Protein AF-A0A3D3UPQ5-F1 (afdb_monomer_lite)

Secondary structure (DSSP, 8-state):
---SSSHHHHHHHHHHHHHHHHHHHHHH-----EEEEEETTEEEEEEPPSSS---PEEEEEEE--TTSSS-EEEEEB-TT--B-B-BS-SS-TT-BSEEEE-SEETTEESSPPPTTTS--SSEEEEEEEEEEE-TTS-EEEEEEEEEE-TTS--SEEEEEEEEEPPP-TTS-EEEEEEEEEEE-SS-EEEE-PPPTTSTT--TT----EEEEEB-TT-EEEEEEETTS-BGGGGBT-B-SEEEEEEEETTTEEEEEEEEE-TTSTTSSPBEEEEEETTTTEEEEEE-TTSSS-EEEPTT-EEEEEEEEEEEESPPPHHHHHHHHHHHHTGGGTGGGSPPPTT-------HHHHHHHHH---EEE---TT-BHHHHHHHHHHSSSSPP-EEE-HHHHHHHH---TT-B-----EEEE-HHHHHHHHHHHH--SS--EEEEEETTEEEEEEGGGSPP--------GGG--

Foldseek 3Di:
DDDDPPPVVVVVVVVVVVVVVVVVVVVVPPVFDWDWDDDPFKIFIFTDDPDPPPDTATCKMWGHPQVAQFTAIPQHAQNVNFGWADACDVVQHQGGAKGAFFQDKPRFGSGGADPVPNGGQKGKGWPDKDWAQDPQRKIKIWTKIFIGGPPDDGQKIKTWIWIKAQQDPQRKIKIKIKIKMWGAQFKIKGAWAADPPDDNHDPQIQAGTTKGWTDLQFPPKWKAFLVGDIACRQAQHFGQKMKIWGATPNRWTKIKMKGWAPQAQPPRARKHADCDNVRSTGMIDRRNQRNHMDMDGHGDMGMTIMMIMIGTHDDDSVVVVVVNVVRNVCVVPPVPPDDDPVDPPDQQDLVNLVVQQQDWWDKQQADQQDWLLVSVVSLQVRDPPGQQEDEPQVQCCVFQVHHRRQGQHDHMDTGGGSNVSVQSSQQSSRDPGFGWDWDQDSSHTYIHTPVPDDDDDDPDDDDVVVVD

Sequence (468 aa):
MTTKRLTVFVWAALLLMQSVQVWAKDAAASKSRYDWRQTDSSLALRQESPGLLTRGRVVWQFNFDRKQPKPYFHPVCLTDGTELTWHRPPDHPWHYGLWFSWKYINGLNYWEEDRKTGLSQGRTEIKSIEVTPNRDFSAQIKIQLSYHPPGQPAVLTESCIIRVGKPDEDGRYRIDWISRFTAGSADVLLDRTPIPGEKDGQSWGGYAGLSVRVAKNVTDWYLADSEGRKDLQAHGKKARWMSFGGLAGGSKDFSIAVFDHPDNLRHPSPGFVIMNPKVPFGYFSPALLFDKPYTLPAGRSFSLKYRVLIQSGRAEEKMLEAEWKAFSRTAAIQARIDPARGSTARRRTDGAVSKELDKPAYVFEFTPNMSFVEAIEQIKYCVEPPLPIVVLWKDLYENADIDRMTLIDMDEISGVSPGRALRLLLTSVSGGYDKLGYIVEDGIIMIATVESLPEKWETRVYDISDLL

pLDDT: mean 86.25, std 18.04, range [33.47, 98.88]

Radius of gyration: 28.81 Å; chains: 1; bounding box: 100×68×93 Å

Structure (mmCIF, N/CA/C/O backbone):
data_AF-A0A3D3UPQ5-F1
#
_entry.id   AF-A0A3D3UPQ5-F1
#
loop_
_atom_site.group_PDB
_atom_site.id
_atom_site.type_symbol
_atom_site.label_atom_id
_atom_site.label_alt_id
_atom_site.label_comp_id
_atom_site.label_asym_id
_atom_site.label_entity_id
_atom_site.label_seq_id
_atom_site.pdbx_PDB_ins_code
_atom_site.Cartn_x
_atom_site.Cartn_y
_atom_site.Cartn_z
_atom_site.occupancy
_atom_site.B_iso_or_equiv
_atom_site.auth_seq_id
_atom_site.auth_comp_id
_atom_site.auth_asym_id
_atom_site.auth_atom_id
_atom_site.pdbx_PDB_model_num
ATOM 1 N N . MET A 1 1 ? 72.067 -17.952 -34.908 1.00 44.53 1 MET A N 1
ATOM 2 C CA . MET A 1 1 ? 71.800 -16.766 -34.057 1.00 44.53 1 MET A CA 1
ATOM 3 C C . MET A 1 1 ? 71.212 -15.722 -34.997 1.00 44.53 1 MET A C 1
ATOM 5 O O . MET A 1 1 ? 71.918 -15.374 -35.921 1.00 44.53 1 MET A O 1
ATOM 9 N N . THR A 1 2 ? 69.915 -15.411 -35.032 1.00 46.31 2 THR A N 1
ATOM 10 C CA . THR A 1 2 ? 69.197 -14.516 -34.102 1.00 46.31 2 THR A CA 1
ATOM 11 C C . THR A 1 2 ? 67.693 -14.521 -34.451 1.00 46.31 2 THR A C 1
ATOM 13 O O . THR A 1 2 ? 67.226 -13.705 -35.231 1.00 46.31 2 THR A O 1
ATOM 16 N N . THR A 1 3 ? 66.895 -15.419 -33.872 1.00 47.25 3 THR A N 1
ATOM 17 C CA . THR A 1 3 ? 65.424 -15.427 -34.061 1.00 47.25 3 THR A CA 1
ATOM 18 C C . THR A 1 3 ? 64.716 -15.969 -32.816 1.00 47.25 3 THR A C 1
ATOM 20 O O . THR A 1 3 ? 64.026 -16.975 -32.866 1.00 47.25 3 THR A O 1
ATOM 23 N N . LYS A 1 4 ? 64.912 -15.336 -31.650 1.00 45.34 4 LYS A N 1
ATOM 24 C CA . LYS A 1 4 ? 64.167 -15.681 -30.413 1.00 45.34 4 LYS A CA 1
ATOM 25 C C . LYS A 1 4 ? 63.920 -14.494 -29.464 1.00 45.34 4 LYS A C 1
ATOM 27 O O . LYS A 1 4 ? 63.888 -14.677 -28.254 1.00 45.34 4 LYS A O 1
ATOM 32 N N . ARG A 1 5 ? 63.758 -13.263 -29.970 1.00 47.56 5 ARG A N 1
ATOM 33 C CA . ARG A 1 5 ? 63.503 -12.096 -29.090 1.00 47.56 5 ARG A CA 1
ATOM 34 C C . ARG A 1 5 ? 62.295 -11.213 -29.410 1.00 47.56 5 ARG A C 1
ATOM 36 O O . ARG A 1 5 ? 62.018 -10.332 -28.609 1.00 47.56 5 ARG A O 1
ATOM 43 N N . LEU A 1 6 ? 61.523 -11.468 -30.471 1.00 43.59 6 LEU A N 1
ATOM 44 C CA . LEU A 1 6 ? 60.358 -10.621 -30.789 1.00 43.59 6 LEU A CA 1
ATOM 45 C C . LEU A 1 6 ? 58.991 -11.176 -30.351 1.00 43.59 6 LEU A C 1
ATOM 47 O O . LEU A 1 6 ? 58.031 -10.419 -30.283 1.00 43.59 6 LEU A O 1
ATOM 51 N N . THR A 1 7 ? 58.878 -12.457 -29.995 1.00 45.62 7 THR A N 1
ATOM 52 C CA . THR A 1 7 ? 57.570 -13.072 -29.692 1.00 45.62 7 THR A CA 1
ATOM 53 C C . THR A 1 7 ? 57.124 -12.925 -28.234 1.00 45.62 7 THR A C 1
ATOM 55 O O . THR A 1 7 ? 55.946 -13.086 -27.942 1.00 45.62 7 THR A O 1
ATOM 58 N N . VAL A 1 8 ? 58.027 -12.574 -27.311 1.00 44.41 8 VAL A N 1
ATOM 59 C CA . VAL A 1 8 ? 57.697 -12.447 -25.875 1.00 44.41 8 VAL A CA 1
ATOM 60 C C . VAL A 1 8 ? 57.056 -11.088 -25.549 1.00 44.41 8 VAL A C 1
ATOM 62 O O . VAL A 1 8 ? 56.218 -11.003 -24.657 1.00 44.41 8 VAL A O 1
ATOM 65 N N . PHE A 1 9 ? 57.357 -10.037 -26.319 1.00 42.62 9 PHE A N 1
ATOM 66 C CA . PHE A 1 9 ? 56.806 -8.697 -26.071 1.00 42.62 9 PHE A CA 1
ATOM 67 C C . PHE A 1 9 ? 55.357 -8.514 -26.552 1.00 42.62 9 PHE A C 1
ATOM 69 O O . PHE A 1 9 ? 54.624 -7.723 -25.965 1.00 42.62 9 PHE A O 1
ATOM 76 N N . VAL A 1 10 ? 54.904 -9.274 -27.556 1.00 46.91 10 VAL A N 1
ATOM 77 C CA . VAL A 1 10 ? 53.519 -9.176 -28.058 1.00 46.91 10 VAL A CA 1
ATOM 78 C C . VAL A 1 10 ? 52.530 -9.913 -27.143 1.00 46.91 10 VAL A C 1
ATOM 80 O O . VAL A 1 10 ? 51.416 -9.440 -26.934 1.00 46.91 10 VAL A O 1
ATOM 83 N N . TRP A 1 11 ? 52.949 -11.011 -26.505 1.00 42.09 11 TRP A N 1
ATOM 84 C CA . TRP A 1 11 ? 52.105 -11.743 -25.551 1.00 42.09 11 TRP A CA 1
ATOM 85 C C . TRP A 1 11 ? 51.989 -11.049 -24.188 1.00 42.09 11 TRP A C 1
ATOM 87 O O . TRP A 1 11 ? 50.915 -11.068 -23.594 1.00 42.09 11 TRP A O 1
ATOM 97 N N . ALA A 1 12 ? 53.039 -10.362 -23.722 1.00 46.56 12 ALA A N 1
ATOM 98 C CA . ALA A 1 12 ? 52.973 -9.565 -22.494 1.00 46.56 12 ALA A CA 1
ATOM 99 C C . ALA A 1 12 ? 52.038 -8.346 -22.634 1.00 46.56 12 ALA A C 1
ATOM 101 O O . ALA A 1 12 ? 51.303 -8.029 -21.702 1.00 46.56 12 ALA A O 1
ATOM 102 N N . ALA A 1 13 ? 52.001 -7.706 -23.809 1.00 47.19 13 ALA A N 1
ATOM 103 C CA . ALA A 1 13 ? 51.091 -6.592 -24.085 1.00 47.19 13 ALA A CA 1
ATOM 104 C C . ALA A 1 13 ? 49.619 -7.037 -24.209 1.00 47.19 13 ALA A C 1
ATOM 106 O O . ALA A 1 13 ? 48.730 -6.329 -23.737 1.00 47.19 13 ALA A O 1
ATOM 107 N N . LEU A 1 14 ? 49.349 -8.227 -24.767 1.00 45.75 14 LEU A N 1
ATOM 108 C CA . LEU A 1 14 ? 47.990 -8.783 -24.831 1.00 45.75 14 LEU A CA 1
ATOM 109 C C . LEU A 1 14 ? 47.473 -9.248 -23.457 1.00 45.75 14 LEU A C 1
ATOM 111 O O . LEU A 1 14 ? 46.302 -9.039 -23.147 1.00 45.75 14 LEU A O 1
ATOM 115 N N . LEU A 1 15 ? 48.340 -9.822 -22.614 1.00 45.59 15 LEU A N 1
ATOM 116 C CA . LEU A 1 15 ? 47.998 -10.208 -21.239 1.00 45.59 15 LEU A CA 1
ATOM 117 C C . LEU A 1 15 ? 47.797 -8.995 -20.322 1.00 45.59 15 LEU A C 1
ATOM 119 O O . LEU A 1 15 ? 46.909 -9.036 -19.474 1.00 45.59 15 LEU A O 1
ATOM 123 N N . LEU A 1 16 ? 48.540 -7.897 -20.524 1.00 44.12 16 LEU A N 1
ATOM 124 C CA . LEU A 1 16 ? 48.271 -6.629 -19.837 1.00 44.12 16 LEU A CA 1
ATOM 125 C C . LEU A 1 16 ? 46.987 -5.946 -20.334 1.00 44.12 16 LEU A C 1
ATOM 127 O O . LEU A 1 16 ? 46.276 -5.352 -19.533 1.00 44.12 16 LEU A O 1
ATOM 131 N N . MET A 1 17 ? 46.632 -6.045 -21.619 1.00 42.19 17 MET A N 1
ATOM 132 C CA . MET A 1 17 ? 45.355 -5.505 -22.111 1.00 42.19 17 MET A CA 1
ATOM 133 C C . MET A 1 17 ? 44.142 -6.319 -21.638 1.00 42.19 17 MET A C 1
ATOM 135 O O . MET A 1 17 ? 43.107 -5.733 -21.322 1.00 42.19 17 MET A O 1
ATOM 139 N N . GLN A 1 18 ? 44.269 -7.646 -21.519 1.00 43.44 18 GLN A N 1
ATOM 140 C CA . GLN A 1 18 ? 43.217 -8.494 -20.952 1.00 43.44 18 GLN A CA 1
ATOM 141 C C . GLN A 1 18 ? 43.100 -8.342 -19.431 1.00 43.44 18 GLN A C 1
ATOM 143 O O . GLN A 1 18 ? 41.983 -8.300 -18.922 1.00 43.44 18 GLN A O 1
ATOM 148 N N . SER A 1 19 ? 44.205 -8.174 -18.695 1.00 42.12 19 SER A N 1
ATOM 149 C CA . SER A 1 19 ? 44.144 -7.915 -17.250 1.00 42.12 19 SER A CA 1
ATOM 150 C C . SER A 1 19 ? 43.612 -6.516 -16.928 1.00 42.12 19 SER A C 1
ATOM 152 O O . SER A 1 19 ? 42.849 -6.373 -15.978 1.00 42.12 19 SER A O 1
ATOM 154 N N . VAL A 1 20 ? 43.900 -5.508 -17.761 1.00 41.41 20 VAL A N 1
ATOM 155 C CA . VAL A 1 20 ? 43.300 -4.167 -17.655 1.00 41.41 20 VAL A CA 1
ATOM 156 C C . VAL A 1 20 ? 41.811 -4.183 -18.022 1.00 41.41 20 VAL A C 1
ATOM 158 O O . VAL A 1 20 ? 41.039 -3.469 -17.393 1.00 41.41 20 VAL A O 1
ATOM 161 N N . GLN A 1 21 ? 41.357 -5.024 -18.960 1.00 39.75 21 GLN A N 1
ATOM 162 C CA . GLN A 1 21 ? 39.922 -5.202 -19.247 1.00 39.75 21 GLN A CA 1
ATOM 163 C C . GLN A 1 21 ? 39.171 -5.986 -18.161 1.00 39.75 21 GLN A C 1
ATOM 165 O O . GLN A 1 21 ? 38.004 -5.691 -17.905 1.00 39.75 21 GLN A O 1
ATOM 170 N N . VAL A 1 22 ? 39.820 -6.953 -17.507 1.00 39.25 22 VAL A N 1
ATOM 171 C CA . VAL A 1 22 ? 39.250 -7.685 -16.363 1.00 39.25 22 VAL A CA 1
ATOM 172 C C . VAL A 1 22 ? 39.200 -6.780 -15.127 1.00 39.25 22 VAL A C 1
ATOM 174 O O . VAL A 1 22 ? 38.151 -6.672 -14.501 1.00 39.25 22 VAL A O 1
ATOM 177 N N . TRP A 1 23 ? 40.249 -5.995 -14.858 1.00 36.25 23 TRP A N 1
ATOM 178 C CA . TRP A 1 23 ? 40.233 -4.985 -13.793 1.00 36.25 23 TRP A CA 1
ATOM 179 C C . TRP A 1 23 ? 39.305 -3.801 -14.087 1.00 36.25 23 TRP A C 1
ATOM 181 O O . TRP A 1 23 ? 38.742 -3.239 -13.156 1.00 36.25 23 TRP A O 1
ATOM 191 N N . ALA A 1 24 ? 39.080 -3.429 -15.351 1.00 37.50 24 ALA A N 1
ATOM 192 C CA . ALA A 1 24 ? 38.102 -2.398 -15.708 1.00 37.50 24 ALA A CA 1
ATOM 193 C C . ALA A 1 24 ? 36.650 -2.890 -15.591 1.00 37.50 24 ALA A C 1
ATOM 195 O O . ALA A 1 24 ? 35.767 -2.084 -15.305 1.00 37.50 24 ALA A O 1
ATOM 196 N N . LYS A 1 25 ? 36.387 -4.194 -15.764 1.00 36.00 25 LYS A N 1
ATOM 197 C CA . LYS A 1 25 ? 35.067 -4.784 -15.484 1.00 36.00 25 LYS A CA 1
ATOM 198 C C . LYS A 1 25 ? 34.798 -4.901 -13.984 1.00 36.00 25 LYS A C 1
ATOM 200 O O . LYS A 1 25 ? 33.695 -4.571 -13.558 1.00 36.00 25 LYS A O 1
ATOM 205 N N . ASP A 1 26 ? 35.813 -5.237 -13.191 1.00 36.00 26 ASP A N 1
ATOM 206 C CA . ASP A 1 26 ? 35.684 -5.310 -11.730 1.00 36.00 26 ASP A CA 1
ATOM 207 C C . ASP A 1 26 ? 35.710 -3.924 -11.052 1.00 36.00 26 ASP A C 1
ATOM 209 O O . ASP A 1 26 ? 35.088 -3.733 -10.009 1.00 36.00 26 ASP A O 1
ATOM 213 N N . ALA A 1 27 ? 36.337 -2.915 -11.670 1.00 37.69 27 ALA A N 1
ATOM 214 C CA . ALA A 1 27 ? 36.302 -1.523 -11.205 1.00 37.69 27 ALA A CA 1
ATOM 215 C C . ALA A 1 27 ? 35.048 -0.743 -11.655 1.00 37.69 27 ALA A C 1
ATOM 217 O O . ALA A 1 27 ? 34.750 0.311 -11.091 1.00 37.69 27 ALA A O 1
ATOM 218 N N . ALA A 1 28 ? 34.293 -1.246 -12.641 1.00 38.34 28 ALA A N 1
ATOM 219 C CA . ALA A 1 28 ? 33.036 -0.643 -13.098 1.00 38.34 28 ALA A CA 1
ATOM 220 C C . ALA A 1 28 ? 31.804 -1.114 -12.304 1.00 38.34 28 ALA A C 1
ATOM 222 O O . ALA A 1 28 ? 30.761 -0.461 -12.354 1.00 38.34 28 ALA A O 1
ATOM 223 N N . ALA A 1 29 ? 31.923 -2.172 -11.497 1.00 42.41 29 ALA A N 1
ATOM 224 C CA . ALA A 1 29 ? 30.957 -2.486 -10.450 1.00 42.41 29 ALA A CA 1
ATOM 225 C C . ALA A 1 29 ? 31.235 -1.614 -9.215 1.00 42.41 29 ALA A C 1
ATOM 227 O O . ALA A 1 29 ? 31.561 -2.095 -8.129 1.00 42.41 29 ALA A O 1
ATOM 228 N N . SER A 1 30 ? 31.108 -0.294 -9.375 1.00 44.25 30 SER A N 1
ATOM 229 C CA . SER A 1 30 ? 30.896 0.585 -8.228 1.00 44.25 30 SER A CA 1
ATOM 230 C C . SER A 1 30 ? 29.682 0.026 -7.487 1.00 44.25 30 SER A C 1
ATOM 232 O O . SER A 1 30 ? 28.563 0.113 -7.995 1.00 44.25 30 SER A O 1
ATOM 234 N N . LYS A 1 31 ? 29.897 -0.626 -6.332 1.00 54.97 31 LYS A N 1
ATOM 235 C CA . LYS A 1 31 ? 28.812 -0.980 -5.410 1.00 54.97 31 LYS A CA 1
ATOM 236 C C . LYS A 1 31 ? 28.023 0.302 -5.217 1.00 54.97 31 LYS A C 1
ATOM 238 O O . LYS A 1 31 ? 28.534 1.229 -4.591 1.00 54.97 31 LYS A O 1
ATOM 243 N N . SER A 1 32 ? 26.845 0.370 -5.832 1.00 58.94 32 SER A N 1
ATOM 244 C CA . SER A 1 32 ? 26.011 1.562 -5.808 1.00 58.94 32 SER A CA 1
ATOM 245 C C . SER A 1 32 ? 25.810 1.939 -4.352 1.00 58.94 32 SER A C 1
ATOM 247 O O . SER A 1 32 ? 25.212 1.179 -3.590 1.00 58.94 32 SER A O 1
ATOM 249 N N . ARG A 1 33 ? 26.398 3.060 -3.941 1.00 84.38 33 ARG A N 1
ATOM 250 C CA . ARG A 1 33 ? 26.188 3.584 -2.600 1.00 84.38 33 ARG A CA 1
ATOM 251 C C . ARG A 1 33 ? 24.849 4.295 -2.597 1.00 84.38 33 ARG A C 1
ATOM 253 O O . ARG A 1 33 ? 24.507 4.986 -3.555 1.00 84.38 33 ARG A O 1
ATOM 260 N N . TYR A 1 34 ? 24.086 4.071 -1.539 1.00 90.62 34 TYR A N 1
ATOM 261 C CA . TYR A 1 34 ? 22.843 4.778 -1.305 1.00 90.62 34 TYR A CA 1
ATOM 262 C C . TYR A 1 34 ? 23.028 5.771 -0.165 1.00 90.62 34 TYR A C 1
ATOM 264 O O . TYR A 1 34 ? 23.866 5.574 0.715 1.00 90.62 34 TYR A O 1
ATOM 272 N N . ASP A 1 35 ? 22.214 6.815 -0.164 1.00 92.94 35 ASP A N 1
ATOM 273 C CA . ASP A 1 35 ? 22.176 7.803 0.901 1.00 92.94 35 ASP A CA 1
ATOM 274 C C . ASP A 1 35 ? 20.734 8.250 1.188 1.00 92.94 35 ASP A C 1
ATOM 276 O O . ASP A 1 35 ? 19.829 8.110 0.357 1.00 92.94 35 ASP A O 1
ATOM 280 N N . TRP A 1 36 ? 20.515 8.779 2.392 1.00 94.69 36 TRP A N 1
ATOM 281 C CA . TRP A 1 36 ? 19.218 9.284 2.826 1.00 94.69 36 TRP A CA 1
ATOM 282 C C . TRP A 1 36 ? 19.117 10.797 2.636 1.00 94.69 36 TRP A C 1
ATOM 284 O O . TRP A 1 36 ? 20.005 11.557 3.029 1.00 94.69 36 TRP A O 1
ATOM 294 N N . ARG A 1 37 ? 17.966 11.256 2.138 1.00 95.50 37 ARG A N 1
ATOM 295 C CA . ARG A 1 37 ? 17.540 12.656 2.231 1.00 95.50 37 ARG A CA 1
ATOM 296 C C . ARG A 1 37 ? 16.258 12.745 3.040 1.00 95.50 37 ARG A C 1
ATOM 298 O O . ARG A 1 37 ? 15.208 12.318 2.573 1.00 95.50 37 ARG A O 1
ATOM 305 N N . GLN A 1 38 ? 16.329 13.367 4.208 1.00 96.12 38 GLN A N 1
ATOM 306 C CA . GLN A 1 38 ? 15.156 13.638 5.032 1.00 96.12 38 GLN A CA 1
ATOM 307 C C . GLN A 1 38 ? 14.932 15.146 5.166 1.00 96.12 38 GLN A C 1
ATOM 309 O O . GLN A 1 38 ? 15.883 15.917 5.280 1.00 96.12 38 GLN A O 1
ATOM 314 N N . THR A 1 39 ? 13.670 15.556 5.110 1.00 96.94 39 THR A N 1
ATOM 315 C CA . THR A 1 39 ? 13.196 16.912 5.413 1.00 96.94 39 THR A CA 1
ATOM 316 C C . THR A 1 39 ? 12.046 16.818 6.419 1.00 96.94 39 THR A C 1
ATOM 318 O O . THR A 1 39 ? 11.617 15.716 6.768 1.00 96.94 39 THR A O 1
ATOM 321 N N . ASP A 1 40 ? 11.497 17.958 6.836 1.00 96.25 40 ASP A N 1
ATOM 322 C CA . ASP A 1 40 ? 10.316 18.009 7.710 1.00 96.25 40 ASP A CA 1
ATOM 323 C C . ASP A 1 40 ? 9.047 17.432 7.059 1.00 96.25 40 ASP A C 1
ATOM 325 O O . ASP A 1 40 ? 8.053 17.193 7.745 1.00 96.25 40 ASP A O 1
ATOM 329 N N . SER A 1 41 ? 9.058 17.212 5.741 1.00 97.62 41 SER A N 1
ATOM 330 C CA . SER A 1 41 ? 7.896 16.764 4.971 1.00 97.62 41 SER A CA 1
ATOM 331 C C . SER A 1 41 ? 8.173 15.605 4.010 1.00 97.62 41 SER A C 1
ATOM 333 O O . SER A 1 41 ? 7.274 15.204 3.266 1.00 97.62 41 SER A O 1
ATOM 335 N N . SER A 1 42 ? 9.389 15.048 3.997 1.00 98.38 42 SER A N 1
ATOM 336 C CA . SER A 1 42 ? 9.737 13.947 3.095 1.00 98.38 42 SER A CA 1
ATOM 337 C C . SER A 1 42 ? 10.883 13.064 3.591 1.00 98.38 42 SER A C 1
ATOM 339 O O . SER A 1 42 ? 11.823 13.547 4.222 1.00 98.38 42 SER A O 1
ATOM 341 N N . LEU A 1 43 ? 10.881 11.798 3.170 1.00 98.50 43 LEU A N 1
ATOM 342 C CA . LEU A 1 43 ? 12.041 10.902 3.208 1.00 98.50 43 LEU A CA 1
ATOM 343 C C . LEU A 1 43 ? 12.302 10.366 1.803 1.00 98.50 43 LEU A C 1
ATOM 345 O O . LEU A 1 43 ? 11.377 9.873 1.163 1.00 98.50 43 LEU A O 1
ATOM 349 N N . ALA A 1 44 ? 13.549 10.415 1.347 1.00 98.25 44 ALA A N 1
ATOM 350 C CA . ALA A 1 44 ? 13.963 9.833 0.080 1.00 98.25 44 ALA A CA 1
ATOM 351 C C . ALA A 1 44 ? 15.223 8.982 0.228 1.00 98.25 44 ALA A C 1
ATOM 353 O O . ALA A 1 44 ? 16.175 9.389 0.898 1.00 98.25 44 ALA A O 1
ATOM 354 N N . LEU A 1 45 ? 15.235 7.844 -0.466 1.00 97.38 45 LEU A N 1
ATOM 355 C CA . LEU A 1 45 ? 16.450 7.090 -0.752 1.00 97.38 45 LEU A CA 1
ATOM 356 C C . LEU A 1 45 ? 17.039 7.591 -2.070 1.00 97.38 45 LEU A C 1
ATOM 358 O O . LEU A 1 45 ? 16.321 7.729 -3.067 1.00 97.38 45 LEU A O 1
ATOM 362 N N . ARG A 1 46 ? 18.345 7.844 -2.091 1.00 95.12 46 ARG A N 1
ATOM 363 C CA . ARG A 1 46 ? 19.077 8.244 -3.293 1.00 95.12 46 ARG A CA 1
ATOM 364 C C . ARG A 1 46 ? 20.186 7.255 -3.600 1.00 95.12 46 ARG A C 1
ATOM 366 O O . ARG A 1 46 ? 20.800 6.725 -2.684 1.00 95.12 46 ARG A O 1
ATOM 373 N N . GLN A 1 47 ? 20.443 7.029 -4.881 1.00 90.12 47 GLN A N 1
ATOM 374 C CA . GLN A 1 47 ? 21.662 6.401 -5.368 1.00 90.12 47 GLN A CA 1
ATOM 375 C C . GLN A 1 47 ? 22.716 7.496 -5.585 1.00 90.12 47 GLN A C 1
ATOM 377 O O . GLN A 1 47 ? 22.461 8.493 -6.276 1.00 90.12 47 GLN A O 1
ATOM 382 N N . GLU A 1 48 ? 23.901 7.322 -5.005 1.00 83.38 48 GLU A N 1
ATOM 383 C CA . GLU A 1 48 ? 25.051 8.185 -5.264 1.00 83.38 48 GLU A CA 1
ATOM 384 C C . GLU A 1 48 ? 25.424 8.100 -6.754 1.00 83.38 48 GLU A C 1
ATOM 386 O O . GLU A 1 48 ? 25.497 7.015 -7.332 1.00 83.38 48 GLU A O 1
ATOM 391 N N . SER A 1 49 ? 25.660 9.247 -7.402 1.00 67.81 49 SER A N 1
ATOM 392 C CA . SER A 1 49 ? 26.203 9.253 -8.766 1.00 67.81 49 SER A CA 1
ATOM 393 C C . SER A 1 49 ? 27.732 9.165 -8.713 1.00 67.81 49 SER A C 1
ATOM 395 O O . SER A 1 49 ? 28.348 9.987 -8.031 1.00 67.81 49 SER A O 1
ATOM 397 N N . PRO A 1 50 ? 28.374 8.254 -9.467 1.00 56.72 50 PRO A N 1
ATOM 398 C CA . PRO A 1 50 ? 29.815 8.297 -9.670 1.00 56.72 50 PRO A CA 1
ATOM 399 C C . PRO A 1 50 ? 30.150 9.485 -10.591 1.00 56.72 50 PRO A C 1
ATOM 401 O O . PRO A 1 50 ? 30.125 9.366 -11.813 1.00 56.72 50 PRO A O 1
ATOM 404 N N . GLY A 1 51 ? 30.389 10.670 -10.023 1.00 56.78 51 GLY A N 1
ATOM 405 C CA . GLY A 1 51 ? 30.821 11.858 -10.772 1.00 56.78 51 GLY A CA 1
ATOM 406 C C . GLY A 1 51 ? 30.563 13.192 -10.062 1.00 56.78 51 GLY A C 1
ATOM 407 O O . GLY A 1 51 ? 29.799 13.260 -9.107 1.00 56.78 51 GLY A O 1
ATOM 408 N N . LEU A 1 52 ? 31.172 14.275 -10.570 1.00 43.59 52 LEU A N 1
ATOM 409 C CA . LEU A 1 52 ? 31.108 15.660 -10.050 1.00 43.59 52 LEU A CA 1
ATOM 410 C C . LEU A 1 52 ? 29.698 16.297 -9.991 1.00 43.59 52 LEU A C 1
ATOM 412 O O . LEU A 1 52 ? 29.559 17.454 -9.593 1.00 43.59 52 LEU A O 1
ATOM 416 N N . LEU A 1 53 ? 28.641 15.573 -10.366 1.00 50.03 53 LEU A N 1
ATOM 417 C CA . LEU A 1 53 ? 27.264 16.018 -10.177 1.00 50.03 53 LEU A CA 1
ATOM 418 C C . LEU A 1 53 ? 26.847 15.718 -8.733 1.00 50.03 53 LEU A C 1
ATOM 420 O O . LEU A 1 53 ? 26.449 14.608 -8.396 1.00 50.03 53 LEU A O 1
ATOM 424 N N . THR A 1 54 ? 26.894 16.739 -7.882 1.00 46.28 54 THR A N 1
ATOM 425 C CA . THR A 1 54 ? 26.547 16.732 -6.445 1.00 46.28 54 THR A CA 1
ATOM 426 C C . THR A 1 54 ? 25.073 16.419 -6.120 1.00 46.28 54 THR A C 1
ATOM 428 O O . THR A 1 54 ? 24.604 16.691 -5.015 1.00 46.28 54 THR A O 1
ATOM 431 N N . ARG A 1 55 ? 24.302 15.846 -7.053 1.00 60.56 55 ARG A N 1
ATOM 432 C CA . ARG A 1 55 ? 22.898 15.461 -6.852 1.00 60.56 55 ARG A CA 1
ATOM 433 C C . ARG A 1 55 ? 22.738 13.957 -7.082 1.00 60.56 55 ARG A C 1
ATOM 435 O O . ARG A 1 55 ? 22.678 13.511 -8.223 1.00 60.56 55 ARG A O 1
ATOM 442 N N . GLY A 1 56 ? 22.657 13.189 -5.992 1.00 69.00 56 GLY A N 1
ATOM 443 C CA . GLY A 1 56 ? 22.251 11.779 -6.034 1.00 69.00 56 GLY A CA 1
ATOM 444 C C . GLY A 1 56 ? 20.891 11.601 -6.722 1.00 69.00 56 GLY A C 1
ATOM 445 O O . GLY A 1 56 ? 20.046 12.503 -6.682 1.00 69.00 56 GLY A O 1
ATOM 446 N N . ARG A 1 57 ? 20.684 10.453 -7.372 1.00 89.75 57 ARG A N 1
ATOM 447 C CA . ARG A 1 57 ? 19.453 10.133 -8.112 1.00 89.75 57 ARG A CA 1
ATOM 448 C C . ARG A 1 57 ? 18.429 9.542 -7.156 1.00 89.75 57 ARG A C 1
ATOM 450 O O . ARG A 1 57 ? 18.754 8.623 -6.417 1.00 89.75 57 ARG A O 1
ATOM 457 N N . VAL A 1 58 ? 17.208 10.065 -7.136 1.00 95.31 58 VAL A N 1
ATOM 458 C CA . VAL A 1 58 ? 16.159 9.552 -6.241 1.00 95.31 58 VAL A CA 1
ATOM 459 C C . VAL A 1 58 ? 15.716 8.171 -6.721 1.00 95.31 58 VAL A C 1
ATOM 461 O O . VAL A 1 58 ? 15.345 8.026 -7.882 1.00 95.31 58 VAL A O 1
ATOM 464 N N . VAL A 1 59 ? 15.739 7.185 -5.822 1.00 97.12 59 VAL A N 1
ATOM 465 C CA . VAL A 1 59 ? 15.177 5.843 -6.050 1.00 97.12 59 VAL A CA 1
ATOM 466 C C . VAL A 1 59 ? 13.696 5.848 -5.685 1.00 97.12 59 VAL A C 1
ATOM 468 O O . VAL A 1 59 ? 12.854 5.383 -6.442 1.00 97.12 59 VAL A O 1
ATOM 471 N N . TRP A 1 60 ? 13.363 6.432 -4.537 1.00 98.56 60 TRP A N 1
ATOM 472 C CA . TRP A 1 60 ? 11.989 6.697 -4.132 1.00 98.56 60 TRP A CA 1
ATOM 473 C C . TRP A 1 60 ? 11.947 7.856 -3.137 1.00 98.56 60 TRP A C 1
ATOM 475 O O . TRP A 1 60 ? 12.915 8.097 -2.411 1.00 98.56 60 TRP A O 1
ATOM 485 N N . GLN A 1 61 ? 10.814 8.554 -3.076 1.00 98.75 61 GLN A N 1
ATOM 486 C CA . GLN A 1 61 ? 10.537 9.568 -2.061 1.00 98.75 61 GLN A CA 1
ATOM 487 C C . GLN A 1 61 ? 9.118 9.417 -1.521 1.00 98.75 61 GLN A C 1
ATOM 489 O O . GLN A 1 61 ? 8.157 9.430 -2.286 1.00 98.75 61 GLN A O 1
ATOM 494 N N . PHE A 1 62 ? 8.995 9.318 -0.199 1.00 98.88 62 PHE A N 1
ATOM 495 C CA . PHE A 1 62 ? 7.729 9.417 0.512 1.00 98.88 62 PHE A CA 1
ATOM 496 C C . PHE A 1 62 ? 7.509 10.856 0.982 1.00 98.88 62 PHE A C 1
ATOM 498 O O . PHE A 1 62 ? 8.363 11.427 1.663 1.00 98.88 62 PHE A O 1
ATOM 505 N N . ASN A 1 63 ? 6.367 11.434 0.623 1.00 98.75 63 ASN A N 1
ATOM 506 C CA . ASN A 1 63 ? 5.963 12.797 0.942 1.00 98.75 63 ASN A CA 1
ATOM 507 C C . ASN A 1 63 ? 4.827 12.765 1.963 1.00 98.75 63 ASN A C 1
ATOM 509 O O . ASN A 1 63 ? 3.824 12.075 1.774 1.00 98.75 63 ASN A O 1
ATOM 513 N N . PHE A 1 64 ? 4.987 13.538 3.030 1.00 98.00 64 PHE A N 1
ATOM 514 C CA . PHE A 1 64 ? 4.085 13.588 4.178 1.00 98.00 64 PHE A CA 1
ATOM 515 C C . PHE A 1 64 ? 3.863 15.022 4.677 1.00 98.00 64 PHE A C 1
ATOM 517 O O . PHE A 1 64 ? 3.586 15.249 5.855 1.00 98.00 64 PHE A O 1
ATOM 524 N N . ASP A 1 65 ? 3.985 16.006 3.781 1.00 96.75 65 ASP A N 1
ATOM 525 C CA . ASP A 1 65 ? 3.613 17.388 4.079 1.00 96.75 65 ASP A CA 1
ATOM 526 C C . ASP A 1 65 ? 2.148 17.445 4.538 1.00 96.75 65 ASP A C 1
ATOM 528 O O . ASP A 1 65 ? 1.238 17.092 3.789 1.00 96.75 65 ASP A O 1
ATOM 532 N N . ARG A 1 66 ? 1.915 17.927 5.762 1.00 95.31 66 ARG A N 1
ATOM 533 C CA . ARG A 1 66 ? 0.573 18.047 6.354 1.00 95.31 66 ARG A CA 1
ATOM 534 C C . ARG A 1 66 ? -0.324 19.050 5.624 1.00 95.31 66 ARG A C 1
ATOM 536 O O . ARG A 1 66 ? -1.523 19.080 5.876 1.00 95.31 66 ARG A O 1
ATOM 543 N N . LYS A 1 67 ? 0.243 19.883 4.746 1.00 91.38 67 LYS A N 1
ATOM 544 C CA . LYS A 1 67 ? -0.508 20.783 3.860 1.00 91.38 67 LYS A CA 1
ATOM 545 C C . LYS A 1 67 ? -1.072 20.063 2.636 1.00 91.38 67 LYS A C 1
ATOM 547 O O . LYS A 1 67 ? -1.942 20.612 1.968 1.00 91.38 67 LYS A O 1
ATOM 552 N N . GLN A 1 68 ? -0.568 18.870 2.320 1.00 91.94 68 GLN A N 1
ATOM 553 C CA . GLN A 1 68 ? -1.100 18.043 1.245 1.00 91.94 68 GLN A CA 1
ATOM 554 C C . GLN A 1 68 ? -2.272 17.207 1.770 1.00 91.94 68 GLN A C 1
ATOM 556 O O . GLN A 1 68 ? -2.233 16.731 2.904 1.00 91.94 68 GLN A O 1
ATOM 561 N N . PRO A 1 69 ? -3.305 16.973 0.948 1.00 91.81 69 PRO A N 1
ATOM 562 C CA . PRO A 1 69 ? -4.491 16.239 1.374 1.00 91.81 69 PRO A CA 1
ATOM 563 C C . PRO A 1 69 ? -4.241 14.737 1.545 1.00 91.81 69 PRO A C 1
ATOM 565 O O . PRO A 1 69 ? -5.115 14.044 2.054 1.00 91.81 69 PRO A O 1
ATOM 568 N N . LYS A 1 70 ? -3.108 14.202 1.071 1.00 95.12 70 LYS A N 1
ATOM 569 C CA . LYS A 1 70 ? -2.775 12.771 1.115 1.00 95.12 70 LYS A CA 1
ATOM 570 C C . LYS A 1 70 ? -1.254 12.608 1.226 1.00 95.12 70 LYS A C 1
ATOM 572 O O . LYS A 1 70 ? -0.546 13.358 0.553 1.00 95.12 70 LYS A O 1
ATOM 577 N N . PRO A 1 71 ? -0.733 11.653 2.017 1.00 97.94 71 PRO A N 1
ATOM 578 C CA . PRO A 1 71 ? 0.654 11.219 1.900 1.00 97.94 71 PRO A CA 1
ATOM 579 C C . PRO A 1 71 ? 0.834 10.289 0.689 1.00 97.94 71 PRO A C 1
ATOM 581 O O . PRO A 1 71 ? -0.093 9.575 0.300 1.00 97.94 71 PRO A O 1
ATOM 584 N N . TYR A 1 72 ? 2.019 10.288 0.079 1.00 98.75 72 TYR A N 1
ATOM 585 C CA . TYR A 1 72 ? 2.251 9.560 -1.174 1.00 98.75 72 TYR A CA 1
ATOM 586 C C . TYR A 1 72 ? 3.726 9.300 -1.468 1.00 98.75 72 TYR A C 1
ATOM 588 O O . TYR A 1 72 ? 4.613 10.018 -1.009 1.00 98.75 72 TYR A O 1
ATOM 596 N N . PHE A 1 73 ? 3.983 8.312 -2.320 1.00 98.88 73 PHE A N 1
ATOM 597 C CA . PHE A 1 73 ? 5.276 8.095 -2.948 1.00 98.88 73 PHE A CA 1
ATOM 598 C C . PHE A 1 73 ? 5.344 8.768 -4.318 1.00 98.88 73 PHE A C 1
ATOM 600 O O . PHE A 1 73 ? 4.648 8.367 -5.255 1.00 98.88 73 PHE A O 1
ATOM 607 N N . HIS A 1 74 ? 6.225 9.760 -4.440 1.00 98.56 74 HIS A N 1
ATOM 608 C CA . HIS A 1 74 ? 6.674 10.298 -5.719 1.00 98.56 74 HIS A CA 1
ATOM 609 C C . HIS A 1 74 ? 7.956 11.149 -5.546 1.00 98.56 74 HIS A C 1
ATOM 611 O O . HIS A 1 74 ? 8.004 11.989 -4.642 1.00 98.56 74 HIS A O 1
ATOM 617 N N . PRO A 1 75 ? 8.963 10.991 -6.425 1.00 98.19 75 PRO A N 1
ATOM 618 C CA . PRO A 1 75 ? 9.002 9.992 -7.490 1.00 98.19 75 PRO A CA 1
ATOM 619 C C . PRO A 1 75 ? 9.204 8.572 -6.937 1.00 98.19 75 PRO A C 1
ATOM 621 O O . PRO A 1 75 ? 9.729 8.382 -5.840 1.00 98.19 75 PRO A O 1
ATOM 624 N N . VAL A 1 76 ? 8.730 7.583 -7.695 1.00 98.69 76 VAL A N 1
ATOM 625 C CA . VAL A 1 76 ? 9.109 6.167 -7.570 1.00 98.69 76 VAL A CA 1
ATOM 626 C C . VAL A 1 76 ? 9.904 5.852 -8.827 1.00 98.69 76 VAL A C 1
ATOM 628 O O . VAL A 1 76 ? 9.394 6.069 -9.927 1.00 98.69 76 VAL A O 1
ATOM 631 N N . CYS A 1 77 ? 11.140 5.392 -8.674 1.00 98.25 77 CYS A N 1
ATOM 632 C CA . CYS A 1 77 ? 12.090 5.231 -9.770 1.00 98.25 77 CYS A CA 1
ATOM 633 C C . CYS A 1 77 ? 12.697 3.828 -9.798 1.00 98.25 77 CYS A C 1
ATOM 635 O O . CYS A 1 77 ? 12.684 3.109 -8.801 1.00 98.25 77 CYS A O 1
ATOM 637 N N . LEU A 1 78 ? 13.320 3.461 -10.914 1.00 96.38 78 LEU A N 1
ATOM 638 C CA . LEU A 1 78 ? 14.388 2.459 -10.898 1.00 96.38 78 LEU A CA 1
ATOM 639 C C . LEU A 1 78 ? 15.608 2.999 -10.132 1.00 96.38 78 LEU A C 1
ATOM 641 O O . LEU A 1 78 ? 15.737 4.207 -9.920 1.00 96.38 78 LEU A O 1
ATOM 645 N N . THR A 1 79 ? 16.526 2.117 -9.728 1.00 93.81 79 THR A N 1
ATOM 646 C CA . THR A 1 79 ? 17.722 2.515 -8.962 1.00 93.81 79 THR A 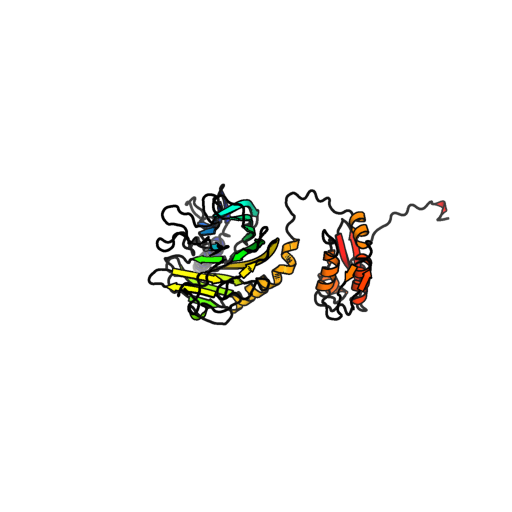CA 1
ATOM 647 C C . THR A 1 79 ? 18.577 3.539 -9.695 1.00 93.81 79 THR A C 1
ATOM 649 O O . THR A 1 79 ? 19.118 4.427 -9.052 1.00 93.81 79 THR A O 1
ATOM 652 N N . ASP A 1 80 ? 18.602 3.493 -11.028 1.00 90.31 80 ASP A N 1
ATOM 653 C CA . ASP A 1 80 ? 19.308 4.444 -11.889 1.00 90.31 80 ASP A CA 1
ATOM 654 C C . ASP A 1 80 ? 18.650 5.834 -12.022 1.00 90.31 80 ASP A C 1
ATOM 656 O O . ASP A 1 80 ? 19.162 6.681 -12.765 1.00 90.31 80 ASP A O 1
ATOM 660 N N . GLY A 1 81 ? 17.532 6.074 -11.328 1.00 92.50 81 GLY A N 1
ATOM 661 C CA . GLY A 1 81 ? 16.780 7.328 -11.331 1.00 92.50 81 GLY A CA 1
ATOM 662 C C . GLY A 1 81 ? 15.694 7.447 -12.404 1.00 92.50 81 GLY A C 1
ATOM 663 O O . GLY A 1 81 ? 15.110 8.521 -12.536 1.00 92.50 81 GLY A O 1
ATOM 664 N N . THR A 1 82 ? 15.409 6.394 -13.176 1.00 95.25 82 THR A N 1
ATOM 665 C CA . THR A 1 82 ? 14.316 6.402 -14.163 1.00 95.25 82 THR A CA 1
ATOM 666 C C . THR A 1 82 ? 12.961 6.460 -13.455 1.00 95.25 82 THR A C 1
ATOM 668 O O . THR A 1 82 ? 12.555 5.483 -12.833 1.00 95.25 82 THR A O 1
ATOM 671 N N . GLU A 1 83 ? 12.266 7.594 -13.546 1.00 96.75 83 GLU A N 1
ATOM 672 C CA . GLU A 1 83 ? 10.960 7.837 -12.914 1.00 96.75 83 GLU A CA 1
ATOM 673 C C . GLU A 1 83 ? 9.837 7.004 -13.553 1.00 96.75 83 GLU A C 1
ATOM 675 O O . GLU A 1 83 ? 9.706 6.954 -14.777 1.00 96.75 83 GLU A O 1
ATOM 680 N N . LEU A 1 84 ? 9.008 6.374 -12.713 1.00 98.25 84 LEU A N 1
ATOM 681 C CA . LEU A 1 84 ? 7.957 5.436 -13.127 1.00 98.25 84 LEU A CA 1
ATOM 682 C C . LEU A 1 84 ? 6.534 5.901 -12.783 1.00 98.25 84 LEU A C 1
ATOM 684 O O . LEU A 1 84 ? 5.566 5.340 -13.298 1.00 98.25 84 LEU A O 1
ATOM 688 N N . THR A 1 85 ? 6.375 6.915 -11.929 1.00 98.50 85 THR A N 1
ATOM 689 C CA . THR A 1 85 ? 5.064 7.409 -11.474 1.00 98.50 85 THR A CA 1
ATOM 69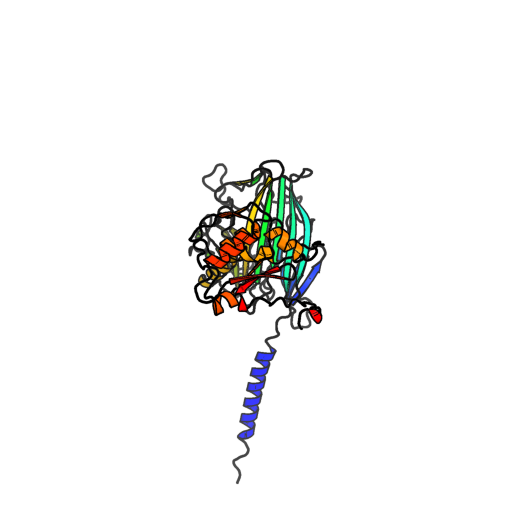0 C C . THR A 1 85 ? 4.831 8.869 -11.837 1.00 98.50 85 THR A C 1
ATOM 692 O O . THR A 1 85 ? 5.775 9.643 -11.893 1.00 98.50 85 THR A O 1
ATOM 695 N N . TRP A 1 86 ? 3.573 9.277 -12.041 1.00 97.81 86 TRP A N 1
ATOM 696 C CA . TRP A 1 86 ? 3.221 10.662 -12.385 1.00 97.81 86 TRP A CA 1
ATOM 697 C C . TRP A 1 86 ? 2.432 11.353 -11.268 1.00 97.81 86 TRP A C 1
ATOM 699 O O . TRP A 1 86 ? 1.311 10.953 -10.945 1.00 97.81 86 TRP A O 1
ATOM 709 N N . HIS A 1 87 ? 2.999 12.421 -10.707 1.00 97.38 87 HIS A N 1
ATOM 710 C CA . HIS A 1 87 ? 2.355 13.256 -9.695 1.00 97.38 87 HIS A CA 1
ATOM 711 C C . HIS A 1 87 ? 1.610 14.447 -10.309 1.00 97.38 87 HIS A C 1
ATOM 713 O O . HIS A 1 87 ? 2.139 15.162 -11.160 1.00 97.38 87 HIS A O 1
ATOM 719 N N . ARG A 1 88 ? 0.372 14.641 -9.847 1.00 95.50 88 ARG A N 1
ATOM 720 C CA . ARG A 1 88 ? -0.604 15.665 -10.243 1.00 95.50 88 ARG A CA 1
ATOM 721 C C . ARG A 1 88 ? -0.650 15.934 -11.757 1.00 95.50 88 ARG A C 1
ATOM 723 O O . ARG A 1 88 ? -0.427 17.073 -12.175 1.00 95.50 88 ARG A O 1
ATOM 730 N N . PRO A 1 89 ? -0.943 14.919 -12.595 1.00 95.31 89 PRO A N 1
ATOM 731 C CA . PRO A 1 89 ? -1.209 15.126 -14.016 1.00 95.31 89 PRO A CA 1
ATOM 732 C C . PRO A 1 89 ? -2.242 16.250 -14.254 1.00 95.31 89 PRO A C 1
ATOM 734 O O . PRO A 1 89 ? -3.195 16.360 -13.479 1.00 95.31 89 PRO A O 1
ATOM 737 N N . PRO A 1 90 ? -2.122 17.070 -15.318 1.00 92.50 90 PRO A N 1
ATOM 738 C CA . PRO A 1 90 ? -3.058 18.177 -15.574 1.00 92.50 90 PRO A CA 1
ATOM 739 C C . PRO A 1 90 ? -4.539 17.757 -15.685 1.00 92.50 90 PRO A C 1
ATOM 741 O O . PRO A 1 90 ? -5.451 18.506 -15.307 1.00 92.50 90 PRO A O 1
ATOM 744 N N . ASP A 1 91 ? -4.780 16.548 -16.194 1.00 90.38 91 ASP A N 1
ATOM 745 C CA . ASP A 1 91 ? -6.092 15.910 -16.313 1.00 90.38 91 ASP A CA 1
ATOM 746 C C . ASP A 1 91 ? -6.647 15.472 -14.950 1.00 90.38 91 ASP A C 1
ATOM 748 O O . ASP A 1 91 ? -7.833 15.667 -14.688 1.00 90.38 91 ASP A O 1
ATOM 752 N N . HIS A 1 92 ? -5.790 14.964 -14.061 1.00 94.62 92 HIS A N 1
ATOM 753 C CA . HIS A 1 92 ? -6.164 14.413 -12.755 1.00 94.62 92 HIS A CA 1
ATOM 754 C C . HIS A 1 92 ? -5.230 14.939 -11.653 1.00 94.62 92 HIS A C 1
ATOM 756 O O . HIS A 1 92 ? -4.374 14.198 -11.160 1.00 94.62 92 HIS A O 1
ATOM 762 N N . PRO A 1 93 ? -5.375 16.210 -11.229 1.00 94.75 93 PRO A N 1
ATOM 763 C CA . PRO A 1 93 ? -4.462 16.828 -10.269 1.00 94.75 93 PRO A CA 1
ATOM 764 C C . PRO A 1 93 ? -4.486 16.167 -8.884 1.00 94.75 93 PRO A C 1
ATOM 766 O O . PRO A 1 93 ? -3.572 16.386 -8.109 1.00 94.75 93 PRO A O 1
ATOM 769 N N . TRP A 1 94 ? -5.480 15.337 -8.577 1.00 95.50 94 TRP A N 1
ATOM 770 C CA . TRP A 1 94 ? -5.584 14.545 -7.346 1.00 95.50 94 TRP A CA 1
ATOM 771 C C . TRP A 1 94 ? -4.879 13.172 -7.423 1.00 95.50 94 TRP A C 1
ATOM 773 O O . TRP A 1 94 ? -5.009 12.370 -6.500 1.00 95.50 94 TRP A O 1
ATOM 783 N N . HIS A 1 95 ? -4.156 12.850 -8.506 1.00 97.31 95 HIS A N 1
ATOM 784 C CA . HIS A 1 95 ? -3.317 11.643 -8.588 1.00 97.31 95 HIS A CA 1
ATOM 785 C C . HIS A 1 95 ? -1.892 11.930 -8.111 1.00 97.31 95 HIS A C 1
ATOM 787 O O . HIS A 1 95 ? -1.277 12.899 -8.544 1.00 97.31 95 HIS A O 1
ATOM 793 N N . TYR A 1 96 ? -1.337 11.066 -7.261 1.00 97.69 96 TYR A N 1
ATOM 794 C CA . TYR A 1 96 ? -0.107 11.352 -6.509 1.00 97.69 96 TYR A CA 1
ATOM 795 C C . TYR A 1 96 ? 1.069 10.402 -6.795 1.00 97.69 96 TYR A C 1
ATOM 797 O O . TYR A 1 96 ? 2.037 10.365 -6.042 1.00 97.69 96 TYR A O 1
ATOM 805 N N . GLY A 1 97 ? 1.015 9.635 -7.883 1.00 98.31 97 GLY A N 1
ATOM 806 C CA . GLY A 1 97 ? 2.025 8.625 -8.201 1.00 98.31 97 GLY A CA 1
ATOM 807 C C . GLY A 1 97 ? 1.688 7.273 -7.577 1.00 98.31 97 GLY A C 1
ATOM 808 O O . GLY A 1 97 ? 0.934 6.526 -8.186 1.00 98.31 97 GLY A O 1
ATOM 809 N N . LEU A 1 98 ? 2.189 6.965 -6.378 1.00 98.88 98 LEU A N 1
ATOM 810 C CA . LEU A 1 98 ? 1.745 5.812 -5.575 1.00 98.88 98 LEU A CA 1
ATOM 811 C C . LEU A 1 98 ? 1.138 6.310 -4.253 1.00 98.88 98 LEU A C 1
ATOM 813 O O . LEU A 1 98 ? 1.840 6.895 -3.432 1.00 98.88 98 LEU A O 1
ATOM 817 N N . TRP A 1 99 ? -0.165 6.114 -4.043 1.00 98.69 99 TRP A N 1
ATOM 818 C CA . TRP A 1 99 ? -0.874 6.651 -2.870 1.00 98.69 99 TRP A CA 1
ATOM 819 C C . TRP A 1 99 ? -2.081 5.801 -2.479 1.00 98.69 99 TRP A C 1
ATOM 821 O O . TRP A 1 99 ? -2.562 4.994 -3.271 1.00 98.69 99 TRP A O 1
ATOM 831 N N . PHE A 1 100 ? -2.598 6.017 -1.271 1.00 98.69 100 PHE A N 1
ATOM 832 C CA . PHE A 1 100 ? -3.863 5.447 -0.816 1.00 98.69 100 PHE A CA 1
ATOM 833 C C . PHE A 1 100 ? -4.906 6.556 -0.645 1.00 98.69 100 PHE A C 1
ATOM 835 O O . PHE A 1 100 ? -4.597 7.630 -0.130 1.00 98.69 100 PHE A O 1
ATOM 842 N N . SER A 1 101 ? -6.150 6.306 -1.058 1.00 98.25 101 SER A N 1
ATOM 843 C CA . SER A 1 101 ? -7.286 7.166 -0.708 1.00 98.25 101 SER A CA 1
ATOM 844 C C . SER A 1 101 ? -8.592 6.389 -0.736 1.00 98.25 101 SER A C 1
ATOM 846 O O . SER A 1 101 ? -8.842 5.618 -1.659 1.00 98.25 101 SER A O 1
ATOM 848 N N . TRP A 1 102 ? -9.484 6.660 0.211 1.00 98.62 102 TRP A N 1
ATOM 849 C CA . TRP A 1 102 ? -10.892 6.309 0.035 1.00 98.62 102 TRP A CA 1
ATOM 850 C C . TRP A 1 102 ? -11.536 7.217 -1.015 1.00 98.62 102 TRP A C 1
ATOM 852 O O . TRP A 1 102 ? -11.088 8.351 -1.220 1.00 98.62 102 TRP A O 1
ATOM 862 N N . LYS A 1 103 ? -12.571 6.707 -1.691 1.00 98.25 103 LYS A N 1
ATOM 863 C CA . LYS A 1 103 ? -13.363 7.486 -2.643 1.00 98.25 103 LYS A CA 1
ATOM 864 C C . LYS A 1 103 ? -14.442 8.275 -1.909 1.00 98.25 103 LYS A C 1
ATOM 866 O O . LYS A 1 103 ? -14.347 9.500 -1.855 1.00 98.25 103 LYS A O 1
ATOM 871 N N . TYR A 1 104 ? -15.390 7.582 -1.280 1.00 98.81 104 TYR A N 1
ATOM 872 C CA . TYR A 1 104 ? -16.384 8.190 -0.401 1.00 98.81 104 TYR A CA 1
ATOM 873 C C . TYR A 1 104 ? -16.337 7.584 1.004 1.00 98.81 104 TYR A C 1
ATOM 875 O O . TYR A 1 104 ? -16.187 6.372 1.157 1.00 98.81 104 TYR A O 1
ATOM 883 N N . ILE A 1 105 ? -16.509 8.430 2.021 1.00 98.81 105 ILE A N 1
ATOM 884 C CA . ILE A 1 105 ? -16.763 8.011 3.405 1.00 98.81 105 ILE A CA 1
ATOM 885 C C . ILE A 1 105 ? -18.023 8.735 3.866 1.00 98.81 105 ILE A C 1
ATOM 887 O O . ILE A 1 105 ? -18.062 9.967 3.854 1.00 98.81 105 ILE A O 1
ATOM 891 N N . ASN A 1 106 ? -19.062 7.982 4.228 1.00 98.44 106 ASN A N 1
ATOM 892 C CA . ASN A 1 106 ? -20.374 8.517 4.613 1.00 98.44 106 ASN A CA 1
ATOM 893 C C . ASN A 1 106 ? -20.922 9.543 3.595 1.00 98.44 106 ASN A C 1
ATOM 895 O O . ASN A 1 106 ? -21.456 10.586 3.963 1.00 98.44 106 ASN A O 1
ATOM 899 N N . GLY A 1 107 ? -20.739 9.264 2.298 1.00 97.94 107 GLY A N 1
ATOM 900 C CA . GLY A 1 107 ? -21.209 10.104 1.189 1.00 97.94 107 GLY A CA 1
ATOM 901 C C . GLY A 1 107 ? -20.332 11.316 0.845 1.00 97.94 107 GLY A C 1
ATOM 902 O O . GLY A 1 107 ? -20.532 11.916 -0.208 1.00 97.94 107 GLY A O 1
ATOM 903 N N . LEU A 1 108 ? -19.334 11.667 1.664 1.00 98.38 108 LEU A N 1
ATOM 904 C CA . LEU A 1 108 ? -18.386 12.740 1.346 1.00 98.38 108 LEU A CA 1
ATOM 905 C C . LEU A 1 108 ? -17.220 12.216 0.518 1.00 98.38 108 LEU A C 1
ATOM 907 O O . LEU A 1 108 ? -16.670 11.159 0.818 1.00 98.38 108 LEU A O 1
ATOM 911 N N . ASN A 1 109 ? -16.811 12.974 -0.496 1.00 98.50 109 ASN A N 1
ATOM 912 C CA . ASN A 1 109 ? -15.681 12.632 -1.353 1.00 98.50 109 ASN A CA 1
ATOM 913 C C . ASN A 1 109 ? -14.329 12.938 -0.684 1.00 98.50 109 ASN A C 1
ATOM 915 O O . ASN A 1 109 ? -14.101 14.070 -0.254 1.00 98.50 109 ASN A O 1
ATOM 919 N N . TYR A 1 110 ? -13.418 11.964 -0.646 1.00 98.44 110 TYR A N 1
ATOM 920 C CA . TYR A 1 110 ? -12.044 12.109 -0.133 1.00 98.44 110 TYR A CA 1
ATOM 921 C C . TYR A 1 110 ? -10.978 12.056 -1.238 1.00 98.44 110 TYR A C 1
ATOM 923 O O . TYR A 1 110 ? -9.817 12.397 -0.995 1.00 98.44 110 TYR A O 1
ATOM 931 N N . TRP A 1 111 ? -11.369 11.672 -2.452 1.00 97.69 111 TRP A N 1
ATOM 932 C CA . TRP A 1 111 ? -10.477 11.447 -3.580 1.00 97.69 111 TRP A CA 1
ATOM 933 C C . TRP A 1 111 ? -10.225 12.716 -4.382 1.00 97.69 111 TRP A C 1
ATOM 935 O O . TRP A 1 111 ? -9.107 13.234 -4.355 1.00 97.69 111 TRP A O 1
ATOM 945 N N . GLU A 1 112 ? -11.249 13.213 -5.083 1.00 97.25 112 GLU A N 1
ATOM 946 C CA . GLU A 1 112 ? -11.117 14.380 -5.946 1.00 97.25 112 GLU A CA 1
ATOM 947 C C . GLU A 1 112 ? -11.036 15.655 -5.118 1.00 97.25 112 GLU A C 1
ATOM 949 O O . GLU A 1 112 ? -11.901 15.959 -4.296 1.00 97.25 112 GLU A O 1
ATOM 954 N N . GLU A 1 113 ? -9.986 16.418 -5.383 1.00 95.62 113 GLU A N 1
ATOM 955 C CA . GLU A 1 113 ? -9.821 17.770 -4.876 1.00 95.62 113 GLU A CA 1
ATOM 956 C C . GLU A 1 113 ? -10.523 18.759 -5.803 1.00 95.62 113 GLU A C 1
ATOM 958 O O . GLU A 1 113 ? -10.411 18.676 -7.031 1.00 95.62 113 GLU A O 1
ATOM 963 N N . ASP A 1 114 ? -11.199 19.742 -5.217 1.00 93.38 114 ASP A N 1
ATOM 964 C CA . ASP A 1 114 ? -11.664 20.903 -5.955 1.00 93.38 114 ASP A CA 1
ATOM 965 C C . ASP A 1 114 ? -10.460 21.650 -6.552 1.00 93.38 114 ASP A C 1
ATOM 967 O O . ASP A 1 114 ? -9.476 21.944 -5.872 1.00 93.38 114 ASP A O 1
ATOM 971 N N . ARG A 1 115 ? -10.527 21.971 -7.848 1.00 91.06 115 ARG A N 1
ATOM 972 C CA . ARG A 1 115 ? -9.391 22.549 -8.587 1.00 91.06 115 ARG A CA 1
ATOM 973 C C . ARG A 1 115 ? -9.015 23.958 -8.126 1.00 91.06 115 ARG A C 1
ATOM 975 O O . ARG A 1 115 ? -7.895 24.381 -8.395 1.00 91.06 115 ARG A O 1
ATOM 982 N N . LYS A 1 116 ? -9.929 24.694 -7.485 1.00 91.06 116 LYS A N 1
ATOM 983 C CA . LYS A 1 116 ? -9.665 26.060 -7.010 1.00 91.06 116 LYS A CA 1
ATOM 984 C C . LYS A 1 116 ? -9.003 26.048 -5.637 1.00 91.06 116 LYS A C 1
ATOM 986 O O . LYS A 1 116 ? -8.092 26.827 -5.392 1.00 91.06 116 LYS A O 1
ATOM 991 N N . THR A 1 117 ? -9.469 25.173 -4.753 1.00 91.12 117 THR A N 1
ATOM 992 C CA . THR A 1 117 ? -9.036 25.117 -3.351 1.00 91.12 117 THR A CA 1
ATOM 993 C C . THR A 1 117 ? -7.952 24.073 -3.091 1.00 91.12 117 THR A C 1
ATOM 995 O O . THR A 1 117 ? -7.225 24.196 -2.111 1.00 91.12 117 THR A O 1
ATOM 998 N N . GLY A 1 118 ? -7.822 23.056 -3.948 1.00 90.12 118 GLY A N 1
ATOM 999 C CA . GLY A 1 118 ? -6.907 21.928 -3.754 1.00 90.12 118 GLY A CA 1
ATOM 1000 C C . GLY A 1 118 ? -7.346 20.962 -2.651 1.00 90.12 118 GLY A C 1
ATOM 1001 O O . GLY A 1 118 ? -6.534 20.182 -2.164 1.00 90.12 118 GLY A O 1
ATOM 1002 N N . LEU A 1 119 ? -8.613 21.023 -2.233 1.00 92.69 119 LEU A N 1
ATOM 1003 C CA . LEU A 1 119 ? -9.148 20.246 -1.120 1.00 92.69 119 LEU A CA 1
ATOM 1004 C C . LEU A 1 119 ? -10.333 19.389 -1.577 1.00 92.69 119 LEU A C 1
ATOM 1006 O O . LEU A 1 119 ? -11.147 19.833 -2.381 1.00 92.69 119 LEU A O 1
ATOM 1010 N N . SER A 1 120 ? -10.463 18.174 -1.046 1.00 96.19 120 SER A N 1
ATOM 1011 C CA . SER A 1 120 ? -11.626 17.303 -1.284 1.00 96.19 120 SER A CA 1
ATOM 1012 C C . SER A 1 120 ? -12.856 17.760 -0.473 1.00 96.19 120 SER A C 1
ATOM 1014 O O . SER A 1 120 ? -12.860 18.859 0.084 1.00 96.19 120 SER A O 1
ATOM 1016 N N . GLN A 1 121 ? -13.946 16.994 -0.409 1.00 97.69 121 GLN A N 1
ATOM 1017 C CA . GLN A 1 121 ? -15.079 17.347 0.465 1.00 97.69 121 GLN A CA 1
ATOM 1018 C C . GLN A 1 121 ? -14.803 16.917 1.908 1.00 97.69 121 GLN A C 1
ATOM 1020 O O . GLN A 1 121 ? -14.930 17.717 2.831 1.00 97.69 121 GLN A O 1
ATOM 1025 N N . GLY A 1 122 ? -14.369 15.670 2.089 1.00 98.06 122 GLY A N 1
ATOM 1026 C CA . GLY A 1 122 ? -13.788 15.170 3.328 1.00 98.06 122 GLY A CA 1
ATOM 1027 C C . GLY A 1 122 ? -12.334 15.608 3.503 1.00 98.06 122 GLY A C 1
ATOM 1028 O O . GLY A 1 122 ? -11.703 16.144 2.593 1.00 98.06 122 GLY A O 1
ATOM 1029 N N . ARG A 1 123 ? -11.779 15.418 4.695 1.00 97.69 123 ARG A N 1
ATOM 1030 C CA . ARG A 1 123 ? -10.387 15.740 5.027 1.00 97.69 123 ARG A CA 1
ATOM 1031 C C . ARG A 1 123 ? -9.680 14.489 5.521 1.00 97.69 123 ARG A C 1
ATOM 1033 O O . ARG A 1 123 ? -10.160 13.846 6.452 1.00 97.69 123 ARG A O 1
ATOM 1040 N N . THR A 1 124 ? -8.548 14.181 4.898 1.00 97.81 124 THR A N 1
ATOM 1041 C CA . THR A 1 124 ? -7.571 13.220 5.409 1.00 97.81 124 THR A CA 1
ATOM 1042 C C . THR A 1 124 ? -6.460 14.019 6.079 1.00 97.81 124 THR A C 1
ATOM 1044 O O . THR A 1 124 ? -5.845 14.871 5.440 1.00 97.81 124 THR A O 1
ATOM 1047 N N . GLU A 1 125 ? -6.220 13.785 7.365 1.00 97.56 125 GLU A N 1
ATOM 1048 C CA . GLU A 1 125 ? -5.266 14.560 8.164 1.00 97.56 125 GLU A CA 1
ATOM 1049 C C . GLU A 1 125 ? -4.217 13.635 8.791 1.00 97.56 125 GLU A C 1
ATOM 1051 O O . GLU A 1 125 ? -4.554 12.656 9.456 1.00 97.56 125 GLU A O 1
ATOM 1056 N N . ILE A 1 126 ? -2.931 13.963 8.629 1.00 98.19 126 ILE A N 1
ATOM 1057 C CA . ILE A 1 126 ? -1.836 13.292 9.344 1.00 98.19 126 ILE A CA 1
ATOM 1058 C C . ILE A 1 126 ? -1.801 13.815 10.785 1.00 98.19 126 ILE A C 1
ATOM 1060 O O . ILE A 1 126 ? -1.396 14.953 11.033 1.00 98.19 126 ILE A O 1
ATOM 1064 N N . LYS A 1 127 ? -2.174 12.969 11.749 1.00 97.44 127 LYS A N 1
ATOM 1065 C CA . LYS A 1 127 ? -2.123 13.284 13.186 1.00 97.44 127 LYS A CA 1
ATOM 1066 C C . LYS A 1 127 ? -0.714 13.131 13.744 1.00 97.44 127 LYS A C 1
ATOM 1068 O O . LYS A 1 127 ? -0.237 13.999 14.475 1.00 97.44 127 LYS A O 1
ATOM 1073 N N . SER A 1 128 ? -0.024 12.059 13.370 1.00 96.44 128 SER A N 1
ATOM 1074 C CA . SER A 1 128 ? 1.377 11.840 13.723 1.00 96.44 128 SER A CA 1
ATOM 1075 C C . SER A 1 128 ? 2.097 11.041 12.646 1.00 96.44 128 SER A C 1
ATOM 1077 O O . SER A 1 128 ? 1.478 10.315 11.866 1.00 96.44 128 SER A O 1
ATOM 1079 N N . ILE A 1 129 ? 3.416 11.207 12.597 1.00 95.88 129 ILE A N 1
ATOM 1080 C CA . ILE A 1 129 ? 4.289 10.444 11.717 1.00 95.88 129 ILE A CA 1
ATOM 1081 C C . ILE A 1 129 ? 5.624 10.181 12.412 1.00 95.88 129 ILE A C 1
ATOM 1083 O O . ILE A 1 129 ? 6.202 11.082 13.017 1.00 95.88 129 ILE A O 1
ATOM 1087 N N . GLU A 1 130 ? 6.103 8.946 12.318 1.00 94.25 130 GLU A N 1
ATOM 1088 C CA . GLU A 1 130 ? 7.450 8.537 12.702 1.00 94.25 130 GLU A CA 1
ATOM 1089 C C . GLU A 1 130 ? 8.137 7.939 11.475 1.00 94.25 130 GLU A C 1
ATOM 1091 O O . GLU A 1 130 ? 7.616 7.022 10.841 1.00 94.25 130 GLU A O 1
ATOM 1096 N N . VAL A 1 131 ? 9.321 8.450 11.150 1.00 91.69 131 VAL A N 1
ATOM 1097 C CA . VAL A 1 131 ? 10.127 7.997 10.018 1.00 91.69 131 VAL A CA 1
ATOM 1098 C C . VAL A 1 131 ? 11.438 7.441 10.559 1.00 91.69 131 VAL A C 1
ATOM 1100 O O . VAL A 1 131 ? 12.175 8.143 11.245 1.00 91.69 131 VAL A O 1
ATOM 1103 N N . THR A 1 132 ? 11.723 6.176 10.262 1.00 90.62 132 THR A N 1
ATOM 1104 C CA . THR A 1 132 ? 12.934 5.472 10.698 1.00 90.62 132 THR A CA 1
ATOM 1105 C C . THR A 1 132 ? 13.678 4.924 9.479 1.00 90.62 132 THR A C 1
ATOM 1107 O O . THR A 1 132 ? 13.373 3.816 9.032 1.00 90.62 132 THR A O 1
ATOM 1110 N N . PRO A 1 133 ? 14.630 5.683 8.907 1.00 89.00 133 PRO A N 1
ATOM 1111 C CA . PRO A 1 133 ? 15.588 5.141 7.952 1.00 89.00 133 PRO A CA 1
ATOM 1112 C C . PRO A 1 133 ? 16.617 4.261 8.680 1.00 89.00 133 PRO A C 1
ATOM 1114 O O . PRO A 1 133 ? 17.135 4.635 9.734 1.00 89.00 133 PRO A O 1
ATOM 1117 N N . ASN A 1 134 ? 16.930 3.097 8.117 1.00 83.31 134 ASN A N 1
ATOM 1118 C CA . ASN A 1 134 ? 17.882 2.144 8.679 1.00 83.31 134 ASN A CA 1
ATOM 1119 C C . ASN A 1 134 ? 19.254 2.248 7.998 1.00 83.31 134 ASN A C 1
ATOM 1121 O O . ASN A 1 134 ? 19.406 2.781 6.893 1.00 83.31 134 ASN A O 1
ATOM 1125 N N . ARG A 1 135 ? 20.280 1.708 8.668 1.00 82.75 135 ARG A N 1
ATOM 1126 C CA . ARG A 1 135 ? 21.666 1.688 8.162 1.00 82.75 135 ARG A CA 1
ATOM 1127 C C . ARG A 1 135 ? 21.854 0.794 6.933 1.00 82.75 135 ARG A C 1
ATOM 1129 O O . ARG A 1 135 ? 22.809 0.992 6.197 1.00 82.75 135 ARG A O 1
ATOM 1136 N N . ASP A 1 136 ? 20.965 -0.172 6.724 1.00 82.88 136 ASP A N 1
ATOM 1137 C CA . ASP A 1 136 ? 20.979 -1.092 5.583 1.00 82.88 136 ASP A CA 1
ATOM 1138 C C . ASP A 1 136 ? 20.230 -0.547 4.354 1.00 82.88 136 ASP A C 1
ATOM 1140 O O . ASP A 1 136 ? 20.056 -1.275 3.380 1.00 82.88 136 ASP A O 1
ATOM 1144 N N . PHE A 1 137 ? 19.790 0.716 4.401 1.00 89.94 137 PHE A N 1
ATOM 1145 C CA . PHE A 1 137 ? 19.002 1.388 3.364 1.00 89.94 137 PHE A CA 1
ATOM 1146 C C . PHE A 1 137 ? 17.554 0.897 3.212 1.00 89.94 137 PHE A C 1
ATOM 1148 O O . PHE A 1 137 ? 16.884 1.238 2.238 1.00 89.94 137 PHE A O 1
ATOM 1155 N N . SER A 1 138 ? 17.038 0.160 4.199 1.00 92.56 138 SER A N 1
ATOM 1156 C CA . SER A 1 138 ? 15.596 -0.014 4.394 1.00 92.56 138 SER A CA 1
ATOM 1157 C C . SER A 1 138 ? 15.000 1.139 5.216 1.00 92.56 138 SER A C 1
ATOM 1159 O O . SER A 1 138 ? 15.717 1.865 5.904 1.00 92.56 138 SER A O 1
ATOM 1161 N N . ALA A 1 139 ? 13.683 1.327 5.175 1.00 89.25 139 ALA A N 1
ATOM 1162 C CA . ALA A 1 139 ? 12.997 2.318 6.001 1.00 89.25 139 ALA A CA 1
ATOM 1163 C C . ALA A 1 139 ? 11.663 1.800 6.536 1.00 89.25 139 ALA A C 1
ATOM 1165 O O . ALA A 1 139 ? 10.967 1.032 5.875 1.00 89.25 139 ALA A O 1
ATOM 1166 N N . GLN A 1 140 ? 11.279 2.292 7.711 1.00 95.25 140 GLN A N 1
ATOM 1167 C CA . GLN A 1 140 ? 9.941 2.132 8.266 1.00 95.25 140 GLN A CA 1
ATOM 1168 C C . GLN A 1 140 ? 9.305 3.500 8.511 1.00 95.25 140 GLN A C 1
ATOM 1170 O O . GLN A 1 140 ? 9.913 4.378 9.119 1.00 95.25 140 GLN A O 1
ATOM 1175 N N . ILE A 1 141 ? 8.065 3.667 8.064 1.00 95.38 141 ILE A N 1
ATOM 1176 C CA . ILE A 1 141 ? 7.269 4.880 8.233 1.00 95.38 141 ILE A CA 1
ATOM 1177 C C . ILE A 1 141 ? 5.971 4.484 8.934 1.00 95.38 141 ILE A C 1
ATOM 1179 O O . ILE A 1 141 ? 5.230 3.642 8.434 1.00 95.38 141 ILE A O 1
ATOM 1183 N N . LYS A 1 142 ? 5.695 5.071 10.098 1.00 95.75 142 LYS A N 1
ATOM 1184 C CA . LYS A 1 142 ? 4.451 4.868 10.851 1.00 95.75 142 LYS A CA 1
ATOM 1185 C C . LYS A 1 142 ? 3.645 6.153 10.826 1.00 95.75 142 LYS A C 1
ATOM 1187 O O . LYS A 1 142 ? 4.180 7.207 11.152 1.00 95.75 142 LYS A O 1
ATOM 1192 N N . ILE A 1 143 ? 2.373 6.074 10.462 1.00 97.50 143 ILE A N 1
ATOM 1193 C CA . ILE A 1 143 ? 1.501 7.234 10.275 1.00 97.50 143 ILE A CA 1
ATOM 1194 C C . ILE A 1 143 ? 0.195 6.983 11.015 1.00 97.50 143 ILE A C 1
ATOM 1196 O O . ILE A 1 143 ? -0.382 5.902 10.912 1.00 97.50 143 ILE A O 1
ATOM 1200 N N . GLN A 1 144 ? -0.278 7.987 11.745 1.00 98.25 144 GLN A N 1
ATOM 1201 C CA . GLN A 1 144 ? -1.650 8.030 12.237 1.00 98.25 144 GLN A CA 1
ATOM 1202 C C . GLN A 1 144 ? -2.418 9.056 11.417 1.00 98.25 144 GLN A C 1
ATOM 1204 O O . GLN A 1 144 ? -2.028 10.224 11.359 1.00 98.25 144 GLN A O 1
ATOM 1209 N N . LEU A 1 145 ? -3.496 8.613 10.783 1.00 98.69 145 LEU A N 1
ATOM 1210 C CA . LEU A 1 145 ? -4.353 9.416 9.921 1.00 98.69 145 LEU A CA 1
ATOM 1211 C C . LEU A 1 145 ? -5.762 9.481 10.514 1.00 98.69 145 LEU A C 1
ATOM 1213 O O . LEU A 1 145 ? -6.249 8.516 11.109 1.00 98.69 145 LEU A O 1
ATOM 1217 N N . SER A 1 146 ? -6.436 10.610 10.330 1.00 98.38 146 SER A N 1
ATOM 1218 C CA . SER A 1 146 ? -7.873 10.739 10.567 1.00 98.38 146 SER A CA 1
ATOM 1219 C C . SER A 1 146 ? -8.597 11.118 9.282 1.00 98.38 146 SER A C 1
ATOM 1221 O O . SER A 1 146 ? -8.061 11.814 8.421 1.00 98.38 146 SER A O 1
ATOM 1223 N N . TYR A 1 147 ? -9.845 10.678 9.187 1.00 98.75 147 TYR A N 1
ATOM 1224 C CA . TYR A 1 147 ? -10.766 11.009 8.115 1.00 98.75 147 TYR A CA 1
ATOM 1225 C C . TYR A 1 147 ? -11.988 11.684 8.721 1.00 98.75 147 TYR A C 1
ATOM 1227 O O . TYR A 1 147 ? -12.664 11.105 9.576 1.00 98.75 147 TYR A O 1
ATOM 1235 N N . HIS A 1 148 ? -12.277 12.912 8.299 1.00 98.31 148 HIS A N 1
ATOM 1236 C CA . HIS A 1 148 ? -13.316 13.720 8.932 1.00 98.31 148 HIS A CA 1
ATOM 1237 C C . HIS A 1 148 ? -13.997 14.684 7.950 1.00 98.31 148 HIS A C 1
ATOM 1239 O O . HIS A 1 148 ? -13.364 15.116 6.982 1.00 98.31 148 HIS A O 1
ATOM 1245 N N . PRO A 1 149 ? -15.269 15.055 8.173 1.00 98.06 149 PRO A N 1
ATOM 1246 C CA . PRO A 1 149 ? -15.839 16.234 7.539 1.00 98.06 149 PRO A CA 1
ATOM 1247 C C . PRO A 1 149 ? -15.084 17.505 7.983 1.00 98.06 149 PRO A C 1
ATOM 1249 O O . PRO A 1 149 ? -14.546 17.551 9.097 1.00 98.06 149 PRO A O 1
ATOM 1252 N N . PRO A 1 150 ? -15.035 18.568 7.162 1.00 96.31 150 PRO A N 1
ATOM 1253 C CA . PRO A 1 150 ? -14.359 19.809 7.530 1.00 96.31 150 PRO A CA 1
ATOM 1254 C C . PRO A 1 150 ? -14.900 20.389 8.844 1.00 96.31 150 PRO A C 1
ATOM 1256 O O . PRO A 1 150 ? -16.105 20.565 8.998 1.00 96.31 150 PRO A O 1
ATOM 1259 N N . GLY A 1 151 ? -14.004 20.678 9.792 1.00 95.94 151 GLY A N 1
ATOM 1260 C CA . GLY A 1 151 ? -14.363 21.254 11.094 1.00 95.94 151 GLY A CA 1
ATOM 1261 C C . GLY A 1 151 ? -15.102 20.311 12.054 1.00 95.94 151 GLY A C 1
ATOM 1262 O O . GLY A 1 151 ? -15.552 20.767 13.100 1.00 95.94 151 GLY A O 1
ATOM 1263 N N . GLN A 1 152 ? -15.231 19.023 11.726 1.00 97.69 152 GLN A N 1
ATOM 1264 C CA . GLN A 1 152 ? -15.923 18.028 12.551 1.00 97.69 152 GLN A CA 1
ATOM 1265 C C . GLN A 1 152 ? -14.964 16.936 13.058 1.00 97.69 152 GLN A C 1
ATOM 1267 O O . GLN A 1 152 ? -13.868 16.784 12.509 1.00 97.69 152 GLN A O 1
ATOM 1272 N N . PRO A 1 153 ? -15.354 16.162 14.092 1.00 97.56 153 PRO A N 1
ATOM 1273 C CA . PRO A 1 153 ? -14.588 15.007 14.555 1.00 97.56 153 PRO A CA 1
ATOM 1274 C C . PRO A 1 153 ? -14.376 13.935 13.476 1.00 97.56 153 PRO A C 1
ATOM 1276 O O . PRO A 1 153 ? -15.123 13.836 12.500 1.00 97.56 153 PRO A O 1
ATOM 1279 N N . ALA A 1 154 ? -13.361 13.095 13.684 1.00 98.12 154 ALA A N 1
ATOM 1280 C CA . ALA A 1 154 ? -13.071 11.969 12.806 1.00 98.12 154 ALA A CA 1
ATOM 1281 C C . ALA A 1 154 ? -14.164 10.900 12.850 1.00 98.12 154 ALA A C 1
ATOM 1283 O O . ALA A 1 154 ? -14.595 10.483 13.923 1.00 98.12 154 ALA A O 1
ATOM 1284 N N . VAL A 1 155 ? -14.560 10.429 11.667 1.00 98.56 155 VAL A N 1
ATOM 1285 C CA . VAL A 1 155 ? -15.481 9.294 11.501 1.00 98.56 155 VAL A CA 1
ATOM 1286 C C . VAL A 1 155 ? -14.719 7.976 11.361 1.00 98.56 155 VAL A C 1
ATOM 1288 O O . VAL A 1 155 ? -15.214 6.928 11.763 1.00 98.56 155 VAL A O 1
ATOM 1291 N N . LEU A 1 156 ? -13.491 8.037 10.838 1.00 98.81 156 LEU A N 1
ATOM 1292 C CA . LEU A 1 156 ? -12.600 6.901 10.629 1.00 98.81 156 LEU A CA 1
ATOM 1293 C C . LEU A 1 156 ? -11.166 7.324 10.970 1.00 98.81 156 LEU A C 1
ATOM 1295 O O . LEU A 1 156 ? -10.750 8.444 10.665 1.00 98.81 156 LEU A O 1
ATOM 1299 N N . THR A 1 157 ? -10.399 6.431 11.581 1.00 98.75 157 THR A N 1
ATOM 1300 C CA . THR A 1 157 ? -8.957 6.605 11.798 1.00 98.75 157 THR A CA 1
ATOM 1301 C C . THR A 1 157 ? -8.180 5.491 11.117 1.00 98.75 157 THR A C 1
ATOM 1303 O O . THR A 1 157 ? -8.712 4.408 10.870 1.00 98.75 157 THR A O 1
ATOM 1306 N N . GLU A 1 158 ? -6.917 5.754 10.800 1.00 98.56 158 GLU A N 1
ATOM 1307 C CA . GLU A 1 158 ? -6.005 4.776 10.222 1.00 98.56 158 GLU A CA 1
ATOM 1308 C C . GLU A 1 158 ? -4.660 4.793 10.942 1.00 98.56 158 GLU A C 1
ATOM 1310 O O . GLU A 1 158 ? -4.014 5.833 11.063 1.00 98.56 158 GLU A O 1
ATOM 1315 N N . SER A 1 159 ? -4.214 3.610 11.357 1.00 95.94 159 SER A N 1
ATOM 1316 C CA . SER A 1 159 ? -2.821 3.350 11.704 1.00 95.94 159 SER A CA 1
ATOM 1317 C C . SER A 1 159 ? -2.143 2.683 10.513 1.00 95.94 159 SER A C 1
ATOM 1319 O O . SER A 1 159 ? -2.464 1.541 10.180 1.00 95.94 159 SER A O 1
ATOM 1321 N N . CYS A 1 160 ? -1.217 3.390 9.875 1.00 97.19 160 CYS A N 1
ATOM 1322 C CA . CYS A 1 160 ? -0.494 2.923 8.699 1.00 97.19 160 CYS A CA 1
ATOM 1323 C C . CYS A 1 160 ? 0.975 2.651 9.035 1.00 97.19 160 CYS A C 1
ATOM 1325 O O . CYS A 1 160 ? 1.638 3.467 9.676 1.00 97.19 160 CYS A O 1
ATOM 1327 N N . ILE A 1 161 ? 1.482 1.502 8.600 1.00 96.06 161 ILE A N 1
ATOM 1328 C CA . ILE A 1 161 ? 2.894 1.135 8.640 1.00 96.06 161 ILE A CA 1
ATOM 1329 C C . ILE A 1 161 ? 3.327 0.846 7.211 1.00 96.06 161 ILE A C 1
ATOM 1331 O O . ILE A 1 161 ? 2.802 -0.059 6.563 1.00 96.06 161 ILE A O 1
ATOM 1335 N N . ILE A 1 162 ? 4.319 1.594 6.748 1.00 97.94 162 ILE A N 1
ATOM 1336 C CA . ILE A 1 162 ? 4.958 1.389 5.458 1.00 97.94 162 ILE A CA 1
ATOM 1337 C C . ILE A 1 162 ? 6.385 0.918 5.704 1.00 97.94 162 ILE A C 1
ATOM 1339 O O . ILE A 1 162 ? 7.130 1.555 6.452 1.00 97.94 162 ILE A O 1
ATOM 1343 N N . ARG A 1 163 ? 6.777 -0.188 5.075 1.00 97.06 163 ARG A N 1
ATOM 1344 C CA . ARG A 1 163 ? 8.152 -0.694 5.101 1.00 97.06 163 ARG A CA 1
ATOM 1345 C C . ARG A 1 163 ? 8.711 -0.683 3.696 1.00 97.06 163 ARG A C 1
ATOM 1347 O O . ARG A 1 163 ? 8.126 -1.274 2.797 1.00 97.06 163 ARG A O 1
ATOM 1354 N N . VAL A 1 164 ? 9.845 -0.026 3.514 1.00 96.94 164 VAL A N 1
ATOM 1355 C CA . VAL A 1 164 ? 10.558 -0.008 2.241 1.00 96.94 164 VAL A CA 1
ATOM 1356 C C . VAL A 1 164 ? 11.827 -0.828 2.399 1.00 96.94 164 VAL A C 1
ATOM 1358 O O . VAL A 1 164 ? 12.675 -0.503 3.227 1.00 96.94 164 VAL A O 1
ATOM 1361 N N . GLY A 1 165 ? 11.940 -1.916 1.643 1.00 90.25 165 GLY A N 1
ATOM 1362 C CA . GLY A 1 165 ? 13.143 -2.742 1.615 1.00 90.25 165 GLY A CA 1
ATOM 1363 C C . GLY A 1 165 ? 14.277 -2.041 0.871 1.00 90.25 165 GLY A C 1
ATOM 1364 O O . GLY A 1 165 ? 14.033 -1.272 -0.062 1.00 90.25 165 GLY A O 1
ATOM 1365 N N . LYS A 1 166 ? 15.524 -2.333 1.253 1.00 91.81 166 LYS A N 1
ATOM 1366 C CA . LYS A 1 166 ? 16.686 -1.913 0.462 1.00 91.81 166 LYS A CA 1
ATOM 1367 C C . LYS A 1 166 ? 16.606 -2.523 -0.947 1.00 91.81 166 LYS A C 1
ATOM 1369 O O . LYS A 1 166 ? 16.118 -3.652 -1.069 1.00 91.81 166 LYS A O 1
ATOM 1374 N N . PRO A 1 167 ? 17.116 -1.847 -1.989 1.00 94.94 167 PRO A N 1
ATOM 1375 C CA . PRO A 1 167 ? 17.305 -2.492 -3.280 1.00 94.94 167 PRO A CA 1
ATOM 1376 C C . PRO A 1 167 ? 18.160 -3.766 -3.154 1.00 94.94 167 PRO A C 1
ATOM 1378 O O . PRO A 1 167 ? 19.160 -3.790 -2.422 1.00 94.94 167 PRO A O 1
ATOM 1381 N N . ASP A 1 168 ? 17.737 -4.840 -3.818 1.00 92.81 168 ASP A N 1
ATOM 1382 C CA . ASP A 1 168 ? 18.505 -6.083 -3.930 1.00 92.81 168 ASP A CA 1
ATOM 1383 C C . ASP A 1 168 ? 19.610 -5.972 -4.998 1.00 92.81 168 ASP A C 1
ATOM 1385 O O . ASP A 1 168 ? 19.874 -4.891 -5.532 1.00 92.81 168 ASP A O 1
ATOM 1389 N N . GLU A 1 169 ? 20.317 -7.073 -5.256 1.00 89.50 169 GLU A N 1
ATOM 1390 C CA . GLU A 1 169 ? 21.427 -7.113 -6.220 1.00 89.50 169 GLU A CA 1
ATOM 1391 C C . GLU A 1 169 ? 20.973 -6.803 -7.656 1.00 89.50 169 GLU A C 1
ATOM 1393 O O . GLU A 1 169 ? 21.727 -6.196 -8.414 1.00 89.50 169 GLU A O 1
ATOM 1398 N N . ASP A 1 170 ? 19.714 -7.111 -7.984 1.00 90.44 170 ASP A N 1
ATOM 1399 C CA . ASP A 1 170 ? 19.073 -6.793 -9.264 1.00 90.44 170 ASP A CA 1
ATOM 1400 C C . ASP A 1 170 ? 18.484 -5.365 -9.286 1.00 90.44 170 ASP A C 1
ATOM 1402 O O . ASP A 1 170 ? 17.853 -4.944 -10.260 1.00 90.44 170 ASP A O 1
ATOM 1406 N N . GLY A 1 171 ? 18.652 -4.601 -8.200 1.00 92.38 171 GLY A N 1
ATOM 1407 C CA . GLY A 1 171 ? 18.103 -3.257 -8.037 1.00 92.38 171 GLY A CA 1
ATOM 1408 C C . GLY A 1 171 ? 16.593 -3.222 -7.792 1.00 92.38 171 GLY A C 1
ATOM 1409 O O . GLY A 1 171 ? 15.987 -2.151 -7.876 1.00 92.38 171 GLY A O 1
ATOM 1410 N N . ARG A 1 172 ? 15.962 -4.359 -7.484 1.00 96.06 172 ARG A N 1
ATOM 1411 C CA . ARG A 1 172 ? 14.530 -4.426 -7.177 1.00 96.06 172 ARG A CA 1
ATOM 1412 C C . ARG A 1 172 ? 14.299 -4.047 -5.724 1.00 96.06 172 ARG A C 1
ATOM 1414 O O . ARG A 1 172 ? 15.076 -4.406 -4.841 1.00 96.06 172 ARG A O 1
ATOM 1421 N N . TYR A 1 173 ? 13.194 -3.379 -5.435 1.00 97.62 173 TYR A N 1
ATOM 1422 C CA . TYR A 1 173 ? 12.831 -3.024 -4.063 1.00 97.62 173 TYR A CA 1
ATOM 1423 C C . TYR A 1 173 ? 11.334 -3.177 -3.827 1.00 97.62 173 TYR A C 1
ATOM 1425 O O . TYR A 1 173 ? 10.530 -3.195 -4.761 1.00 97.62 173 TYR A O 1
ATOM 1433 N N . ARG A 1 174 ? 10.976 -3.344 -2.552 1.00 98.38 174 ARG A N 1
ATOM 1434 C CA . ARG A 1 174 ? 9.604 -3.597 -2.111 1.00 98.38 174 ARG A CA 1
ATOM 1435 C C . ARG A 1 174 ? 9.123 -2.480 -1.203 1.00 98.38 174 ARG A C 1
ATOM 1437 O O . ARG A 1 174 ? 9.888 -2.003 -0.367 1.00 98.38 174 ARG A O 1
ATOM 1444 N N . ILE A 1 175 ? 7.856 -2.112 -1.346 1.00 98.75 175 ILE A N 1
ATOM 1445 C CA . ILE A 1 175 ? 7.122 -1.234 -0.437 1.00 98.75 175 ILE A CA 1
ATOM 1446 C C . ILE A 1 175 ? 5.947 -2.037 0.118 1.00 98.75 175 ILE A C 1
ATOM 1448 O O . ILE A 1 175 ? 4.975 -2.283 -0.592 1.00 98.75 175 ILE A O 1
ATOM 1452 N N . ASP A 1 176 ? 6.026 -2.435 1.382 1.00 98.44 176 ASP A N 1
ATOM 1453 C CA . ASP A 1 176 ? 4.913 -3.052 2.098 1.00 98.44 176 ASP A CA 1
ATOM 1454 C C . ASP A 1 176 ? 4.074 -1.951 2.738 1.00 98.44 176 ASP A C 1
ATOM 1456 O O . ASP A 1 176 ? 4.589 -1.150 3.514 1.00 98.44 176 ASP A O 1
ATOM 1460 N N . TRP A 1 177 ? 2.786 -1.913 2.417 1.00 98.25 177 TRP A N 1
ATOM 1461 C CA . TRP A 1 177 ? 1.814 -0.944 2.908 1.00 98.25 177 TRP A CA 1
ATOM 1462 C C . TRP A 1 177 ? 0.771 -1.662 3.757 1.00 98.25 177 TRP A C 1
ATOM 1464 O O . TRP A 1 177 ? -0.003 -2.472 3.245 1.00 98.25 177 TRP A O 1
ATOM 1474 N N . ILE A 1 178 ? 0.734 -1.371 5.056 1.00 97.00 178 ILE A N 1
ATOM 1475 C CA . ILE A 1 178 ? -0.170 -2.015 6.010 1.00 97.00 178 ILE A CA 1
ATOM 1476 C C . ILE A 1 178 ? -0.988 -0.939 6.713 1.00 97.00 178 ILE A C 1
ATOM 1478 O O . ILE A 1 178 ? -0.458 -0.195 7.532 1.00 97.00 178 ILE A O 1
ATOM 1482 N N . SER A 1 179 ? -2.286 -0.900 6.445 1.00 96.31 179 SER A N 1
ATOM 1483 C CA . SER A 1 179 ? -3.219 0.054 7.042 1.00 96.31 179 SER A CA 1
ATOM 1484 C C . SER A 1 179 ? -4.247 -0.677 7.889 1.00 96.31 179 SER A C 1
ATOM 1486 O O . SER A 1 179 ? -4.898 -1.600 7.406 1.00 96.31 179 SER A O 1
ATOM 1488 N N . ARG A 1 180 ? -4.434 -0.249 9.139 1.00 97.12 180 ARG A N 1
ATOM 1489 C CA . ARG A 1 180 ? -5.566 -0.647 9.982 1.00 97.12 180 ARG A CA 1
ATOM 1490 C C . ARG A 1 180 ? -6.531 0.521 10.098 1.00 97.12 180 ARG A C 1
ATOM 1492 O O . ARG A 1 180 ? -6.165 1.546 10.665 1.00 97.12 180 ARG A O 1
ATOM 1499 N N . PHE A 1 181 ? -7.755 0.339 9.623 1.00 97.62 181 PHE A N 1
ATOM 1500 C CA . PHE A 1 181 ? -8.822 1.335 9.694 1.00 97.62 181 PHE A CA 1
ATOM 1501 C C . PHE A 1 181 ? -9.747 1.027 10.867 1.00 97.62 181 PHE A C 1
ATOM 1503 O O . PHE A 1 181 ? -10.097 -0.136 11.056 1.00 97.62 181 PHE A O 1
ATOM 1510 N N . THR A 1 182 ? -10.152 2.039 11.636 1.00 95.56 182 THR A N 1
ATOM 1511 C CA . THR A 1 182 ? -11.057 1.890 12.790 1.00 95.56 182 THR A CA 1
ATOM 1512 C C . THR A 1 182 ? -12.180 2.916 12.724 1.00 95.56 182 THR A C 1
ATOM 1514 O O . THR A 1 182 ? -11.913 4.114 12.608 1.00 95.56 182 THR A O 1
ATOM 1517 N N . ALA A 1 183 ? -13.429 2.450 12.779 1.00 95.75 183 ALA A N 1
ATOM 1518 C CA . ALA A 1 183 ? -14.598 3.322 12.845 1.00 95.75 183 ALA A CA 1
ATOM 1519 C C . ALA A 1 183 ? -14.692 4.010 14.213 1.00 95.75 183 ALA A C 1
ATOM 1521 O O . ALA A 1 183 ? -14.315 3.434 15.235 1.00 95.75 183 ALA A O 1
ATOM 1522 N N . GLY A 1 184 ? -15.215 5.238 14.222 1.00 92.06 184 GLY A N 1
ATOM 1523 C CA . GLY A 1 184 ? -15.551 5.965 15.445 1.00 92.06 184 GLY A CA 1
ATOM 1524 C C . GLY A 1 184 ? -16.794 5.405 16.150 1.00 92.06 184 GLY A C 1
ATOM 1525 O O . GLY A 1 184 ? -17.042 4.202 16.170 1.00 92.06 184 GLY A O 1
ATOM 1526 N N . SER A 1 185 ? -17.601 6.292 16.734 1.00 92.62 185 SER A N 1
ATOM 1527 C CA . SER A 1 185 ? -18.804 5.928 17.502 1.00 92.62 185 SER A CA 1
ATOM 1528 C C . SER A 1 185 ? -20.014 5.510 16.657 1.00 92.62 185 SER A C 1
ATOM 1530 O O . SER A 1 185 ? -21.019 5.087 17.220 1.00 92.62 185 SER A O 1
ATOM 1532 N N . ALA A 1 186 ? -19.937 5.628 15.333 1.00 96.25 186 ALA A N 1
ATOM 1533 C CA . ALA A 1 186 ? -20.999 5.265 14.403 1.00 96.25 186 ALA A CA 1
ATOM 1534 C C . ALA A 1 186 ? -20.447 4.394 13.271 1.00 96.25 186 ALA A C 1
ATOM 1536 O O . ALA A 1 186 ? -19.239 4.384 13.013 1.00 96.25 186 ALA A O 1
ATOM 1537 N N . ASP A 1 187 ? -21.348 3.689 12.592 1.00 97.81 187 ASP A N 1
ATOM 1538 C CA . ASP A 1 187 ? -21.022 2.931 11.392 1.00 97.81 187 ASP A CA 1
ATOM 1539 C C . ASP A 1 187 ? -20.432 3.849 10.312 1.00 97.81 187 ASP A C 1
ATOM 1541 O O . ASP A 1 187 ? -20.846 4.999 10.130 1.00 97.81 187 ASP A O 1
ATOM 1545 N N . VAL A 1 188 ? -19.453 3.323 9.579 1.00 98.75 188 VAL A N 1
ATOM 1546 C CA . VAL A 1 188 ? -18.776 4.030 8.493 1.00 98.75 188 VAL A CA 1
ATOM 1547 C C . VAL A 1 188 ? -19.053 3.321 7.178 1.00 98.75 188 VAL A C 1
ATOM 1549 O O . VAL A 1 188 ? -18.601 2.198 6.963 1.00 98.75 188 VAL A O 1
ATOM 1552 N N . LEU A 1 189 ? -19.751 3.995 6.269 1.00 98.75 189 LEU A N 1
ATOM 1553 C CA . LEU A 1 189 ? -19.941 3.551 4.896 1.00 98.75 189 LEU A CA 1
ATOM 1554 C C . LEU A 1 189 ? -18.743 3.978 4.045 1.00 98.75 189 LEU A C 1
ATOM 1556 O O . LEU A 1 189 ? -18.567 5.163 3.756 1.00 98.75 189 LEU A O 1
ATOM 1560 N N . LEU A 1 190 ? -17.942 3.003 3.626 1.00 98.81 190 LEU A N 1
ATOM 1561 C CA . LEU A 1 190 ? -16.910 3.161 2.609 1.00 98.81 190 LEU A CA 1
ATOM 1562 C C . LEU A 1 190 ? -17.517 2.834 1.248 1.00 98.81 190 LEU A C 1
ATOM 1564 O O . LEU A 1 190 ? -17.985 1.715 1.020 1.00 98.81 190 LEU A O 1
ATOM 1568 N N . ASP A 1 191 ? -17.501 3.807 0.347 1.00 98.38 191 ASP A N 1
ATOM 1569 C CA . ASP A 1 191 ? -18.143 3.686 -0.958 1.00 98.38 191 ASP A CA 1
ATOM 1570 C C . ASP A 1 191 ? -17.240 4.203 -2.086 1.00 98.38 191 ASP A C 1
ATOM 1572 O O . ASP A 1 191 ? -16.167 4.779 -1.871 1.00 98.38 191 ASP A O 1
ATOM 1576 N N . ARG A 1 192 ? -17.681 3.951 -3.312 1.00 97.38 192 ARG A N 1
ATOM 1577 C CA . ARG A 1 192 ? -17.009 4.227 -4.578 1.00 97.38 192 ARG A CA 1
ATOM 1578 C C . ARG A 1 192 ? -17.993 4.839 -5.570 1.00 97.38 192 ARG A C 1
ATOM 1580 O O . ARG A 1 192 ? -19.195 4.873 -5.329 1.00 97.38 192 ARG A O 1
ATOM 1587 N N . THR A 1 193 ? -17.509 5.312 -6.712 1.00 97.88 193 THR A N 1
ATOM 1588 C CA . THR A 1 193 ? -18.439 5.628 -7.803 1.00 97.88 193 THR A CA 1
ATOM 1589 C C . THR A 1 193 ? -19.055 4.328 -8.335 1.00 97.88 193 THR A C 1
ATOM 1591 O O . THR A 1 193 ? -18.281 3.422 -8.646 1.00 97.88 193 THR A O 1
ATOM 1594 N N . PRO A 1 194 ? -20.392 4.224 -8.465 1.00 97.44 194 PRO A N 1
ATOM 1595 C CA . PRO A 1 194 ? -21.057 3.045 -9.017 1.00 97.44 194 PRO A CA 1
ATOM 1596 C C . PRO A 1 194 ? -20.511 2.593 -10.370 1.00 97.44 194 PRO A C 1
ATOM 1598 O O . PRO A 1 194 ? -20.170 3.417 -11.220 1.00 97.44 194 PRO A O 1
ATOM 1601 N N . ILE A 1 195 ? -20.417 1.277 -10.557 1.00 97.12 195 ILE A N 1
ATOM 1602 C CA . ILE A 1 195 ? -19.959 0.649 -11.806 1.00 97.12 195 ILE A CA 1
ATOM 1603 C C . ILE A 1 195 ? -21.108 0.558 -12.827 1.00 97.12 195 ILE A C 1
ATOM 1605 O O . ILE A 1 195 ? -22.277 0.691 -12.449 1.00 97.12 195 ILE A O 1
ATOM 1609 N N . PRO A 1 196 ? -20.831 0.324 -14.126 1.00 95.81 196 PRO A N 1
ATOM 1610 C CA . PRO A 1 196 ? -21.886 0.131 -15.115 1.00 95.81 196 PRO A CA 1
ATOM 1611 C C . PRO A 1 196 ? -22.804 -1.035 -14.729 1.00 95.81 196 PRO A C 1
ATOM 1613 O O . PRO A 1 196 ? -22.333 -2.099 -14.336 1.00 95.81 196 PRO A O 1
ATOM 1616 N N . GLY A 1 197 ? -24.115 -0.831 -14.863 1.00 94.50 197 GLY A N 1
ATOM 1617 C CA . GLY A 1 197 ? -25.139 -1.791 -14.435 1.00 94.50 197 GLY A CA 1
ATOM 1618 C C . GLY A 1 197 ? -25.763 -1.471 -13.074 1.00 94.50 197 GLY A C 1
ATOM 1619 O O . GLY A 1 197 ? -26.823 -2.003 -12.758 1.00 94.50 197 GLY A O 1
ATOM 1620 N N . GLU A 1 198 ? -25.174 -0.557 -12.305 1.00 96.69 198 GLU A N 1
ATOM 1621 C CA . GLU A 1 198 ? -25.794 0.005 -11.107 1.00 96.69 198 GLU A CA 1
ATOM 1622 C C . GLU A 1 198 ? -26.480 1.347 -11.378 1.00 96.69 198 GLU A C 1
ATOM 1624 O O . GLU A 1 198 ? -26.252 2.000 -12.402 1.00 96.69 198 GLU A O 1
ATOM 1629 N N . LYS A 1 199 ? -27.305 1.791 -10.424 1.00 95.44 199 LYS A N 1
ATOM 1630 C CA . LYS A 1 199 ? -27.886 3.135 -10.445 1.00 95.44 199 LYS A CA 1
ATOM 1631 C C . LYS A 1 199 ? -26.766 4.184 -10.457 1.00 95.44 199 LYS A C 1
ATOM 1633 O O . LYS A 1 199 ? -25.854 4.120 -9.639 1.00 95.44 199 LYS A O 1
ATOM 1638 N N . ASP A 1 200 ? -26.856 5.136 -11.387 1.00 95.12 200 ASP A N 1
ATOM 1639 C CA . ASP A 1 200 ? -25.864 6.199 -11.620 1.00 95.12 200 ASP A CA 1
ATOM 1640 C C . ASP A 1 200 ? -24.449 5.679 -11.975 1.00 95.12 200 ASP A C 1
ATOM 1642 O O . ASP A 1 200 ? -23.453 6.399 -11.853 1.00 95.12 200 ASP A O 1
ATOM 1646 N N . GLY A 1 201 ? -24.379 4.432 -12.461 1.00 95.44 201 GLY A N 1
ATOM 1647 C CA . GLY A 1 201 ? -23.167 3.733 -12.878 1.00 95.44 201 GLY A CA 1
ATOM 1648 C C . GLY A 1 201 ? -22.336 4.479 -13.918 1.00 95.44 201 GLY A C 1
ATOM 1649 O O . GLY A 1 201 ? -22.856 4.994 -14.907 1.00 95.44 201 GLY A O 1
ATOM 1650 N N . GLN A 1 202 ? -21.020 4.495 -13.718 1.00 95.94 202 GLN A N 1
ATOM 1651 C CA . GLN A 1 202 ? -20.049 5.155 -14.587 1.00 95.94 202 GLN A CA 1
ATOM 1652 C C . GLN A 1 202 ? -19.044 4.143 -15.130 1.00 95.94 202 GLN A C 1
ATOM 1654 O O . GLN A 1 202 ? -18.612 3.248 -14.408 1.00 95.94 202 GLN A O 1
ATOM 1659 N N . SER A 1 203 ? -18.582 4.322 -16.371 1.00 92.19 203 SER A N 1
ATOM 1660 C CA . SER A 1 203 ? -17.530 3.474 -16.969 1.00 92.19 203 SER A CA 1
ATOM 1661 C C . SER A 1 203 ? -16.190 3.529 -16.227 1.00 92.19 203 SER A C 1
ATOM 1663 O O . SER A 1 203 ? -15.348 2.657 -16.405 1.00 92.19 203 SER A O 1
ATOM 1665 N N . TRP A 1 204 ? -16.002 4.550 -15.394 1.00 90.69 204 TRP A N 1
ATOM 1666 C CA . TRP A 1 204 ? -14.835 4.767 -14.546 1.00 90.69 204 TRP A CA 1
ATOM 1667 C C . TRP A 1 204 ? -15.110 4.452 -13.063 1.00 90.69 204 TRP A C 1
ATOM 1669 O O . TRP A 1 204 ? -14.296 4.791 -12.211 1.00 90.69 204 TRP A O 1
ATOM 1679 N N . GLY A 1 205 ? -16.250 3.837 -12.731 1.00 95.62 205 GLY A N 1
ATOM 1680 C CA . GLY A 1 205 ? -16.623 3.485 -11.360 1.00 95.62 205 GLY A CA 1
ATOM 1681 C C . GLY A 1 205 ? -15.837 2.307 -10.773 1.00 95.62 205 GLY A C 1
ATOM 1682 O O . GLY A 1 205 ? -15.250 1.513 -11.498 1.00 95.62 205 GLY A O 1
ATOM 1683 N N . GLY A 1 206 ? -15.854 2.172 -9.446 1.00 96.25 206 GLY A N 1
ATOM 1684 C CA . GLY A 1 206 ? -15.310 1.006 -8.736 1.00 96.25 206 GLY A CA 1
ATOM 1685 C C . GLY A 1 206 ? -13.966 1.205 -8.022 1.00 96.25 206 GLY A C 1
ATOM 1686 O O . GLY A 1 206 ? -13.591 0.363 -7.211 1.00 96.25 206 GLY A O 1
ATOM 1687 N N . TYR A 1 207 ? -13.239 2.302 -8.246 1.00 95.12 207 TYR A N 1
ATOM 1688 C CA . TYR A 1 207 ? -11.940 2.516 -7.591 1.00 95.12 207 TYR A CA 1
ATOM 1689 C C . TYR A 1 207 ? -12.055 3.099 -6.175 1.00 95.12 207 TYR A C 1
ATOM 1691 O O . TYR A 1 207 ? -12.865 3.986 -5.899 1.00 95.12 207 TYR A O 1
ATOM 1699 N N . ALA A 1 208 ? -11.181 2.617 -5.294 1.00 96.25 208 ALA A N 1
ATOM 1700 C CA . ALA A 1 208 ? -10.774 3.209 -4.023 1.00 96.25 208 ALA A CA 1
ATOM 1701 C C . ALA A 1 208 ? -9.572 2.405 -3.492 1.00 96.25 208 ALA A C 1
ATOM 1703 O O . ALA A 1 208 ? -9.470 1.210 -3.762 1.00 96.25 208 ALA A O 1
ATOM 1704 N N . GLY A 1 209 ? -8.707 3.024 -2.689 1.00 97.69 209 GLY A N 1
ATOM 1705 C CA . GLY A 1 209 ? -7.591 2.359 -2.015 1.00 97.69 209 GLY A CA 1
ATOM 1706 C C . GLY A 1 209 ? -6.218 2.668 -2.616 1.00 97.69 209 GLY A C 1
ATOM 1707 O O . GLY A 1 209 ? -5.968 3.784 -3.082 1.00 97.69 209 GLY A O 1
ATOM 1708 N N . LEU A 1 210 ? -5.304 1.691 -2.545 1.00 98.56 210 LEU A N 1
ATOM 1709 C CA . LEU A 1 210 ? -3.921 1.834 -3.009 1.00 98.56 210 LEU A CA 1
ATOM 1710 C C . LEU A 1 210 ? -3.885 1.942 -4.534 1.00 98.56 210 LEU A C 1
ATOM 1712 O O . LEU A 1 210 ? -4.463 1.116 -5.232 1.00 98.56 210 LEU A O 1
ATOM 1716 N N . SER A 1 211 ? -3.202 2.955 -5.047 1.00 98.62 211 SER A N 1
ATOM 1717 C CA . SER A 1 211 ? -3.289 3.383 -6.440 1.00 98.62 211 SER A CA 1
ATOM 1718 C C . SER A 1 211 ? -1.922 3.673 -7.023 1.00 98.62 211 SER A C 1
ATOM 1720 O O . SER A 1 211 ? -1.106 4.313 -6.361 1.00 98.62 211 SER A O 1
ATOM 1722 N N . VAL A 1 212 ? -1.711 3.283 -8.280 1.00 98.81 212 VAL A N 1
ATOM 1723 C CA . VAL A 1 212 ? -0.516 3.639 -9.051 1.00 98.81 212 VAL A CA 1
ATOM 1724 C C . VAL A 1 212 ? -0.927 4.415 -10.297 1.00 98.81 212 VAL A C 1
ATOM 1726 O O . VAL A 1 212 ? -1.669 3.904 -11.130 1.00 98.81 212 VAL A O 1
ATOM 1729 N N . ARG A 1 213 ? -0.415 5.640 -10.451 1.00 98.44 213 ARG A N 1
ATOM 1730 C CA . ARG A 1 213 ? -0.449 6.426 -11.691 1.00 98.44 213 ARG A CA 1
ATOM 1731 C C . ARG A 1 213 ? 0.932 6.381 -12.337 1.00 98.44 213 ARG A C 1
ATOM 1733 O O . ARG A 1 213 ? 1.891 6.914 -11.781 1.00 98.44 213 ARG A O 1
ATOM 1740 N N . VAL A 1 214 ? 1.007 5.775 -13.516 1.00 98.12 214 VAL A N 1
ATOM 1741 C CA . VAL A 1 214 ? 2.246 5.555 -14.275 1.00 98.12 214 VAL A CA 1
ATOM 1742 C C . VAL A 1 214 ? 2.709 6.847 -14.961 1.00 98.12 214 VAL A C 1
ATOM 1744 O O . VAL A 1 214 ? 1.886 7.684 -15.348 1.00 98.12 214 VAL A O 1
ATOM 1747 N N . ALA A 1 215 ? 4.029 7.022 -15.076 1.00 96.88 215 ALA A N 1
ATOM 1748 C CA . ALA A 1 215 ? 4.678 8.164 -15.720 1.00 96.88 215 ALA A CA 1
ATOM 1749 C C . ALA A 1 215 ? 4.207 8.380 -17.173 1.00 96.88 215 ALA A C 1
ATOM 1751 O O . ALA A 1 215 ? 3.989 7.438 -17.935 1.00 96.88 215 ALA A O 1
ATOM 1752 N N . LYS A 1 216 ? 4.069 9.650 -17.579 1.00 94.75 216 LYS A N 1
ATOM 1753 C CA . LYS A 1 216 ? 3.487 10.037 -18.882 1.00 94.75 216 LYS A CA 1
ATOM 1754 C C . LYS A 1 216 ? 4.289 9.602 -20.108 1.00 94.75 216 LYS A C 1
ATOM 1756 O O . LYS A 1 216 ? 3.755 9.578 -21.209 1.00 94.75 216 LYS A O 1
ATOM 1761 N N . ASN A 1 217 ? 5.585 9.379 -19.925 1.00 92.06 217 ASN A N 1
ATOM 1762 C CA . ASN A 1 217 ? 6.562 9.089 -20.971 1.00 92.06 217 ASN A CA 1
ATOM 1763 C C . ASN A 1 217 ? 6.836 7.589 -21.121 1.00 92.06 217 ASN A C 1
ATOM 1765 O O . ASN A 1 217 ? 7.776 7.225 -21.823 1.00 92.06 217 ASN A O 1
ATOM 1769 N N . VAL A 1 218 ? 6.059 6.738 -20.450 1.00 95.12 218 VAL A N 1
ATOM 1770 C CA . VAL A 1 218 ? 6.149 5.295 -20.644 1.00 95.12 218 VAL A CA 1
ATOM 1771 C C . VAL A 1 218 ? 5.503 4.924 -21.978 1.00 95.12 218 VAL A C 1
ATOM 1773 O O . VAL A 1 218 ? 4.408 5.402 -22.276 1.00 95.12 218 VAL A O 1
ATOM 1776 N N . THR A 1 219 ? 6.133 4.046 -22.752 1.00 94.62 219 THR A N 1
ATOM 1777 C CA . THR A 1 219 ? 5.582 3.455 -23.987 1.00 94.62 219 THR A CA 1
ATOM 1778 C C . THR A 1 219 ? 5.464 1.936 -23.867 1.00 94.62 219 THR A C 1
ATOM 1780 O O . THR A 1 219 ? 5.850 1.368 -22.848 1.00 94.62 219 THR A O 1
ATOM 1783 N N . ASP A 1 220 ? 4.887 1.276 -24.875 1.00 95.19 220 ASP A N 1
ATOM 1784 C CA . ASP A 1 220 ? 4.774 -0.192 -24.964 1.00 95.19 220 ASP A CA 1
ATOM 1785 C C . ASP A 1 220 ? 4.195 -0.846 -23.705 1.00 95.19 220 ASP A C 1
ATOM 1787 O O . ASP A 1 220 ? 4.747 -1.791 -23.136 1.00 95.19 220 ASP A O 1
ATOM 1791 N N . TRP A 1 221 ? 3.075 -0.285 -23.245 1.00 95.88 221 TRP A N 1
ATOM 1792 C CA . TRP A 1 221 ? 2.448 -0.705 -22.002 1.00 95.88 221 TRP A CA 1
ATOM 1793 C C . TRP A 1 221 ? 1.989 -2.146 -22.074 1.00 95.88 221 TRP A C 1
ATOM 1795 O O . TRP A 1 221 ? 1.461 -2.603 -23.087 1.00 95.88 221 TRP A O 1
ATOM 1805 N N . TYR A 1 222 ? 2.114 -2.818 -20.944 1.00 96.94 222 TYR A N 1
ATOM 1806 C CA . TYR A 1 222 ? 1.487 -4.100 -20.710 1.00 96.94 222 TYR A CA 1
ATOM 1807 C C . TYR A 1 222 ? 1.021 -4.180 -19.263 1.00 96.94 222 TYR A C 1
ATOM 1809 O O . TYR A 1 222 ? 1.607 -3.567 -18.366 1.00 96.94 222 TYR A O 1
ATOM 1817 N N . LEU A 1 223 ? -0.011 -4.979 -19.034 1.00 97.94 223 LEU A N 1
ATOM 1818 C CA . LEU A 1 223 ? -0.377 -5.431 -17.705 1.00 97.94 223 LEU A CA 1
ATOM 1819 C C . LEU A 1 223 ? -0.651 -6.934 -17.716 1.00 97.94 223 LEU A C 1
ATOM 1821 O O . LEU A 1 223 ? -1.231 -7.464 -18.661 1.00 97.94 223 LEU A O 1
ATOM 1825 N N . ALA A 1 224 ? -0.225 -7.619 -16.661 1.00 97.44 224 ALA A N 1
ATOM 1826 C CA . ALA A 1 224 ? -0.547 -9.019 -16.411 1.00 97.44 224 ALA A CA 1
ATOM 1827 C C . ALA A 1 224 ? -1.090 -9.188 -14.991 1.00 97.44 224 ALA A C 1
ATOM 1829 O O . ALA A 1 224 ? -0.718 -8.430 -14.091 1.00 97.44 224 ALA A O 1
ATOM 1830 N N . ASP A 1 225 ? -1.941 -10.187 -14.782 1.00 98.31 225 ASP A N 1
ATOM 1831 C CA . ASP A 1 225 ? -2.447 -10.545 -13.460 1.00 98.31 225 ASP A CA 1
ATOM 1832 C C . ASP A 1 225 ? -2.239 -12.026 -13.119 1.00 98.31 225 ASP A C 1
ATOM 1834 O O . ASP A 1 225 ? -1.825 -12.826 -13.960 1.00 98.31 225 ASP A O 1
ATOM 1838 N N . SER A 1 226 ? -2.530 -12.382 -11.866 1.00 98.31 226 SER A N 1
ATOM 1839 C CA . SER A 1 226 ? -2.328 -13.735 -11.326 1.00 98.31 226 SER A CA 1
ATOM 1840 C C . SER A 1 226 ? -3.174 -14.838 -11.960 1.00 98.31 226 SER A C 1
ATOM 1842 O O . SER A 1 226 ? -2.994 -16.003 -11.609 1.00 98.31 226 SER A O 1
ATOM 1844 N N . GLU A 1 227 ? -4.125 -14.477 -12.823 1.00 98.00 227 GLU A N 1
ATOM 1845 C CA . GLU A 1 227 ? -5.019 -15.401 -13.521 1.00 98.00 227 GLU A CA 1
ATOM 1846 C C . GLU A 1 227 ? -4.653 -15.513 -15.013 1.00 98.00 227 GLU A C 1
ATOM 1848 O O . GLU A 1 227 ? -5.422 -16.055 -15.807 1.00 98.00 227 GLU A O 1
ATOM 1853 N N . GLY A 1 228 ? -3.496 -14.969 -15.412 1.00 95.88 228 GLY A N 1
ATOM 1854 C CA . GLY A 1 228 ? -2.984 -15.007 -16.782 1.00 95.88 228 GLY A CA 1
ATOM 1855 C C . GLY A 1 228 ? -3.669 -14.027 -17.740 1.00 95.88 228 GLY A C 1
ATOM 1856 O O . GLY A 1 228 ? -3.435 -14.085 -18.953 1.00 95.88 228 GLY A O 1
ATOM 1857 N N . ARG A 1 229 ? -4.516 -13.117 -17.236 1.00 97.75 229 ARG A N 1
ATOM 1858 C CA . ARG A 1 229 ? -5.190 -12.115 -18.072 1.00 97.75 229 ARG A CA 1
ATOM 1859 C C . ARG A 1 229 ? -4.234 -10.985 -18.420 1.00 97.75 229 ARG A C 1
ATOM 1861 O O . ARG A 1 229 ? -3.302 -10.672 -17.681 1.00 97.75 229 ARG A O 1
ATOM 1868 N N . LYS A 1 230 ? -4.498 -10.357 -19.566 1.00 97.19 230 LYS A N 1
ATOM 1869 C CA . LYS A 1 230 ? -3.662 -9.290 -20.122 1.00 97.19 230 LYS A CA 1
ATOM 1870 C C . LYS A 1 230 ? -4.415 -7.973 -20.212 1.00 97.19 230 LYS A C 1
ATOM 1872 O O . LYS A 1 230 ? -5.571 -7.934 -20.640 1.00 97.19 230 LYS A O 1
ATOM 1877 N N . ASP A 1 231 ? -3.724 -6.898 -19.867 1.00 97.38 231 ASP A N 1
ATOM 1878 C CA . ASP A 1 231 ? -4.156 -5.519 -20.060 1.00 97.38 231 ASP A CA 1
ATOM 1879 C C . ASP A 1 231 ? -5.552 -5.257 -19.465 1.00 97.38 231 ASP A C 1
ATOM 1881 O O . ASP A 1 231 ? -5.832 -5.579 -18.308 1.00 97.38 231 ASP A O 1
ATOM 1885 N N . LEU A 1 232 ? -6.467 -4.699 -20.260 1.00 97.56 232 LEU A N 1
ATOM 1886 C CA . LEU A 1 232 ? -7.824 -4.363 -19.826 1.00 97.56 232 LEU A CA 1
ATOM 1887 C C . LEU A 1 232 ? -8.685 -5.586 -19.467 1.00 97.56 232 LEU A C 1
ATOM 1889 O O . LEU A 1 232 ? -9.732 -5.409 -18.848 1.00 97.56 232 LEU A O 1
ATOM 1893 N N . GLN A 1 233 ? -8.263 -6.817 -19.785 1.00 98.19 233 GLN A N 1
ATOM 1894 C CA . GLN A 1 233 ? -8.983 -8.026 -19.359 1.00 98.19 233 GLN A CA 1
ATOM 1895 C C . GLN A 1 233 ? -8.970 -8.204 -17.832 1.00 98.19 233 GLN A C 1
ATOM 1897 O O . GLN A 1 233 ? -9.839 -8.892 -17.298 1.00 98.19 233 GLN A O 1
ATOM 1902 N N . ALA A 1 234 ? -8.015 -7.582 -17.133 1.00 97.88 234 ALA A N 1
ATOM 1903 C CA . ALA A 1 234 ? -7.948 -7.585 -15.673 1.00 97.88 234 ALA A CA 1
ATOM 1904 C C . ALA A 1 234 ? -8.949 -6.609 -15.016 1.00 97.88 234 ALA A C 1
ATOM 1906 O O . ALA A 1 234 ? -9.223 -6.722 -13.821 1.00 97.88 234 ALA A O 1
ATOM 1907 N N . HIS A 1 235 ? -9.523 -5.658 -15.770 1.00 98.19 235 HIS A N 1
ATOM 1908 C CA . HIS A 1 235 ? -10.445 -4.664 -15.218 1.00 98.19 235 HIS A CA 1
ATOM 1909 C C . HIS A 1 235 ? -11.725 -5.319 -14.668 1.00 98.19 235 HIS A C 1
ATOM 1911 O O . HIS A 1 235 ? -12.409 -6.079 -15.354 1.00 98.19 235 HIS A O 1
ATOM 1917 N N . GLY A 1 236 ? -12.058 -5.010 -13.416 1.00 97.44 236 GLY A N 1
ATOM 1918 C CA . GLY A 1 236 ? -13.175 -5.576 -12.667 1.00 97.44 236 GLY A CA 1
ATOM 1919 C C . GLY A 1 236 ? -13.025 -7.057 -12.333 1.00 97.44 236 GLY A C 1
ATOM 1920 O O . GLY A 1 236 ? -14.004 -7.700 -11.958 1.00 97.44 236 GLY A O 1
ATOM 1921 N N . LYS A 1 237 ? -11.830 -7.638 -12.489 1.00 98.25 237 LYS A N 1
ATOM 1922 C CA . LYS A 1 237 ? -11.602 -9.059 -12.238 1.00 98.25 237 LYS A CA 1
ATOM 1923 C C . LYS A 1 237 ? -10.674 -9.283 -11.056 1.00 98.25 237 LYS A C 1
ATOM 1925 O O . LYS A 1 237 ? -9.682 -8.587 -10.889 1.00 98.25 237 LYS A O 1
ATOM 1930 N N . 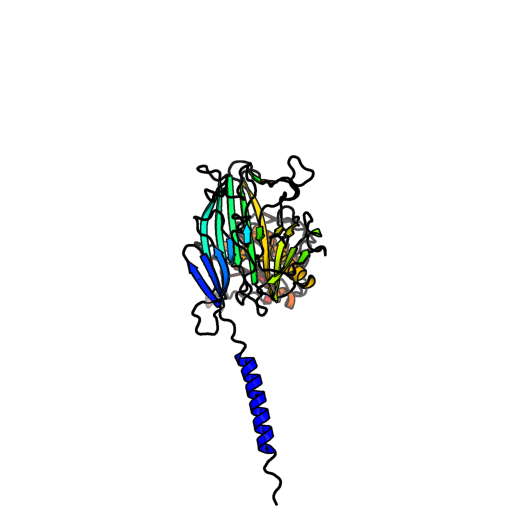LYS A 1 238 ? -11.003 -10.275 -10.230 1.00 98.44 238 LYS A N 1
ATOM 1931 C CA . LYS A 1 238 ? -10.233 -10.620 -9.030 1.00 98.44 238 LYS A CA 1
ATOM 1932 C C . LYS A 1 238 ? -8.891 -11.247 -9.391 1.00 98.44 238 LYS A C 1
ATOM 1934 O O . LYS A 1 238 ? -8.868 -12.168 -10.208 1.00 98.44 238 LYS A O 1
ATOM 1939 N N . ALA A 1 239 ? -7.812 -10.772 -8.773 1.00 97.88 239 ALA A N 1
ATOM 1940 C CA . ALA A 1 239 ? -6.465 -11.319 -8.925 1.00 97.88 239 ALA A CA 1
ATOM 1941 C C . ALA A 1 239 ? -5.640 -11.105 -7.646 1.00 97.88 239 ALA A C 1
ATOM 1943 O O . ALA A 1 239 ? -5.777 -10.087 -6.972 1.00 97.88 239 ALA A O 1
ATOM 1944 N N . ARG A 1 240 ? -4.764 -12.060 -7.320 1.00 98.19 240 ARG A N 1
ATOM 1945 C CA . ARG A 1 240 ? -3.851 -12.003 -6.162 1.00 98.19 240 ARG A CA 1
ATOM 1946 C C . ARG A 1 240 ? -2.765 -10.943 -6.335 1.00 98.19 240 ARG A C 1
ATOM 1948 O O . ARG A 1 240 ? -2.246 -10.409 -5.356 1.00 98.19 240 ARG A O 1
ATOM 1955 N N . TRP A 1 241 ? -2.419 -10.642 -7.581 1.00 98.56 241 TRP A N 1
ATOM 1956 C CA . TRP A 1 241 ? -1.489 -9.587 -7.946 1.00 98.56 241 TRP A CA 1
ATOM 1957 C C . TRP A 1 241 ? -1.772 -9.076 -9.358 1.00 98.56 241 TRP A C 1
ATOM 1959 O O . TRP A 1 241 ? -2.341 -9.788 -10.187 1.00 98.56 241 TRP A O 1
ATOM 1969 N N . MET A 1 242 ? -1.352 -7.840 -9.624 1.00 98.56 242 MET A N 1
ATOM 1970 C CA . MET A 1 242 ? -1.299 -7.240 -10.960 1.00 98.56 242 MET A CA 1
ATOM 1971 C C . MET A 1 242 ? 0.055 -6.571 -11.155 1.00 98.56 242 MET A C 1
ATOM 1973 O O . MET A 1 242 ? 0.567 -5.945 -10.228 1.00 98.56 242 MET A O 1
ATOM 1977 N N . SER A 1 243 ? 0.613 -6.663 -12.357 1.00 98.56 243 SER A N 1
ATOM 1978 C CA . SER A 1 243 ? 1.879 -6.037 -12.728 1.00 98.56 243 SER A CA 1
ATOM 1979 C C . SER A 1 243 ? 1.711 -5.201 -13.983 1.00 98.56 243 SER A C 1
ATOM 1981 O O . SER A 1 243 ? 1.353 -5.735 -15.027 1.00 98.56 243 SER A O 1
ATOM 1983 N N . PHE A 1 244 ? 1.965 -3.899 -13.868 1.00 98.62 244 PHE A N 1
ATOM 1984 C CA . PHE A 1 244 ? 1.991 -2.959 -14.984 1.00 98.62 244 PHE A CA 1
ATOM 1985 C C . PHE A 1 244 ? 3.442 -2.672 -15.359 1.00 98.62 244 PHE A C 1
ATOM 1987 O O . PHE A 1 244 ? 4.254 -2.376 -14.481 1.00 98.62 244 PHE A O 1
ATOM 1994 N N . GLY A 1 245 ? 3.762 -2.663 -16.648 1.00 97.6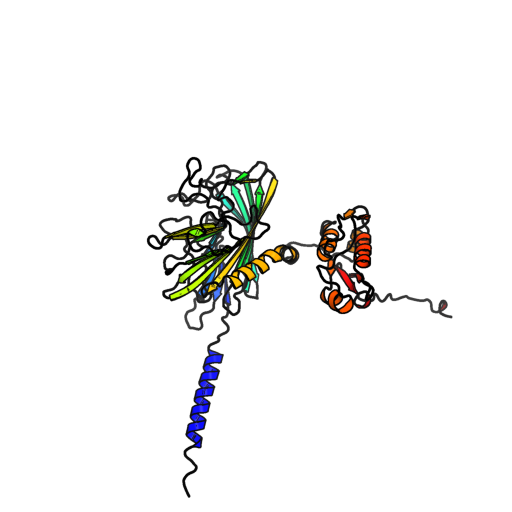9 245 GLY A N 1
ATOM 1995 C CA . GLY A 1 245 ? 5.070 -2.236 -17.125 1.00 97.69 245 GLY A CA 1
ATOM 1996 C C . GLY A 1 245 ? 5.048 -1.621 -18.516 1.00 97.69 245 GLY A C 1
ATOM 1997 O O . GLY A 1 245 ? 3.991 -1.401 -19.108 1.00 97.69 245 GLY A O 1
ATOM 1998 N N . GLY A 1 246 ? 6.240 -1.320 -19.016 1.00 96.88 246 GLY A N 1
ATOM 1999 C CA . GLY A 1 246 ? 6.476 -0.732 -20.330 1.00 96.88 246 GLY A CA 1
ATOM 2000 C C . GLY A 1 246 ? 7.902 -0.202 -20.433 1.00 96.88 246 GLY A C 1
ATOM 2001 O O . GLY A 1 246 ? 8.738 -0.494 -19.581 1.00 96.88 246 GLY A O 1
ATOM 2002 N N . LEU A 1 247 ? 8.180 0.615 -21.445 1.00 96.81 247 LEU A N 1
ATOM 2003 C CA . LEU A 1 247 ? 9.477 1.266 -21.618 1.00 96.81 247 LEU A CA 1
ATOM 2004 C C . LEU A 1 247 ? 9.457 2.678 -21.024 1.00 96.81 247 LEU A C 1
ATOM 2006 O O . LEU A 1 247 ? 8.750 3.554 -21.513 1.00 96.81 247 LEU A O 1
ATOM 2010 N N . ALA A 1 248 ? 10.254 2.916 -19.986 1.00 94.56 248 ALA A N 1
ATOM 2011 C CA . ALA A 1 248 ? 10.499 4.224 -19.389 1.00 94.56 248 ALA A CA 1
ATOM 2012 C C . ALA A 1 248 ? 11.850 4.803 -19.846 1.00 94.56 248 ALA A C 1
ATOM 2014 O O . ALA A 1 248 ? 12.733 4.093 -20.331 1.00 94.56 248 ALA A O 1
ATOM 2015 N N . GLY A 1 249 ? 12.031 6.123 -19.719 1.00 86.25 249 GLY A N 1
ATOM 2016 C CA . GLY A 1 249 ? 13.306 6.775 -20.059 1.00 86.25 249 GLY A CA 1
ATOM 2017 C C . GLY A 1 249 ? 13.753 6.584 -21.519 1.00 86.25 249 GLY A C 1
ATOM 2018 O O . GLY A 1 249 ? 14.944 6.659 -21.802 1.00 86.25 249 GLY A O 1
ATOM 2019 N N . GLY A 1 250 ? 12.813 6.306 -22.428 1.00 84.62 250 GLY A N 1
ATOM 2020 C CA . GLY A 1 250 ? 13.041 6.107 -23.862 1.00 84.62 250 GLY A CA 1
ATOM 2021 C C . GLY A 1 250 ? 13.227 4.651 -24.300 1.00 84.62 250 GLY A C 1
ATOM 2022 O O . GLY A 1 250 ? 12.880 4.334 -25.432 1.00 84.62 250 GLY A O 1
ATOM 2023 N N . SER A 1 251 ? 13.741 3.761 -23.445 1.00 89.00 251 SER A N 1
ATOM 2024 C CA . SER A 1 251 ? 13.992 2.363 -23.848 1.00 89.00 251 SER A CA 1
ATOM 2025 C C . SER A 1 251 ? 14.136 1.356 -22.702 1.00 89.00 251 SER A C 1
ATOM 2027 O O . SER A 1 251 ? 14.505 0.210 -22.950 1.00 89.00 251 SER A O 1
ATOM 2029 N N . LYS A 1 252 ? 13.936 1.760 -21.443 1.00 92.94 252 LYS A N 1
ATOM 2030 C CA . LYS A 1 252 ? 14.182 0.896 -20.282 1.00 92.94 252 LYS A CA 1
ATOM 2031 C C . LYS A 1 252 ? 12.909 0.187 -19.873 1.00 92.94 252 LYS A C 1
ATOM 2033 O O . LYS A 1 252 ? 11.979 0.831 -19.400 1.00 92.94 252 LYS A O 1
ATOM 2038 N N . ASP A 1 253 ? 12.889 -1.124 -20.041 1.00 96.06 253 ASP A N 1
ATOM 2039 C CA . ASP A 1 253 ? 11.783 -1.943 -19.563 1.00 96.06 253 ASP A CA 1
ATOM 2040 C C . ASP A 1 253 ? 11.723 -1.918 -18.028 1.00 96.06 253 ASP A C 1
ATOM 2042 O O . ASP A 1 253 ? 12.753 -1.872 -17.349 1.00 96.06 253 ASP A O 1
ATOM 2046 N N . PHE A 1 254 ? 10.516 -1.926 -17.479 1.00 97.81 254 PHE A N 1
ATOM 2047 C CA . PHE A 1 254 ? 10.259 -1.967 -16.045 1.00 97.81 254 PHE A CA 1
ATOM 2048 C C . PHE A 1 254 ? 8.938 -2.668 -15.760 1.00 97.81 254 PHE A C 1
ATOM 2050 O O . PHE A 1 254 ? 8.080 -2.815 -16.634 1.00 97.81 254 PHE A O 1
ATOM 2057 N N . SER A 1 255 ? 8.732 -3.002 -14.489 1.00 98.19 255 SER A N 1
ATOM 2058 C CA . SER A 1 255 ? 7.411 -3.334 -13.968 1.00 98.19 255 SER A CA 1
ATOM 2059 C C . SER A 1 255 ? 7.205 -2.829 -12.541 1.00 98.19 255 SER A C 1
ATOM 2061 O O . SER A 1 255 ? 8.125 -2.798 -11.721 1.00 98.19 255 SER A O 1
ATOM 2063 N N . ILE A 1 256 ? 5.962 -2.439 -12.254 1.00 98.81 256 ILE A N 1
ATOM 2064 C CA . ILE A 1 256 ? 5.432 -2.197 -10.914 1.00 98.81 256 ILE A CA 1
ATOM 2065 C C . ILE A 1 256 ? 4.356 -3.253 -10.676 1.00 98.81 256 ILE A C 1
ATOM 2067 O O . ILE A 1 256 ? 3.338 -3.265 -11.369 1.00 98.81 256 ILE A O 1
ATOM 2071 N N . ALA A 1 257 ? 4.570 -4.143 -9.710 1.00 98.81 257 ALA A N 1
ATOM 2072 C CA . ALA A 1 257 ? 3.575 -5.127 -9.298 1.00 98.81 257 ALA A CA 1
ATOM 2073 C C . ALA A 1 257 ? 2.965 -4.762 -7.946 1.00 98.81 257 ALA A C 1
ATOM 2075 O O . ALA A 1 257 ? 3.688 -4.363 -7.039 1.00 98.81 257 ALA A O 1
ATOM 2076 N N . VAL A 1 258 ? 1.649 -4.918 -7.809 1.00 98.88 258 VAL A N 1
ATOM 2077 C CA . VAL A 1 258 ? 0.923 -4.767 -6.544 1.00 98.88 258 VAL A CA 1
ATOM 2078 C C . VAL A 1 258 ? 0.331 -6.118 -6.160 1.00 98.88 258 VAL A C 1
ATOM 2080 O O . VAL A 1 258 ? -0.403 -6.721 -6.943 1.00 98.88 258 VAL A O 1
ATOM 2083 N N . PHE A 1 259 ? 0.653 -6.576 -4.954 1.00 98.75 259 PHE A N 1
ATOM 2084 C CA . PHE A 1 259 ? 0.237 -7.851 -4.380 1.00 98.75 259 PHE A CA 1
ATOM 2085 C C . PHE A 1 259 ? -0.820 -7.625 -3.305 1.00 98.75 259 PHE A C 1
ATOM 2087 O O . PHE A 1 259 ? -0.605 -6.841 -2.378 1.00 98.75 259 PHE A O 1
ATOM 2094 N N . ASP A 1 260 ? -1.936 -8.338 -3.416 1.00 98.12 260 ASP A N 1
ATOM 2095 C CA . ASP A 1 260 ? -3.036 -8.326 -2.458 1.00 98.12 260 ASP A CA 1
ATOM 2096 C C . ASP A 1 260 ? -2.866 -9.475 -1.454 1.00 98.12 260 ASP A C 1
ATOM 2098 O O . ASP A 1 260 ? -2.752 -10.641 -1.838 1.00 98.12 260 ASP A O 1
ATOM 2102 N N . HIS A 1 261 ? -2.805 -9.160 -0.161 1.00 96.69 261 HIS A N 1
ATOM 2103 C CA . HIS A 1 261 ? -2.593 -10.165 0.882 1.00 96.69 261 HIS A CA 1
ATOM 2104 C C . HIS A 1 261 ? -3.883 -10.963 1.164 1.00 96.69 261 HIS A C 1
ATOM 2106 O O . HIS A 1 261 ? -4.952 -10.353 1.204 1.00 96.69 261 HIS A O 1
ATOM 2112 N N . PRO A 1 262 ? -3.818 -12.283 1.444 1.00 94.31 262 PRO A N 1
ATOM 2113 C CA . PRO A 1 262 ? -5.006 -13.098 1.733 1.00 94.31 262 PRO A CA 1
ATOM 2114 C C . PRO A 1 262 ? -5.860 -12.611 2.913 1.00 94.31 262 PRO A C 1
ATOM 2116 O O . PRO A 1 262 ? -7.081 -12.685 2.849 1.00 94.31 262 PRO A O 1
ATOM 2119 N N . ASP A 1 263 ? -5.241 -12.061 3.961 1.00 88.00 263 ASP A N 1
ATOM 2120 C CA . ASP A 1 263 ? -5.959 -11.453 5.098 1.00 88.00 263 ASP A CA 1
ATOM 2121 C C . ASP A 1 263 ? -6.768 -10.187 4.762 1.00 88.00 263 ASP A C 1
ATOM 2123 O O . ASP A 1 263 ? -7.468 -9.663 5.634 1.00 88.00 263 ASP A O 1
ATOM 2127 N N . ASN A 1 264 ? -6.636 -9.629 3.556 1.00 93.00 264 ASN A N 1
ATOM 2128 C CA . ASN A 1 264 ? -7.383 -8.433 3.205 1.00 93.00 264 ASN A CA 1
ATOM 2129 C C . ASN A 1 264 ? -8.868 -8.749 3.089 1.00 93.00 264 ASN A C 1
ATOM 2131 O O . ASN A 1 264 ? -9.291 -9.786 2.572 1.00 93.00 264 ASN A O 1
ATOM 2135 N N . LEU A 1 265 ? -9.681 -7.797 3.539 1.00 88.12 265 LEU A N 1
ATOM 2136 C CA . LEU A 1 265 ? -11.119 -7.850 3.344 1.00 88.12 265 LEU A CA 1
ATOM 2137 C C . LEU A 1 265 ? -11.428 -8.112 1.858 1.00 88.12 265 LEU A C 1
ATOM 2139 O O . LEU A 1 265 ? -10.930 -7.408 0.989 1.00 88.12 265 LEU A O 1
ATOM 2143 N N . ARG A 1 266 ? -12.265 -9.119 1.574 1.00 90.25 266 ARG A N 1
ATOM 2144 C CA . ARG A 1 266 ? -12.688 -9.513 0.211 1.00 90.25 266 ARG A CA 1
ATOM 2145 C C . ARG A 1 266 ? -11.546 -9.913 -0.735 1.00 90.25 266 ARG A C 1
ATOM 2147 O O . ARG A 1 266 ? -11.748 -9.866 -1.948 1.00 90.25 266 ARG A O 1
ATOM 2154 N N . HIS A 1 267 ? -10.406 -10.352 -0.206 1.00 91.81 267 HIS A N 1
ATOM 2155 C CA . HIS A 1 267 ? -9.346 -10.923 -1.026 1.00 91.81 267 HIS A CA 1
ATOM 2156 C C . HIS A 1 267 ? -9.862 -12.063 -1.942 1.00 91.81 267 HIS A C 1
ATOM 2158 O O . HIS A 1 267 ? -10.699 -12.866 -1.513 1.00 91.81 267 HIS A O 1
ATOM 2164 N N . PRO A 1 268 ? -9.337 -12.189 -3.177 1.00 96.38 268 PRO A N 1
ATOM 2165 C CA . PRO A 1 268 ? -8.578 -11.164 -3.886 1.00 96.38 268 PRO A CA 1
ATOM 2166 C C . PRO A 1 268 ? -9.482 -10.032 -4.381 1.00 96.38 268 PRO A C 1
ATOM 2168 O O . PRO A 1 268 ? -10.595 -10.260 -4.866 1.00 96.38 268 PRO A O 1
ATOM 2171 N N . SER A 1 269 ? -8.972 -8.809 -4.290 1.00 96.44 269 SER A N 1
ATOM 2172 C CA . SER A 1 269 ? -9.633 -7.601 -4.772 1.00 96.44 269 SER A CA 1
ATOM 2173 C C . SER A 1 269 ? -9.743 -7.616 -6.303 1.00 96.44 269 SER A C 1
ATOM 2175 O O . SER A 1 269 ? -8.799 -8.030 -6.985 1.00 96.44 269 SER A O 1
ATOM 2177 N N . PRO A 1 270 ? -10.863 -7.149 -6.884 1.00 98.00 270 PRO A N 1
ATOM 2178 C CA . PRO A 1 270 ? -10.930 -6.861 -8.311 1.00 98.00 270 PRO A CA 1
ATOM 2179 C C . PRO A 1 270 ? -9.889 -5.819 -8.731 1.00 98.00 270 PRO A C 1
ATOM 2181 O O . PRO A 1 270 ? -9.633 -4.861 -8.003 1.00 98.00 270 PRO A O 1
ATOM 2184 N N . GLY A 1 271 ? -9.299 -5.972 -9.913 1.00 98.00 271 GLY A N 1
ATOM 2185 C CA . GLY A 1 271 ? -8.410 -4.970 -10.482 1.00 98.00 271 GLY A CA 1
ATOM 2186 C C . GLY A 1 271 ? -9.184 -3.797 -11.069 1.00 98.00 271 GLY A C 1
ATOM 2187 O O . GLY A 1 271 ? -10.050 -3.993 -11.912 1.00 98.00 271 GLY A O 1
ATOM 2188 N N . PHE A 1 272 ? -8.864 -2.563 -10.697 1.00 98.44 272 PHE A N 1
ATOM 2189 C CA . PHE A 1 272 ? -9.295 -1.390 -11.455 1.00 98.44 272 PHE A CA 1
ATOM 2190 C C . PHE A 1 272 ? -8.145 -0.951 -12.353 1.00 98.44 272 PHE A C 1
ATOM 2192 O O . PHE A 1 272 ? -7.119 -0.499 -11.854 1.00 98.44 272 PHE A O 1
ATOM 2199 N N . VAL A 1 273 ? -8.308 -1.102 -13.667 1.00 98.38 273 VAL A N 1
ATOM 2200 C CA . VAL A 1 273 ? -7.253 -0.855 -14.663 1.00 98.38 273 VAL A CA 1
ATOM 2201 C C . VAL A 1 273 ? -7.710 0.183 -15.683 1.00 98.38 273 VAL A C 1
ATOM 2203 O O . VAL A 1 273 ? -8.795 0.055 -16.249 1.00 98.38 273 VAL A O 1
ATOM 2206 N N . ILE A 1 274 ? -6.872 1.186 -15.945 1.00 97.19 274 ILE A N 1
ATOM 2207 C CA . ILE A 1 274 ? -7.013 2.123 -17.063 1.00 97.19 274 ILE A CA 1
ATOM 2208 C C . ILE A 1 274 ? -5.706 2.109 -17.856 1.00 97.19 274 ILE A C 1
ATOM 2210 O O . ILE A 1 274 ? -4.624 2.313 -17.303 1.00 97.19 274 ILE A O 1
ATOM 2214 N N . MET A 1 275 ? -5.822 1.880 -19.163 1.00 96.44 275 MET A N 1
ATOM 2215 C CA . MET A 1 275 ? -4.711 1.902 -20.112 1.00 96.44 275 MET A CA 1
ATOM 2216 C C . MET A 1 275 ? -5.125 2.702 -21.346 1.00 96.44 275 MET A C 1
ATOM 2218 O O . MET A 1 275 ? -5.741 2.173 -22.268 1.00 96.44 275 MET A O 1
ATOM 2222 N N . ASN A 1 276 ? -4.805 3.995 -21.357 1.00 93.69 276 ASN A N 1
ATOM 2223 C CA . ASN A 1 276 ? -4.978 4.849 -22.528 1.00 93.69 276 ASN A CA 1
ATOM 2224 C C . ASN A 1 276 ? -3.651 5.545 -22.885 1.00 93.69 276 ASN A C 1
ATOM 2226 O O . ASN A 1 276 ? -3.277 6.504 -22.215 1.00 93.69 276 ASN A O 1
ATOM 2230 N N . PRO A 1 277 ? -2.927 5.105 -23.928 1.00 84.94 277 PRO A N 1
ATOM 2231 C CA . PRO A 1 277 ? -1.673 5.744 -24.324 1.00 84.94 277 PRO A CA 1
ATOM 2232 C C . PRO A 1 277 ? -1.876 7.076 -25.070 1.00 84.94 277 PRO A C 1
ATOM 2234 O O . PRO A 1 277 ? -0.962 7.893 -25.106 1.00 84.94 277 PRO A O 1
ATOM 2237 N N . LYS A 1 278 ? -3.064 7.339 -25.646 1.00 85.81 278 LYS A N 1
ATOM 2238 C CA . LYS A 1 278 ? -3.349 8.600 -26.370 1.00 85.81 278 LYS A CA 1
ATOM 2239 C C . LYS A 1 278 ? -3.482 9.794 -25.426 1.00 85.81 278 LYS A C 1
ATOM 2241 O O . LYS A 1 278 ? -3.109 10.910 -25.770 1.00 85.81 278 LYS A O 1
ATOM 2246 N N . VAL A 1 279 ? -4.036 9.549 -24.244 1.00 89.06 279 VAL A N 1
ATOM 2247 C CA . VAL A 1 279 ? -4.077 10.486 -23.120 1.00 89.06 279 VAL A CA 1
ATOM 2248 C C . VAL A 1 279 ? -3.367 9.754 -21.997 1.00 89.06 279 VAL A C 1
ATOM 2250 O O . VAL A 1 279 ? -4.059 8.964 -21.370 1.00 89.06 279 VAL A O 1
ATOM 2253 N N . PRO A 1 280 ? -2.042 9.921 -21.798 1.00 87.81 280 PRO A N 1
ATOM 2254 C CA . PRO A 1 280 ? -1.164 8.969 -21.105 1.00 87.81 280 PRO A CA 1
ATOM 2255 C C . PRO A 1 280 ? -1.621 8.662 -19.667 1.00 87.81 280 PRO A C 1
ATOM 2257 O O . PRO A 1 280 ? -1.128 9.195 -18.672 1.00 87.81 280 PRO A O 1
ATOM 2260 N N . PHE A 1 281 ? -2.604 7.773 -19.577 1.00 95.75 281 PHE A N 1
ATOM 2261 C CA . PHE A 1 281 ? -3.332 7.358 -18.398 1.00 95.75 281 PHE A CA 1
ATOM 2262 C C . PHE A 1 281 ? -3.110 5.861 -18.220 1.00 95.75 281 PHE A C 1
ATOM 2264 O O . PHE A 1 281 ? -3.960 5.040 -18.563 1.00 95.75 281 PHE A O 1
ATOM 2271 N N . GLY A 1 282 ? -1.937 5.528 -17.688 1.00 97.38 282 GLY A N 1
ATOM 2272 C CA . GLY A 1 282 ? -1.661 4.223 -17.107 1.00 97.38 282 GLY A CA 1
ATOM 2273 C C . GLY A 1 282 ? -2.011 4.281 -15.629 1.00 97.38 282 GLY A C 1
ATOM 2274 O O . GLY A 1 282 ? -1.424 5.068 -14.882 1.00 97.38 282 GLY A O 1
ATOM 2275 N N . TYR A 1 283 ? -3.006 3.510 -15.212 1.00 98.25 283 TYR A N 1
ATOM 2276 C CA . TYR A 1 283 ? -3.424 3.437 -13.821 1.00 98.25 283 TYR A CA 1
ATOM 2277 C C . TYR A 1 283 ? -3.880 2.033 -13.476 1.00 98.25 283 TYR A C 1
ATOM 2279 O O . TYR A 1 283 ? -4.611 1.410 -14.248 1.00 98.25 283 TYR A O 1
ATOM 2287 N N . PHE A 1 284 ? -3.497 1.565 -12.296 1.00 98.56 284 PHE A N 1
ATOM 2288 C CA . PHE A 1 284 ? -4.021 0.319 -11.766 1.00 98.56 284 PHE A CA 1
ATOM 2289 C C . PHE A 1 284 ? -4.087 0.328 -10.236 1.00 98.56 284 PHE A C 1
ATOM 2291 O O . PHE A 1 284 ? -3.342 1.050 -9.564 1.00 98.56 284 PHE A O 1
ATOM 2298 N N . SER A 1 285 ? -5.020 -0.452 -9.693 1.00 98.31 285 SER A N 1
ATOM 2299 C CA . SER A 1 285 ? -5.296 -0.536 -8.258 1.00 98.31 285 SER A CA 1
ATOM 2300 C C . SER A 1 285 ? -6.007 -1.851 -7.910 1.00 98.31 285 SER A C 1
ATOM 2302 O O . SER A 1 285 ? -6.947 -2.213 -8.623 1.00 98.31 285 SER A O 1
ATOM 2304 N N . PRO A 1 286 ? -5.622 -2.566 -6.833 1.00 97.94 286 PRO A N 1
ATOM 2305 C CA . PRO A 1 286 ? -6.506 -3.548 -6.209 1.00 97.94 286 PRO A CA 1
ATOM 2306 C C . PRO A 1 286 ? -7.686 -2.815 -5.550 1.00 97.94 286 PRO A C 1
ATOM 2308 O O . PRO A 1 286 ? -7.540 -2.139 -4.532 1.00 97.94 286 PRO A O 1
ATOM 2311 N N . ALA A 1 287 ? -8.869 -2.937 -6.143 1.00 97.62 287 ALA A N 1
ATOM 2312 C CA . ALA A 1 287 ? -10.050 -2.160 -5.799 1.00 97.62 287 ALA A CA 1
ATOM 2313 C C . ALA A 1 287 ? -11.045 -2.979 -4.958 1.00 97.62 287 ALA A C 1
ATOM 2315 O O . ALA A 1 287 ? -12.048 -3.490 -5.450 1.00 97.62 287 ALA A O 1
ATOM 2316 N N . LEU A 1 288 ? -10.792 -3.057 -3.649 1.00 96.31 288 LEU A N 1
ATOM 2317 C CA . LEU A 1 288 ? -11.641 -3.706 -2.629 1.00 96.31 288 LEU A CA 1
ATOM 2318 C C . LEU A 1 288 ? -13.158 -3.430 -2.773 1.00 96.31 288 LEU A C 1
ATOM 2320 O O . LEU A 1 288 ? -13.998 -4.283 -2.460 1.00 96.31 288 LEU A O 1
ATOM 2324 N N . LEU A 1 289 ? -13.513 -2.198 -3.155 1.00 97.75 289 LEU A N 1
ATOM 2325 C CA . LEU A 1 289 ? -14.895 -1.709 -3.216 1.00 97.75 289 LEU A CA 1
ATOM 2326 C C . LEU A 1 289 ? -15.521 -1.810 -4.613 1.00 97.75 289 LEU A C 1
ATOM 2328 O O . LEU A 1 289 ? -16.662 -1.377 -4.773 1.00 97.75 289 LEU A O 1
ATOM 2332 N N . PHE A 1 290 ? -14.809 -2.377 -5.596 1.00 98.12 290 PHE A N 1
ATOM 2333 C CA . PHE A 1 290 ? -15.222 -2.391 -7.002 1.00 98.12 290 PHE A CA 1
ATOM 2334 C C . PHE A 1 290 ? -16.668 -2.856 -7.174 1.00 98.12 290 PHE A C 1
ATOM 2336 O O . PHE A 1 290 ? -17.503 -2.105 -7.671 1.00 98.12 290 PHE A O 1
ATOM 2343 N N . ASP A 1 291 ? -16.980 -4.049 -6.665 1.00 94.81 291 ASP A N 1
ATOM 2344 C CA . ASP A 1 291 ? -18.304 -4.646 -6.834 1.00 94.81 291 ASP A CA 1
ATOM 2345 C C . ASP A 1 291 ? -19.372 -3.968 -5.967 1.00 94.81 291 ASP A C 1
ATOM 2347 O O . ASP A 1 291 ? -20.517 -3.851 -6.382 1.00 94.81 291 ASP A O 1
ATOM 2351 N N . LYS A 1 292 ? -19.036 -3.531 -4.744 1.00 95.50 292 LYS A N 1
ATOM 2352 C CA . LYS A 1 292 ? -20.018 -2.985 -3.790 1.00 95.50 292 LYS A CA 1
ATOM 2353 C C . LYS A 1 292 ? -19.386 -2.179 -2.648 1.00 95.50 292 LYS A C 1
ATOM 2355 O O . LYS A 1 292 ? -18.263 -2.504 -2.239 1.00 95.50 292 LYS A O 1
ATOM 2360 N N . PRO A 1 293 ? -20.123 -1.229 -2.041 1.00 97.75 293 PRO A N 1
ATOM 2361 C CA . PRO A 1 293 ? -19.705 -0.553 -0.812 1.00 97.75 293 PRO A CA 1
ATOM 2362 C C . PRO A 1 293 ? -19.448 -1.519 0.351 1.00 97.75 293 PRO A C 1
ATOM 2364 O O . PRO A 1 293 ? -19.829 -2.697 0.327 1.00 97.75 293 PRO A O 1
ATOM 2367 N N . TYR A 1 294 ? -18.801 -1.018 1.399 1.00 98.06 294 TYR A N 1
ATOM 2368 C CA . TYR A 1 294 ? -18.581 -1.730 2.654 1.00 98.06 294 TYR A CA 1
ATOM 2369 C C . TYR A 1 294 ? -18.921 -0.840 3.849 1.00 98.06 294 TYR A C 1
ATOM 2371 O O . TYR A 1 294 ? -18.357 0.240 3.996 1.00 98.06 294 TYR A O 1
ATOM 2379 N N . THR A 1 295 ? -19.798 -1.321 4.726 1.00 98.25 295 THR A N 1
ATOM 2380 C CA . THR A 1 295 ? -20.084 -0.671 6.008 1.00 98.25 295 THR A CA 1
ATOM 2381 C C . THR A 1 295 ? -19.213 -1.298 7.091 1.00 98.25 295 THR A C 1
ATOM 2383 O O . THR A 1 295 ? -19.344 -2.487 7.382 1.00 98.25 295 THR A O 1
ATOM 2386 N N . LEU A 1 296 ? -18.325 -0.505 7.686 1.00 96.06 296 LEU A N 1
ATOM 2387 C CA . LEU A 1 296 ? -17.567 -0.865 8.879 1.00 96.06 296 LEU A CA 1
ATOM 2388 C C . LEU A 1 296 ? -18.404 -0.519 10.121 1.00 96.06 296 LEU A C 1
ATOM 2390 O O . LEU A 1 296 ? -18.690 0.665 10.311 1.00 96.06 296 LEU A O 1
ATOM 2394 N N . PRO A 1 297 ? -18.777 -1.493 10.972 1.00 96.50 297 PRO A N 1
ATOM 2395 C CA . PRO A 1 297 ? -19.559 -1.193 12.166 1.00 96.50 297 PRO A CA 1
ATOM 2396 C C . PRO A 1 297 ? -18.804 -0.306 13.160 1.00 96.50 297 PRO A C 1
ATOM 2398 O O . PRO A 1 297 ? -17.573 -0.382 13.252 1.00 96.50 297 PRO A O 1
ATOM 2401 N N . ALA A 1 298 ? -19.542 0.486 13.937 1.00 92.69 298 ALA A N 1
ATOM 2402 C CA . ALA A 1 298 ? -19.008 1.360 14.979 1.00 92.69 298 ALA A CA 1
ATOM 2403 C C . ALA A 1 298 ? -17.982 0.649 15.885 1.00 92.69 298 ALA A C 1
ATOM 2405 O O . ALA A 1 298 ? -18.180 -0.489 16.319 1.00 92.69 298 ALA A O 1
ATOM 2406 N N . GLY A 1 299 ? -16.857 1.315 16.157 1.00 89.81 299 GLY A N 1
ATOM 2407 C CA . GLY A 1 299 ? -15.769 0.808 16.999 1.00 89.81 299 GLY A CA 1
ATOM 2408 C C . GLY A 1 299 ? -15.006 -0.409 16.456 1.00 89.81 299 GLY A C 1
ATOM 2409 O O . GLY A 1 299 ? -14.061 -0.868 17.100 1.00 89.81 299 GLY A O 1
ATOM 2410 N N . ARG A 1 300 ? -15.378 -0.964 15.294 1.00 92.31 300 ARG A N 1
ATOM 2411 C CA . ARG A 1 300 ? -14.671 -2.100 14.685 1.00 92.31 300 ARG A CA 1
ATOM 2412 C C . ARG A 1 300 ? -13.510 -1.627 13.822 1.00 92.31 300 ARG A C 1
ATOM 2414 O O . ARG A 1 300 ? -13.463 -0.487 13.358 1.00 92.31 300 ARG A O 1
ATOM 2421 N N . SER A 1 301 ? -12.585 -2.551 13.572 1.00 90.56 301 SER A N 1
ATOM 2422 C CA . SER A 1 301 ? -11.450 -2.333 12.683 1.00 90.56 301 SER A CA 1
ATOM 2423 C C . SER A 1 301 ? -11.328 -3.432 11.637 1.00 90.56 301 SER A C 1
ATOM 2425 O O . SER A 1 301 ? -11.728 -4.571 11.873 1.00 90.56 301 SER A O 1
ATOM 2427 N N . PHE A 1 302 ? -10.674 -3.108 10.528 1.00 90.62 302 PHE A N 1
ATOM 2428 C CA . PHE A 1 302 ? -10.128 -4.082 9.584 1.00 90.62 302 PHE A CA 1
ATOM 2429 C C . PHE A 1 302 ? -8.756 -3.613 9.098 1.00 90.62 302 PHE A C 1
ATOM 2431 O O . PHE A 1 302 ? -8.391 -2.449 9.282 1.00 90.62 302 PHE A O 1
ATOM 2438 N N . SER A 1 303 ? -8.001 -4.518 8.480 1.00 91.81 303 SER A N 1
ATOM 2439 C CA . SER A 1 303 ? -6.688 -4.202 7.924 1.00 91.81 303 SER A CA 1
ATOM 2440 C C . SER A 1 303 ? -6.635 -4.469 6.426 1.00 91.81 303 SER A C 1
ATOM 2442 O O . SER A 1 303 ? -7.282 -5.389 5.930 1.00 91.81 303 SER A O 1
ATOM 2444 N N . LEU A 1 304 ? -5.830 -3.670 5.730 1.00 95.38 304 LEU A N 1
ATOM 2445 C CA . LEU A 1 304 ? -5.398 -3.894 4.357 1.00 95.38 304 LEU A CA 1
ATOM 2446 C C . LEU A 1 304 ? -3.870 -3.948 4.323 1.00 95.38 304 LEU A C 1
ATOM 2448 O O . LEU A 1 304 ? -3.200 -3.121 4.941 1.00 95.38 304 LEU A O 1
ATOM 2452 N N . LYS A 1 305 ? -3.328 -4.932 3.616 1.00 96.94 305 LYS A N 1
ATOM 2453 C CA . LYS A 1 305 ? -1.907 -5.243 3.493 1.00 96.94 305 LYS A CA 1
ATOM 2454 C C . LYS A 1 305 ? -1.594 -5.422 2.014 1.00 96.94 305 LYS A C 1
ATOM 2456 O O . LYS A 1 305 ? -2.128 -6.323 1.370 1.00 96.94 305 LYS A O 1
ATOM 2461 N N . TYR A 1 306 ? -0.714 -4.593 1.487 1.00 98.56 306 TYR A N 1
ATOM 2462 C CA . TYR A 1 306 ? -0.265 -4.685 0.106 1.00 98.56 306 TYR A CA 1
ATOM 2463 C C . TYR A 1 306 ? 1.253 -4.698 0.062 1.00 98.56 306 TYR A C 1
ATOM 2465 O O . TYR A 1 306 ? 1.899 -4.068 0.897 1.00 98.56 306 TYR A O 1
ATOM 2473 N N . ARG A 1 307 ? 1.819 -5.368 -0.935 1.00 98.69 307 ARG A N 1
ATOM 2474 C CA . ARG A 1 307 ? 3.223 -5.197 -1.317 1.00 98.69 307 ARG A CA 1
ATOM 2475 C C . ARG A 1 307 ? 3.273 -4.578 -2.699 1.00 98.69 307 ARG A C 1
ATOM 2477 O O . ARG A 1 307 ? 2.532 -4.996 -3.582 1.00 98.69 307 ARG A O 1
ATOM 2484 N N . VAL A 1 308 ? 4.154 -3.609 -2.892 1.00 98.88 308 VAL A N 1
ATOM 2485 C CA . VAL A 1 308 ? 4.494 -3.062 -4.204 1.00 98.88 308 VAL A CA 1
ATOM 2486 C C . VAL A 1 308 ? 5.925 -3.470 -4.525 1.00 98.88 308 VAL A C 1
ATOM 2488 O O . VAL A 1 308 ? 6.831 -3.134 -3.769 1.00 98.88 308 VAL A O 1
ATOM 2491 N N . LEU A 1 309 ? 6.136 -4.198 -5.618 1.00 98.81 309 LEU A N 1
ATOM 2492 C CA . LEU A 1 309 ? 7.461 -4.535 -6.141 1.00 98.81 309 LEU A CA 1
ATOM 2493 C C . LEU A 1 309 ? 7.783 -3.619 -7.314 1.00 98.81 309 LEU A C 1
ATOM 2495 O O . LEU A 1 309 ? 7.000 -3.529 -8.258 1.00 98.81 309 LEU A O 1
ATOM 2499 N N . ILE A 1 310 ? 8.947 -2.983 -7.257 1.00 98.75 310 ILE A N 1
ATOM 2500 C CA . ILE A 1 310 ? 9.497 -2.181 -8.342 1.00 98.75 310 ILE A CA 1
ATOM 2501 C C . ILE A 1 310 ? 10.738 -2.897 -8.857 1.00 98.75 310 ILE A C 1
ATOM 2503 O O . ILE A 1 310 ? 11.618 -3.254 -8.069 1.00 98.75 310 ILE A O 1
ATOM 2507 N N . GLN A 1 311 ? 10.819 -3.091 -10.171 1.00 96.94 311 GLN A N 1
ATOM 2508 C CA . GLN A 1 311 ? 11.966 -3.733 -10.802 1.00 96.94 311 GLN A CA 1
ATOM 2509 C C . GLN A 1 311 ? 12.224 -3.223 -12.218 1.00 96.94 311 GLN A C 1
ATOM 2511 O O . GLN A 1 311 ? 11.311 -2.785 -12.922 1.00 96.94 311 GLN A O 1
ATOM 2516 N N . SER A 1 312 ? 13.487 -3.332 -12.625 1.00 95.75 312 SER A N 1
ATOM 2517 C CA . SER A 1 312 ? 13.888 -3.232 -14.025 1.00 95.75 312 SER A CA 1
ATOM 2518 C C . SER A 1 312 ? 13.466 -4.498 -14.771 1.00 95.75 312 SER A C 1
ATOM 2520 O O . SER A 1 312 ? 13.528 -5.598 -14.219 1.00 95.75 312 SER A O 1
ATOM 2522 N N . GLY A 1 313 ? 13.068 -4.339 -16.027 1.00 94.62 313 GLY A N 1
ATOM 2523 C CA . GLY A 1 313 ? 12.639 -5.427 -16.892 1.00 94.62 313 GLY A CA 1
ATOM 2524 C C . GLY A 1 313 ? 11.185 -5.856 -16.712 1.00 94.62 313 GLY A C 1
ATOM 2525 O O . GLY A 1 313 ? 10.484 -5.497 -15.753 1.00 94.62 313 GLY A O 1
ATOM 2526 N N . ARG A 1 314 ? 10.746 -6.671 -17.673 1.00 92.81 314 ARG A N 1
ATOM 2527 C CA . ARG A 1 314 ? 9.441 -7.311 -17.642 1.00 92.81 314 ARG A CA 1
ATOM 2528 C C . ARG A 1 314 ? 9.356 -8.370 -16.555 1.00 92.81 314 ARG A C 1
ATOM 2530 O O . ARG A 1 314 ? 10.217 -9.235 -16.442 1.00 92.81 314 ARG A O 1
ATOM 2537 N N . ALA A 1 315 ? 8.281 -8.310 -15.774 1.00 88.56 315 ALA A N 1
ATOM 2538 C CA . ALA A 1 315 ? 8.031 -9.295 -14.737 1.00 88.56 315 ALA A CA 1
ATOM 2539 C C . ALA A 1 315 ? 7.701 -10.670 -15.329 1.00 88.56 315 ALA A C 1
ATOM 2541 O O . ALA A 1 315 ? 6.813 -10.797 -16.174 1.00 88.56 315 ALA A O 1
ATOM 2542 N N . GLU A 1 316 ? 8.365 -11.707 -14.824 1.00 92.19 316 GLU A N 1
ATOM 2543 C CA . GLU A 1 316 ? 7.986 -13.094 -15.077 1.00 92.19 316 GLU A CA 1
ATOM 2544 C C . GLU A 1 316 ? 6.901 -13.541 -14.094 1.00 92.19 316 GLU A C 1
ATOM 2546 O O . GLU A 1 316 ? 7.034 -13.370 -12.880 1.00 92.19 316 GLU A O 1
ATOM 2551 N N . GLU A 1 317 ? 5.850 -14.183 -14.604 1.00 93.44 317 GLU A N 1
ATOM 2552 C CA . GLU A 1 317 ? 4.713 -14.662 -13.807 1.00 93.44 317 GLU A CA 1
ATOM 2553 C C . GLU A 1 317 ? 5.145 -15.573 -12.649 1.00 93.44 317 GLU A C 1
ATOM 2555 O O . GLU A 1 317 ? 4.710 -15.392 -11.514 1.00 93.44 317 GLU A O 1
ATOM 2560 N N . LYS A 1 318 ? 6.072 -16.507 -12.903 1.00 94.94 318 LYS A N 1
ATOM 2561 C CA . LYS A 1 318 ? 6.594 -17.421 -11.877 1.00 94.94 318 LYS A CA 1
ATOM 2562 C C . LYS A 1 318 ? 7.278 -16.672 -10.728 1.00 94.94 318 LYS A C 1
ATOM 2564 O O . LYS A 1 318 ? 7.166 -17.090 -9.577 1.00 94.94 318 LYS A O 1
ATOM 2569 N N . MET A 1 319 ? 7.979 -15.579 -11.035 1.00 95.31 319 MET A N 1
ATOM 2570 C CA . MET A 1 319 ? 8.640 -14.739 -10.036 1.00 95.31 319 MET A CA 1
ATOM 2571 C C . MET A 1 319 ? 7.608 -13.946 -9.230 1.00 95.31 319 MET A C 1
ATOM 2573 O O . MET A 1 319 ? 7.675 -13.948 -8.003 1.00 95.31 319 MET A O 1
ATOM 2577 N N . LEU A 1 320 ? 6.609 -13.352 -9.893 1.00 97.12 320 LEU A N 1
ATOM 2578 C CA . LEU A 1 320 ? 5.513 -12.652 -9.216 1.00 97.12 320 LEU A CA 1
ATOM 2579 C C . LEU A 1 320 ? 4.733 -13.590 -8.285 1.00 97.12 320 LEU A C 1
ATOM 2581 O O . LEU A 1 320 ? 4.462 -13.242 -7.140 1.00 97.12 320 LEU A O 1
ATOM 2585 N N . GLU A 1 321 ? 4.436 -14.810 -8.724 1.00 97.00 321 GLU A N 1
ATOM 2586 C CA . GLU A 1 321 ? 3.752 -15.797 -7.889 1.00 97.00 321 GLU A CA 1
ATOM 2587 C C . GLU A 1 321 ? 4.607 -16.231 -6.685 1.00 97.00 321 GLU A C 1
ATOM 2589 O O . GLU A 1 321 ? 4.085 -16.413 -5.583 1.00 97.00 321 GLU A O 1
ATOM 2594 N N . ALA A 1 322 ? 5.927 -16.360 -6.854 1.00 94.75 322 ALA A N 1
ATOM 2595 C CA . ALA A 1 322 ? 6.839 -16.631 -5.744 1.00 94.75 322 ALA A CA 1
ATOM 2596 C C . ALA A 1 322 ? 6.902 -15.459 -4.745 1.00 94.75 322 ALA A C 1
ATOM 2598 O O . ALA A 1 322 ? 6.855 -15.688 -3.535 1.00 94.75 322 ALA A O 1
ATOM 2599 N N . GLU A 1 323 ? 6.948 -14.215 -5.233 1.00 95.44 323 GLU A N 1
ATOM 2600 C CA . GLU A 1 323 ? 6.914 -13.004 -4.404 1.00 95.44 323 GLU A CA 1
ATOM 2601 C C . GLU A 1 323 ? 5.589 -12.903 -3.629 1.00 95.44 323 GLU A C 1
ATOM 2603 O O . GLU A 1 323 ? 5.606 -12.649 -2.423 1.00 95.44 323 GLU A O 1
ATOM 2608 N N . TRP A 1 324 ? 4.449 -13.192 -4.273 1.00 96.69 324 TRP A N 1
ATOM 2609 C CA . TRP A 1 324 ? 3.144 -13.235 -3.608 1.00 96.69 324 TRP A CA 1
ATOM 2610 C C . TRP A 1 324 ? 3.110 -14.284 -2.493 1.00 96.69 324 TRP A C 1
ATOM 2612 O O . TRP A 1 324 ? 2.719 -13.961 -1.374 1.00 96.69 324 TRP A O 1
ATOM 2622 N N . LYS A 1 325 ? 3.576 -15.513 -2.757 1.00 92.50 325 LYS A N 1
ATOM 2623 C CA . LYS A 1 325 ? 3.636 -16.591 -1.751 1.00 92.50 325 LYS A CA 1
ATOM 2624 C C . LYS A 1 325 ? 4.544 -16.246 -0.572 1.00 92.50 325 LYS A C 1
ATOM 2626 O O . LYS A 1 325 ? 4.255 -16.627 0.561 1.00 92.50 325 LYS A O 1
ATOM 2631 N N . ALA A 1 326 ? 5.653 -15.548 -0.814 1.00 87.94 326 ALA A N 1
ATOM 2632 C CA . ALA A 1 326 ? 6.524 -15.073 0.257 1.00 87.94 326 ALA A CA 1
ATOM 2633 C C . ALA A 1 326 ? 5.821 -13.994 1.099 1.00 87.94 326 ALA A C 1
ATOM 2635 O O . ALA A 1 326 ? 5.819 -14.057 2.332 1.00 87.94 326 ALA A O 1
ATOM 2636 N N . PHE A 1 327 ? 5.163 -13.037 0.442 1.00 89.88 327 PHE A N 1
ATOM 2637 C CA . PHE A 1 327 ? 4.407 -11.979 1.106 1.00 89.88 327 PHE A CA 1
ATOM 2638 C C . PHE A 1 327 ? 3.225 -12.528 1.918 1.00 89.88 327 PHE A C 1
ATOM 2640 O O . PHE A 1 327 ? 3.071 -12.170 3.084 1.00 89.88 327 PHE A O 1
ATOM 2647 N N . SER A 1 328 ? 2.456 -13.467 1.362 1.00 85.75 328 SER A N 1
ATOM 2648 C CA . SER A 1 328 ? 1.274 -14.065 1.996 1.00 85.75 328 SER A CA 1
ATOM 2649 C C . SER A 1 328 ? 1.596 -14.875 3.256 1.00 85.75 328 SER A C 1
ATOM 2651 O O . SER A 1 328 ? 0.728 -15.085 4.097 1.00 85.75 328 SER A O 1
ATOM 2653 N N . ARG A 1 329 ? 2.846 -15.332 3.404 1.00 70.81 329 ARG A N 1
ATOM 2654 C CA . ARG A 1 329 ? 3.347 -16.051 4.589 1.00 70.81 329 ARG A CA 1
ATOM 2655 C C . ARG A 1 329 ? 3.922 -15.119 5.665 1.00 70.81 329 ARG A C 1
ATOM 2657 O O . ARG A 1 329 ? 4.211 -15.562 6.773 1.00 70.81 329 ARG A O 1
ATOM 2664 N N . THR A 1 330 ? 4.093 -13.827 5.367 1.00 56.38 330 THR A N 1
ATOM 2665 C CA . THR A 1 330 ? 4.777 -12.859 6.248 1.00 56.38 330 THR A CA 1
ATOM 2666 C C . THR A 1 330 ? 3.915 -12.427 7.450 1.00 56.38 330 THR A C 1
ATOM 2668 O O . THR A 1 330 ? 4.452 -11.997 8.476 1.00 56.38 330 THR A O 1
ATOM 2671 N N . ALA A 1 331 ? 2.586 -12.590 7.384 1.00 45.50 331 ALA A N 1
ATOM 2672 C CA . ALA A 1 331 ? 1.663 -12.179 8.448 1.00 45.50 331 ALA A CA 1
ATOM 2673 C C . ALA A 1 331 ? 1.867 -12.895 9.801 1.00 45.50 331 ALA A C 1
ATOM 2675 O O . ALA A 1 331 ? 1.550 -12.298 10.828 1.00 45.50 331 ALA A O 1
ATOM 2676 N N . ALA A 1 332 ? 2.467 -14.091 9.838 1.00 38.06 332 ALA A N 1
ATOM 2677 C CA . ALA A 1 332 ? 2.739 -14.804 11.093 1.00 38.06 332 ALA A CA 1
ATOM 2678 C C . ALA A 1 332 ? 4.024 -14.335 11.819 1.00 38.06 332 ALA A C 1
ATOM 2680 O O . ALA A 1 332 ? 4.190 -14.569 13.015 1.00 38.06 332 ALA A O 1
ATOM 2681 N N . ILE A 1 333 ? 4.949 -13.650 11.129 1.00 35.53 333 ILE A N 1
ATOM 2682 C CA . ILE A 1 333 ? 6.319 -13.438 11.639 1.00 35.53 333 ILE A CA 1
ATOM 2683 C C . ILE A 1 333 ? 6.629 -11.960 11.948 1.00 35.53 333 ILE A C 1
ATOM 2685 O O . ILE A 1 333 ? 7.251 -11.671 12.968 1.00 35.53 333 ILE A O 1
ATOM 2689 N N . GLN A 1 334 ? 6.152 -10.990 11.157 1.00 35.28 334 GLN A N 1
ATOM 2690 C CA . GLN A 1 334 ? 6.670 -9.609 11.250 1.00 35.28 334 GLN A CA 1
ATOM 2691 C C . GLN A 1 334 ? 5.955 -8.688 12.262 1.00 35.28 334 GLN A C 1
ATOM 2693 O O . GLN A 1 334 ? 6.471 -7.619 12.590 1.00 35.28 334 GLN A O 1
ATOM 2698 N N . ALA A 1 335 ? 4.792 -9.074 12.801 1.00 36.91 335 ALA A N 1
ATOM 2699 C CA . ALA A 1 335 ? 4.135 -8.327 13.886 1.00 36.91 335 ALA A CA 1
ATOM 2700 C C . ALA A 1 335 ? 4.830 -8.509 15.256 1.00 36.91 335 ALA A C 1
ATOM 2702 O O . ALA A 1 335 ? 4.504 -7.806 16.206 1.00 36.91 335 ALA A O 1
ATOM 2703 N N . ARG A 1 336 ? 5.804 -9.427 15.352 1.00 39.72 336 ARG A N 1
ATOM 2704 C CA . ARG A 1 336 ? 6.522 -9.789 16.587 1.00 39.72 336 ARG A CA 1
ATOM 2705 C C . ARG A 1 336 ? 7.957 -9.234 16.689 1.00 39.72 336 ARG A C 1
ATOM 2707 O O . ARG A 1 336 ? 8.620 -9.529 17.676 1.00 39.72 336 ARG A O 1
ATOM 2714 N N . ILE A 1 337 ? 8.451 -8.468 15.704 1.00 35.16 337 ILE A N 1
ATOM 2715 C CA . ILE A 1 337 ? 9.888 -8.109 15.602 1.00 35.16 337 ILE A CA 1
ATOM 2716 C C . ILE A 1 337 ? 10.190 -6.620 15.891 1.00 35.16 337 ILE A C 1
ATOM 2718 O O . ILE A 1 337 ? 11.316 -6.296 16.257 1.00 35.16 337 ILE A O 1
ATOM 2722 N N . ASP A 1 338 ? 9.212 -5.706 15.831 1.00 33.69 338 ASP A N 1
ATOM 2723 C CA . ASP A 1 338 ? 9.445 -4.296 16.195 1.00 33.69 338 ASP A CA 1
ATOM 2724 C C . ASP A 1 338 ? 9.091 -4.029 17.672 1.00 33.69 338 ASP A C 1
ATOM 2726 O O . ASP A 1 338 ? 7.924 -4.178 18.045 1.00 33.69 338 ASP A O 1
ATOM 2730 N N . PRO A 1 339 ? 10.022 -3.563 18.528 1.00 33.47 339 PRO A N 1
ATOM 2731 C CA . PRO A 1 339 ? 9.653 -3.079 19.851 1.00 33.47 339 PRO A CA 1
ATOM 2732 C C . PRO A 1 339 ? 8.902 -1.743 19.725 1.00 33.47 339 PRO A C 1
ATOM 2734 O O . PRO A 1 339 ? 9.251 -0.879 18.914 1.00 33.47 339 PRO A O 1
ATOM 2737 N N . ALA A 1 340 ? 7.873 -1.532 20.550 1.00 37.75 340 ALA A N 1
ATOM 2738 C CA . ALA A 1 340 ? 7.235 -0.224 20.682 1.00 37.75 340 ALA A CA 1
ATOM 2739 C C . ALA A 1 340 ? 8.247 0.790 21.254 1.00 37.75 340 ALA A C 1
ATOM 2741 O O . ALA A 1 340 ? 8.746 0.618 22.370 1.00 37.75 340 ALA A O 1
ATOM 2742 N N . ARG A 1 341 ? 8.572 1.857 20.512 1.00 37.91 341 ARG A N 1
ATOM 2743 C CA . ARG A 1 341 ? 9.405 2.950 21.040 1.00 37.91 341 ARG A CA 1
ATOM 2744 C C . ARG A 1 341 ? 8.606 3.740 22.075 1.00 37.91 341 ARG A C 1
ATOM 2746 O O . ARG A 1 341 ? 7.513 4.212 21.785 1.00 37.91 341 ARG A O 1
ATOM 2753 N N . GLY A 1 342 ? 9.162 3.823 23.283 1.00 39.16 342 GLY A N 1
ATOM 2754 C CA . GLY A 1 342 ? 8.481 4.259 24.509 1.00 39.16 342 GLY A CA 1
ATOM 2755 C C . GLY A 1 342 ? 8.285 3.135 25.533 1.00 39.16 342 GLY A C 1
ATOM 2756 O O . GLY A 1 342 ? 7.884 3.403 26.661 1.00 39.16 342 GLY A O 1
ATOM 2757 N N . SER A 1 343 ? 8.601 1.885 25.177 1.00 37.78 343 SER A N 1
ATOM 2758 C CA . SER A 1 343 ? 8.585 0.769 26.116 1.00 37.78 343 SER A CA 1
ATOM 2759 C C . SER A 1 343 ? 9.652 0.948 27.201 1.00 37.78 343 SER A C 1
ATOM 2761 O O . SER A 1 343 ? 10.828 0.651 27.013 1.00 37.78 343 SER A O 1
ATOM 2763 N N . THR A 1 344 ? 9.211 1.388 28.374 1.00 38.53 344 THR A N 1
ATOM 2764 C CA . THR A 1 344 ? 9.861 1.122 29.661 1.00 38.53 344 THR A CA 1
ATOM 2765 C C . THR A 1 344 ? 9.600 -0.313 30.126 1.00 38.53 344 THR A C 1
ATOM 2767 O O . THR A 1 344 ? 9.777 -0.592 31.314 1.00 38.53 344 THR A O 1
ATOM 2770 N N . ALA A 1 345 ? 9.152 -1.228 29.246 1.00 46.34 345 ALA A N 1
ATOM 2771 C CA . ALA A 1 345 ? 8.911 -2.608 29.635 1.00 46.34 345 ALA A CA 1
ATOM 2772 C C . ALA A 1 345 ? 10.233 -3.193 30.114 1.00 46.34 345 ALA A C 1
ATOM 2774 O O . ALA A 1 345 ? 11.128 -3.525 29.335 1.00 46.34 345 ALA A O 1
ATOM 2775 N N . ARG A 1 346 ? 10.345 -3.278 31.440 1.00 50.06 346 ARG A N 1
ATOM 2776 C CA . ARG A 1 346 ? 11.346 -4.080 32.118 1.00 50.06 346 ARG A CA 1
ATOM 2777 C C . ARG A 1 346 ? 11.386 -5.425 31.405 1.00 50.06 346 ARG A C 1
ATOM 2779 O O . ARG A 1 346 ? 10.332 -6.027 31.186 1.00 50.06 346 ARG A O 1
ATOM 2786 N N . ARG A 1 347 ? 12.597 -5.880 31.062 1.00 57.41 347 ARG A N 1
ATOM 2787 C CA . ARG A 1 347 ? 12.850 -7.281 30.710 1.00 57.41 347 ARG A CA 1
ATOM 2788 C C . ARG A 1 347 ? 12.064 -8.117 31.720 1.00 57.41 347 ARG A C 1
ATOM 2790 O O . ARG A 1 347 ? 12.201 -7.875 32.925 1.00 57.41 347 ARG A O 1
ATOM 2797 N N . ARG A 1 348 ? 11.151 -8.978 31.253 1.00 71.44 348 ARG A N 1
ATOM 2798 C CA . ARG A 1 348 ? 10.403 -9.825 32.188 1.00 71.44 348 ARG A CA 1
ATOM 2799 C C . ARG A 1 348 ? 11.442 -10.605 32.978 1.00 71.44 348 ARG A C 1
ATOM 2801 O O . ARG A 1 348 ? 12.397 -11.102 32.401 1.00 71.44 348 ARG A O 1
ATOM 2808 N N . THR A 1 349 ? 11.305 -10.648 34.291 1.00 83.62 349 THR A N 1
ATOM 2809 C CA . THR A 1 349 ? 12.151 -11.534 35.085 1.00 83.62 349 THR A CA 1
ATOM 2810 C C . THR A 1 349 ? 11.641 -12.960 34.912 1.00 83.62 349 THR A C 1
ATOM 2812 O O . THR A 1 349 ? 10.448 -13.154 34.657 1.00 83.62 349 THR A O 1
ATOM 2815 N N . ASP A 1 350 ? 12.500 -13.957 35.107 1.00 84.88 350 ASP A N 1
ATOM 2816 C CA . ASP A 1 350 ? 12.084 -15.365 35.063 1.00 84.88 350 ASP A CA 1
ATOM 2817 C C . ASP A 1 350 ? 10.907 -15.618 36.007 1.00 84.88 350 ASP A C 1
ATOM 2819 O O . ASP A 1 350 ? 9.913 -16.223 35.623 1.00 84.88 350 ASP A O 1
ATOM 2823 N N . GLY A 1 351 ? 10.943 -15.030 37.208 1.00 84.12 351 GLY A N 1
ATOM 2824 C CA . GLY A 1 351 ? 9.842 -15.117 38.166 1.00 84.12 351 GLY A CA 1
ATOM 2825 C C . GLY A 1 351 ? 8.524 -14.508 37.669 1.00 84.12 351 GLY A C 1
ATOM 2826 O O . GLY A 1 351 ? 7.459 -14.998 38.034 1.00 84.12 351 GLY A O 1
ATOM 2827 N N . ALA A 1 352 ? 8.558 -13.463 36.835 1.00 86.06 352 ALA A N 1
ATOM 2828 C CA . ALA A 1 352 ? 7.345 -12.910 36.231 1.00 86.06 352 ALA A CA 1
ATOM 2829 C C . ALA A 1 352 ? 6.780 -13.850 35.159 1.00 86.06 352 ALA A C 1
ATOM 2831 O O . ALA A 1 352 ? 5.575 -14.072 35.122 1.00 86.06 352 ALA A O 1
ATOM 2832 N N . VAL A 1 353 ? 7.641 -14.434 34.324 1.00 87.44 353 VAL A N 1
ATOM 2833 C CA . VAL A 1 353 ? 7.229 -15.398 33.294 1.00 87.44 353 VAL A CA 1
ATOM 2834 C C . VAL A 1 353 ? 6.694 -16.686 33.923 1.00 87.44 353 VAL A C 1
ATOM 2836 O O . VAL A 1 353 ? 5.634 -17.153 33.518 1.00 87.44 353 VAL A O 1
ATOM 2839 N N . SER A 1 354 ? 7.350 -17.214 34.959 1.00 89.94 354 SER A N 1
ATOM 2840 C CA . SER A 1 354 ? 6.876 -18.399 35.682 1.00 89.94 354 SER A CA 1
ATOM 2841 C C . SER A 1 354 ? 5.499 -18.177 36.308 1.00 89.94 354 SER A C 1
ATOM 2843 O O . SER A 1 354 ? 4.627 -19.025 36.168 1.00 89.94 354 SER A O 1
ATOM 2845 N N . LYS A 1 355 ? 5.242 -16.998 36.896 1.00 90.31 355 LYS A N 1
ATOM 2846 C CA . LYS A 1 355 ? 3.902 -16.664 37.410 1.00 90.31 355 LYS A CA 1
ATOM 2847 C C . LYS A 1 355 ? 2.827 -16.694 36.327 1.00 90.31 355 LYS A C 1
ATOM 2849 O O . LYS A 1 355 ? 1.722 -17.137 36.608 1.00 90.31 355 LYS A O 1
ATOM 2854 N N . GLU A 1 356 ? 3.127 -16.231 35.113 1.00 91.25 356 GLU A N 1
ATOM 2855 C CA . GLU A 1 356 ? 2.191 -16.321 33.983 1.00 91.25 356 GLU A CA 1
ATOM 2856 C C . GLU A 1 356 ? 1.936 -17.779 33.567 1.00 91.25 356 GLU A C 1
ATOM 2858 O O . GLU A 1 356 ? 0.798 -18.143 33.285 1.00 91.25 356 GLU A O 1
ATOM 2863 N N . LEU A 1 357 ? 2.967 -18.631 33.589 1.00 92.31 357 LEU A N 1
ATOM 2864 C CA . LEU A 1 357 ? 2.845 -20.064 33.288 1.00 92.31 357 LEU A CA 1
ATOM 2865 C C . LEU A 1 357 ? 2.022 -20.841 34.325 1.00 92.31 357 LEU A C 1
ATOM 2867 O O . LEU A 1 357 ? 1.425 -21.867 33.984 1.00 92.31 357 LEU A O 1
ATOM 2871 N N . ASP A 1 358 ? 1.968 -20.355 35.561 1.00 93.06 358 ASP A N 1
ATOM 2872 C CA . ASP A 1 358 ? 1.242 -20.992 36.661 1.00 93.06 358 ASP A CA 1
ATOM 2873 C C . ASP A 1 358 ? -0.195 -20.476 36.825 1.00 93.06 358 ASP A C 1
ATOM 2875 O O . ASP A 1 358 ? -0.955 -21.040 37.613 1.00 93.06 358 ASP A O 1
ATOM 2879 N N . LYS A 1 359 ? -0.609 -19.443 36.073 1.00 84.69 359 LYS A N 1
ATOM 2880 C CA . LYS A 1 359 ? -1.984 -18.922 36.134 1.00 84.69 359 LYS A CA 1
ATOM 2881 C C . LYS A 1 359 ? -2.986 -20.008 35.728 1.00 84.69 359 LYS A C 1
ATOM 2883 O O . LYS A 1 359 ? -2.926 -20.477 34.591 1.00 84.69 359 LYS A O 1
ATOM 2888 N N . PRO A 1 360 ? -3.906 -20.415 36.616 1.00 75.19 360 PRO A N 1
ATOM 2889 C CA . PRO A 1 360 ? -4.905 -21.416 36.274 1.00 75.19 360 PRO A CA 1
ATOM 2890 C C . PRO A 1 360 ? -5.997 -20.836 35.359 1.00 75.19 360 PRO A C 1
ATOM 2892 O O . PRO A 1 360 ? -6.226 -19.628 35.352 1.00 75.19 360 PRO A O 1
ATOM 2895 N N . ALA A 1 361 ? -6.700 -21.744 34.672 1.00 68.81 361 ALA A N 1
ATOM 2896 C CA . ALA A 1 361 ? -7.914 -21.530 33.875 1.00 68.81 361 ALA A CA 1
ATOM 2897 C C . ALA A 1 361 ? -7.745 -20.885 32.483 1.00 68.81 361 ALA A C 1
ATOM 2899 O O . ALA A 1 361 ? -8.156 -19.750 32.253 1.00 68.81 361 ALA A O 1
ATOM 2900 N N . TYR A 1 362 ? -7.269 -21.685 31.523 1.00 85.62 362 TYR A N 1
ATOM 2901 C CA . TYR A 1 362 ? -7.465 -21.448 30.089 1.00 85.62 362 TYR A CA 1
ATOM 2902 C C . TYR A 1 362 ? -8.121 -22.655 29.419 1.00 85.62 362 TYR A C 1
ATOM 2904 O O . TYR A 1 362 ? -8.036 -23.782 29.916 1.00 85.62 362 TYR A O 1
ATOM 2912 N N . VAL A 1 363 ? -8.774 -22.391 28.292 1.00 84.00 363 VAL A N 1
ATOM 2913 C CA . VAL A 1 363 ? -9.212 -23.400 27.328 1.00 84.00 363 VAL A CA 1
ATOM 2914 C C . VAL A 1 363 ? -8.296 -23.274 26.120 1.00 84.00 363 VAL A C 1
ATOM 2916 O O . VAL A 1 363 ? -8.130 -22.176 25.590 1.00 84.00 363 VAL A O 1
ATOM 2919 N N . PHE A 1 364 ? -7.670 -24.377 25.728 1.00 86.12 364 PHE A N 1
ATOM 2920 C CA . PHE A 1 364 ? -6.858 -24.471 24.523 1.00 86.12 364 PHE A CA 1
ATOM 2921 C C . PHE A 1 364 ? -7.596 -25.367 23.538 1.00 86.12 364 PHE A C 1
ATOM 2923 O O . PHE A 1 364 ? -7.697 -26.573 23.763 1.00 86.12 364 PHE A O 1
ATOM 2930 N N . GLU A 1 365 ? -8.113 -24.758 22.472 1.00 88.12 365 GLU A N 1
ATOM 2931 C CA . GLU A 1 365 ? -8.907 -25.382 21.405 1.00 88.12 365 GLU A CA 1
ATOM 2932 C C . GLU A 1 365 ? -8.015 -26.215 20.468 1.00 88.12 365 GLU A C 1
ATOM 2934 O O . GLU A 1 365 ? -7.970 -26.003 19.255 1.00 88.12 365 GLU A O 1
ATOM 2939 N N . PHE A 1 366 ? -7.225 -27.120 21.042 1.00 91.50 366 PHE A N 1
ATOM 2940 C CA . PHE A 1 366 ? -6.376 -28.047 20.308 1.00 91.50 366 PHE A CA 1
ATOM 2941 C C . PHE A 1 366 ? -7.210 -29.049 19.514 1.00 91.50 366 PHE A C 1
ATOM 2943 O O . PHE A 1 366 ? -8.327 -29.408 19.885 1.00 91.50 366 PHE A O 1
ATOM 2950 N N . THR A 1 367 ? -6.647 -29.490 18.393 1.00 87.88 367 THR A N 1
ATOM 2951 C CA . THR A 1 367 ? -7.214 -30.570 17.585 1.00 87.88 367 THR A CA 1
ATOM 2952 C C . THR A 1 367 ? -6.089 -31.508 17.157 1.00 87.88 367 THR A C 1
ATOM 2954 O O . THR A 1 367 ? -4.968 -31.027 16.957 1.00 87.88 367 THR A O 1
ATOM 2957 N N . PRO A 1 368 ? -6.356 -32.808 16.937 1.00 91.12 368 PRO A N 1
ATOM 2958 C CA . PRO A 1 368 ? -5.304 -33.766 16.592 1.00 91.12 368 PRO A CA 1
ATOM 2959 C C . PRO A 1 368 ? -4.478 -33.379 15.355 1.00 91.12 368 PRO A C 1
ATOM 2961 O O . PRO A 1 368 ? -3.268 -33.586 15.316 1.00 91.12 368 PRO A O 1
ATOM 2964 N N . ASN A 1 369 ? -5.118 -32.733 14.373 1.00 88.06 369 ASN A N 1
ATOM 2965 C CA . ASN A 1 369 ? -4.495 -32.301 13.117 1.00 88.06 369 ASN A CA 1
ATOM 2966 C C . ASN A 1 369 ? -3.901 -30.882 13.168 1.00 88.06 369 ASN A C 1
ATOM 2968 O O . ASN A 1 369 ? -3.499 -30.351 12.133 1.00 88.06 369 ASN A O 1
ATOM 2972 N N . MET A 1 370 ? -3.885 -30.236 14.335 1.00 85.50 370 MET A N 1
ATOM 2973 C CA . MET A 1 370 ? -3.262 -28.927 14.498 1.00 85.50 370 MET A CA 1
ATOM 2974 C C . MET A 1 370 ? -1.744 -29.058 14.404 1.00 85.50 370 MET A C 1
ATOM 2976 O O . MET A 1 370 ? -1.157 -29.986 14.964 1.00 85.50 370 MET A O 1
ATOM 2980 N N . SER A 1 371 ? -1.103 -28.1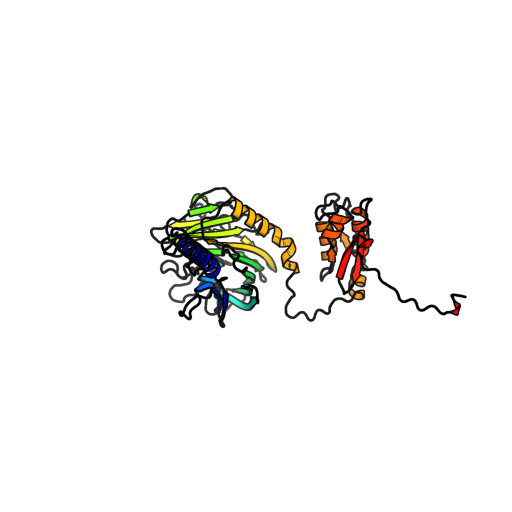15 13.717 1.00 90.44 371 SER A N 1
ATOM 2981 C CA . SER A 1 371 ? 0.355 -28.090 13.648 1.00 90.44 371 SER A CA 1
ATOM 2982 C C . SER A 1 371 ? 0.971 -27.642 14.974 1.00 90.44 371 SER A C 1
ATOM 2984 O O . SER A 1 371 ? 0.410 -26.830 15.717 1.00 90.44 371 SER A O 1
ATOM 2986 N N . PHE A 1 372 ? 2.176 -28.124 15.260 1.00 92.56 372 PHE A N 1
ATOM 2987 C CA . PHE A 1 372 ? 2.893 -27.783 16.481 1.00 92.56 372 PHE A CA 1
ATOM 2988 C C . PHE A 1 372 ? 3.142 -26.273 16.604 1.00 92.56 372 PHE A C 1
ATOM 2990 O O . PHE A 1 372 ? 3.031 -25.713 17.697 1.00 92.56 372 PHE A O 1
ATOM 2997 N N . VAL A 1 373 ? 3.386 -25.572 15.490 1.00 88.25 373 VAL A N 1
ATOM 2998 C CA . VAL A 1 373 ? 3.501 -24.107 15.505 1.00 88.25 373 VAL A CA 1
ATOM 2999 C C . VAL A 1 373 ? 2.192 -23.418 15.910 1.00 88.25 373 VAL A C 1
ATOM 3001 O O . VAL A 1 373 ? 2.239 -22.503 16.729 1.00 88.25 373 VAL A O 1
ATOM 3004 N N . GLU A 1 374 ? 1.036 -23.863 15.411 1.00 77.69 374 GLU A N 1
ATOM 3005 C CA . GLU A 1 374 ? -0.274 -23.289 15.762 1.00 77.69 374 GLU A CA 1
ATOM 3006 C C . GLU A 1 374 ? -0.607 -23.505 17.244 1.00 77.69 374 GLU A C 1
ATOM 3008 O O . GLU A 1 374 ? -1.049 -22.576 17.925 1.00 77.69 374 GLU A O 1
ATOM 3013 N N . ALA A 1 375 ? -0.314 -24.692 17.779 1.00 90.62 375 ALA A N 1
ATOM 3014 C CA . ALA A 1 375 ? -0.529 -25.003 19.191 1.00 90.62 375 ALA A CA 1
ATOM 3015 C C . ALA A 1 375 ? 0.349 -24.144 20.117 1.00 90.62 375 ALA A C 1
ATOM 3017 O O . ALA A 1 375 ? -0.125 -23.594 21.116 1.00 90.62 375 ALA A O 1
ATOM 3018 N N . ILE A 1 376 ? 1.622 -23.947 19.749 1.00 93.88 376 ILE A N 1
ATOM 3019 C CA . ILE A 1 376 ? 2.521 -23.022 20.450 1.00 93.88 376 ILE A CA 1
ATOM 3020 C C . ILE A 1 376 ? 2.001 -21.581 20.374 1.00 93.88 376 ILE A C 1
ATOM 3022 O O . ILE A 1 376 ? 2.158 -20.829 21.338 1.00 93.88 376 ILE A O 1
ATOM 3026 N N . GLU A 1 377 ? 1.362 -21.169 19.276 1.00 84.00 377 GLU A N 1
ATOM 3027 C CA . GLU A 1 377 ? 0.769 -19.835 19.168 1.00 84.00 377 GLU A CA 1
ATOM 3028 C C . GLU A 1 377 ? -0.451 -19.638 20.066 1.00 84.00 377 GLU A C 1
ATOM 3030 O O . GLU A 1 377 ? -0.538 -18.581 20.698 1.00 84.00 377 GLU A O 1
ATOM 3035 N N . GLN A 1 378 ? -1.326 -20.638 20.209 1.00 85.69 378 GLN A N 1
ATOM 3036 C CA . GLN A 1 378 ? -2.425 -20.573 21.180 1.00 85.69 378 GLN A CA 1
ATOM 3037 C C . GLN A 1 378 ? -1.898 -20.401 22.612 1.00 85.69 378 GLN A C 1
ATOM 3039 O O . GLN A 1 378 ? -2.348 -19.513 23.339 1.00 85.69 378 GLN A O 1
ATOM 3044 N N . ILE A 1 379 ? -0.876 -21.173 23.001 1.00 90.75 379 ILE A N 1
ATOM 3045 C CA . ILE A 1 379 ? -0.231 -21.029 24.317 1.00 90.75 379 ILE A CA 1
ATOM 3046 C C . ILE A 1 379 ? 0.440 -19.663 24.447 1.00 90.75 379 ILE A C 1
ATOM 3048 O O . ILE A 1 379 ? 0.317 -18.994 25.471 1.00 90.75 379 ILE A O 1
ATOM 3052 N N . LYS A 1 380 ? 1.133 -19.200 23.407 1.00 89.75 380 LYS A N 1
ATOM 3053 C CA . LYS A 1 380 ? 1.821 -17.908 23.422 1.00 89.75 380 LYS A CA 1
ATOM 3054 C C . LYS A 1 380 ? 0.868 -16.739 23.651 1.00 89.75 380 LYS A C 1
ATOM 3056 O O . LYS A 1 380 ? 1.236 -15.795 24.348 1.00 89.75 380 LYS A O 1
ATOM 3061 N N . TYR A 1 381 ? -0.318 -16.787 23.057 1.00 82.81 381 TYR A N 1
ATOM 3062 C CA . TYR A 1 381 ? -1.272 -15.681 23.058 1.00 82.81 381 TYR A CA 1
ATOM 3063 C C . TYR A 1 381 ? -2.392 -15.801 24.096 1.00 82.81 381 TYR A C 1
ATOM 3065 O O . TYR A 1 381 ? -3.247 -14.922 24.146 1.00 82.81 381 TYR A O 1
ATOM 3073 N N . CYS A 1 382 ? -2.387 -16.825 24.955 1.00 82.50 382 CYS A N 1
ATOM 3074 C CA . CYS A 1 382 ? -3.413 -16.960 25.994 1.00 82.50 382 CYS A CA 1
ATOM 3075 C C . CYS A 1 382 ? -3.334 -15.888 27.101 1.00 82.50 382 CYS A C 1
ATOM 3077 O O . CYS A 1 382 ? -4.323 -15.643 27.782 1.00 82.50 382 CYS A O 1
ATOM 3079 N N . VAL A 1 383 ? -2.190 -15.212 27.264 1.00 80.44 383 VAL A N 1
ATOM 3080 C CA . VAL A 1 383 ? -1.988 -14.116 28.231 1.00 80.44 383 VAL A CA 1
ATOM 3081 C C . VAL A 1 383 ? -1.624 -12.812 27.524 1.00 80.44 383 VAL A C 1
ATOM 3083 O O . VAL A 1 383 ? -0.953 -12.822 26.491 1.00 80.44 383 VAL A O 1
ATOM 3086 N N . GLU A 1 384 ? -2.000 -11.681 28.126 1.00 76.19 384 GLU A N 1
ATOM 3087 C CA . GLU A 1 384 ? -1.618 -10.342 27.665 1.00 76.19 384 GLU A CA 1
ATOM 3088 C C . GLU A 1 384 ? -0.677 -9.678 28.694 1.00 76.19 384 GLU A C 1
ATOM 3090 O O . GLU A 1 384 ? -1.061 -9.520 29.858 1.00 76.19 384 GLU A O 1
ATOM 3095 N N . PRO A 1 385 ? 0.555 -9.283 28.312 1.00 76.44 385 PRO A N 1
ATOM 3096 C CA . PRO A 1 385 ? 1.140 -9.422 26.978 1.00 76.44 385 PRO A CA 1
ATOM 3097 C C . PRO A 1 385 ? 1.559 -10.876 26.672 1.00 76.44 385 PRO A C 1
ATOM 3099 O O . PRO A 1 385 ? 1.838 -11.622 27.619 1.00 76.44 385 PRO A O 1
ATOM 3102 N N . PRO A 1 386 ? 1.721 -11.259 25.389 1.00 82.44 386 PRO A N 1
ATOM 3103 C CA . PRO A 1 386 ? 2.019 -12.634 24.982 1.00 82.44 386 PRO A CA 1
ATOM 3104 C C . PRO A 1 386 ? 3.236 -13.229 25.690 1.00 82.44 386 PRO A C 1
ATOM 3106 O O . PRO A 1 386 ? 4.196 -12.517 26.013 1.00 82.44 386 PRO A O 1
ATOM 3109 N N . LEU A 1 387 ? 3.227 -14.544 25.909 1.00 86.38 387 LEU A N 1
ATOM 3110 C CA . LEU A 1 387 ? 4.378 -15.239 26.468 1.00 86.38 387 LEU A CA 1
ATOM 3111 C C . LEU A 1 387 ? 5.591 -15.114 25.524 1.00 86.38 387 LEU A C 1
ATOM 3113 O O . LEU A 1 387 ? 5.473 -15.292 24.306 1.00 86.38 387 LEU A O 1
ATOM 3117 N N . PRO A 1 388 ? 6.789 -14.845 26.059 1.00 86.62 388 PRO A N 1
ATOM 3118 C CA . PRO A 1 388 ? 8.009 -14.733 25.269 1.00 86.62 388 PRO A CA 1
ATOM 3119 C C . PRO A 1 388 ? 8.563 -16.124 24.924 1.00 86.62 388 PRO A C 1
ATOM 3121 O O . PRO A 1 388 ? 9.624 -16.505 25.400 1.00 86.62 388 PRO A O 1
ATOM 3124 N N . ILE A 1 389 ? 7.830 -16.901 24.120 1.00 91.94 389 ILE A N 1
ATOM 3125 C CA . ILE A 1 389 ? 8.248 -18.245 23.690 1.00 91.94 389 ILE A CA 1
ATOM 3126 C C . ILE A 1 389 ? 9.146 -18.165 22.451 1.00 91.94 389 ILE A C 1
ATOM 3128 O O . ILE A 1 389 ? 8.779 -17.519 21.455 1.00 91.94 389 ILE A O 1
ATOM 3132 N N . VAL A 1 390 ? 10.281 -18.864 22.524 1.00 90.25 390 VAL A N 1
ATOM 3133 C CA . VAL A 1 390 ? 11.244 -19.141 21.454 1.00 90.25 390 VAL A CA 1
ATOM 3134 C C . VAL A 1 390 ? 11.390 -20.655 21.322 1.00 90.25 390 VAL A C 1
ATOM 3136 O O . VAL A 1 390 ? 11.638 -21.342 22.305 1.00 90.25 390 VAL A O 1
ATOM 3139 N N . VAL A 1 391 ? 11.254 -21.168 20.101 1.00 91.75 391 VAL A N 1
ATOM 3140 C CA . VAL A 1 391 ? 11.467 -22.585 19.783 1.00 91.75 391 VAL A CA 1
ATOM 3141 C C . VAL A 1 391 ? 12.741 -22.704 18.954 1.00 91.75 391 VAL A C 1
ATOM 3143 O O . VAL A 1 391 ? 12.865 -22.032 17.922 1.00 91.75 391 VAL A O 1
ATOM 3146 N N . LEU A 1 392 ? 13.678 -23.550 19.378 1.00 91.06 392 LEU A N 1
ATOM 3147 C CA . LEU A 1 392 ? 14.898 -23.855 18.636 1.00 91.06 392 LEU A CA 1
ATOM 3148 C C . LEU A 1 392 ? 14.596 -24.866 17.522 1.00 91.06 392 LEU A C 1
ATOM 3150 O O . LEU A 1 392 ? 14.982 -26.023 17.581 1.00 91.06 392 LEU A O 1
ATOM 3154 N N . TRP A 1 393 ? 13.895 -24.418 16.477 1.00 90.00 393 TRP A N 1
ATOM 3155 C CA . TRP A 1 393 ? 13.419 -25.285 15.388 1.00 90.00 393 TRP A CA 1
ATOM 3156 C C . TRP A 1 393 ? 14.506 -26.130 14.723 1.00 90.00 393 TRP A C 1
ATOM 3158 O O . TRP A 1 393 ? 14.225 -27.235 14.284 1.00 90.00 393 TRP A O 1
ATOM 3168 N N . LYS A 1 394 ? 15.732 -25.603 14.626 1.00 82.94 394 LYS A N 1
ATOM 3169 C CA . LYS A 1 394 ? 16.858 -26.351 14.063 1.00 82.94 394 LYS A CA 1
ATOM 3170 C C . LYS A 1 394 ? 17.227 -27.547 14.946 1.00 82.94 394 LYS A C 1
ATOM 3172 O O . LYS A 1 394 ? 17.405 -28.630 14.420 1.00 82.94 394 LYS A O 1
ATOM 3177 N N . ASP A 1 395 ? 17.289 -27.342 16.259 1.00 91.50 395 ASP A N 1
ATOM 3178 C CA . ASP A 1 395 ? 17.566 -28.399 17.235 1.00 91.50 395 ASP A CA 1
ATOM 3179 C C . ASP A 1 395 ? 16.449 -29.453 17.250 1.00 91.50 395 ASP A C 1
ATOM 3181 O O . ASP A 1 395 ? 16.730 -30.638 17.138 1.00 91.50 395 ASP A O 1
ATOM 3185 N N . LEU A 1 396 ? 15.183 -29.030 17.276 1.00 91.44 396 LEU A N 1
ATOM 3186 C CA . LEU A 1 396 ? 14.043 -29.950 17.190 1.00 91.44 396 LEU A CA 1
ATOM 3187 C C . LEU A 1 396 ? 14.064 -30.801 15.915 1.00 91.44 396 LEU A C 1
ATOM 3189 O O . LEU A 1 396 ? 13.791 -31.995 15.975 1.00 91.44 396 LEU A O 1
ATOM 3193 N N . TYR A 1 397 ? 14.393 -30.195 14.774 1.00 86.62 397 TYR A N 1
ATOM 3194 C CA . TYR A 1 397 ? 14.471 -30.911 13.506 1.00 86.62 397 TYR A CA 1
ATOM 3195 C C . TYR A 1 397 ? 15.657 -31.881 13.472 1.00 86.62 397 TYR A C 1
ATOM 3197 O O . TYR A 1 397 ? 15.505 -33.022 13.055 1.00 86.62 397 TYR A O 1
ATOM 3205 N N . GLU A 1 398 ? 16.838 -31.441 13.914 1.00 85.94 398 GLU A N 1
ATOM 3206 C CA . GLU A 1 398 ? 18.067 -32.241 13.835 1.00 85.94 398 GLU A CA 1
ATOM 3207 C C . GLU A 1 398 ? 18.114 -33.376 14.866 1.00 85.94 398 GLU A C 1
ATOM 3209 O O . GLU A 1 398 ? 18.646 -34.438 14.550 1.00 85.94 398 GLU A O 1
ATOM 3214 N N . ASN A 1 399 ? 17.546 -33.171 16.058 1.00 88.06 399 ASN A N 1
ATOM 3215 C CA . ASN A 1 399 ? 17.679 -34.104 17.180 1.00 88.06 399 ASN A CA 1
ATOM 3216 C C . ASN A 1 399 ? 16.382 -34.876 17.485 1.00 88.06 399 ASN A C 1
ATOM 3218 O O . ASN A 1 399 ? 16.440 -36.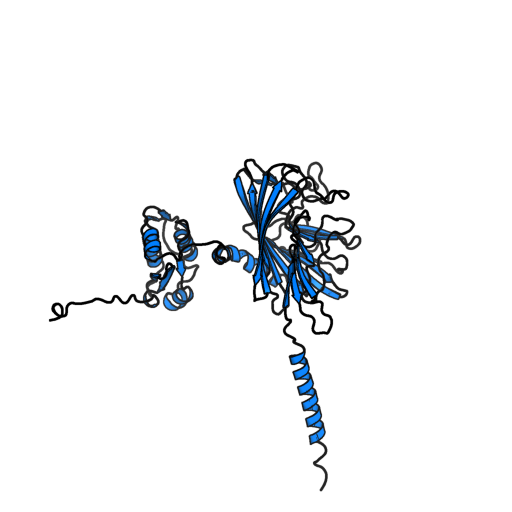021 17.915 1.00 88.06 399 ASN A O 1
ATOM 3222 N N . ALA A 1 400 ? 15.202 -34.309 17.206 1.00 87.44 400 ALA A N 1
ATOM 3223 C CA . ALA A 1 400 ? 13.919 -34.955 17.517 1.00 87.44 400 ALA A CA 1
ATOM 3224 C C . ALA A 1 400 ? 13.034 -35.265 16.293 1.00 87.44 400 ALA A C 1
ATOM 3226 O O . ALA A 1 400 ? 11.960 -35.833 16.480 1.00 87.44 400 ALA A O 1
ATOM 3227 N N . ASP A 1 401 ? 13.460 -34.915 15.070 1.00 87.88 401 ASP A N 1
ATOM 3228 C CA . ASP A 1 401 ? 12.667 -35.021 13.826 1.00 87.88 401 ASP A CA 1
ATOM 3229 C C . ASP A 1 401 ? 11.308 -34.293 13.911 1.00 87.88 401 ASP A C 1
ATOM 3231 O O . ASP A 1 401 ? 10.278 -34.735 13.402 1.00 87.88 401 ASP A O 1
ATOM 3235 N N . ILE A 1 402 ? 11.294 -33.153 14.611 1.00 87.62 402 ILE A N 1
ATOM 3236 C CA . ILE A 1 402 ? 10.101 -32.324 14.805 1.00 87.62 402 ILE A CA 1
ATOM 3237 C C . ILE A 1 402 ? 10.261 -31.027 14.019 1.00 87.62 402 ILE A C 1
ATOM 3239 O O . ILE A 1 402 ? 11.195 -30.250 14.231 1.00 87.62 402 ILE A O 1
ATOM 3243 N N . ASP A 1 403 ? 9.300 -30.751 13.142 1.00 88.94 403 ASP A N 1
ATOM 3244 C CA . ASP A 1 403 ? 9.209 -29.500 12.405 1.00 88.94 403 ASP A CA 1
ATOM 3245 C C . ASP A 1 403 ? 7.980 -28.677 12.834 1.00 88.94 403 ASP A C 1
ATOM 3247 O O . ASP A 1 403 ? 7.268 -28.975 13.794 1.00 88.94 403 ASP A O 1
ATOM 3251 N N . ARG A 1 404 ? 7.757 -27.549 12.158 1.00 88.12 404 ARG A N 1
ATOM 3252 C CA . ARG A 1 404 ? 6.661 -26.624 12.491 1.00 88.12 404 ARG A CA 1
ATOM 3253 C C . ARG A 1 404 ? 5.276 -27.210 12.223 1.00 88.12 404 ARG A C 1
ATOM 3255 O O . ARG A 1 404 ? 4.319 -26.790 12.865 1.00 88.12 404 ARG A O 1
ATOM 3262 N N . MET A 1 405 ? 5.185 -28.102 11.245 1.00 88.19 405 MET A N 1
ATOM 3263 C CA . MET A 1 405 ? 3.975 -28.740 10.745 1.00 88.19 405 MET A CA 1
ATOM 3264 C C . MET A 1 405 ? 3.702 -30.095 11.405 1.00 88.19 405 MET A C 1
ATOM 3266 O O . MET A 1 405 ? 2.632 -30.647 11.155 1.00 88.19 405 MET A O 1
ATOM 3270 N N . THR A 1 406 ? 4.612 -30.610 12.244 1.00 91.06 406 THR A N 1
ATOM 3271 C CA . THR A 1 406 ? 4.381 -31.810 13.063 1.00 91.06 406 THR A CA 1
ATOM 3272 C C . THR A 1 406 ? 3.027 -31.707 13.762 1.00 91.06 406 THR A C 1
ATOM 3274 O O . THR A 1 406 ? 2.741 -30.709 14.423 1.00 91.06 406 THR A O 1
ATOM 3277 N N . LEU A 1 407 ? 2.173 -32.711 13.568 1.00 92.81 407 LEU A N 1
ATOM 3278 C CA . LEU A 1 407 ? 0.837 -32.740 14.156 1.00 92.81 407 LEU A CA 1
ATOM 3279 C C . LEU A 1 407 ? 0.938 -33.005 15.655 1.00 92.81 407 LEU A C 1
ATOM 3281 O O . LEU A 1 407 ? 1.770 -33.799 16.089 1.00 92.81 407 LEU A O 1
ATOM 3285 N N . ILE A 1 408 ? 0.099 -32.336 16.441 1.00 93.75 408 ILE A N 1
ATOM 3286 C CA . ILE A 1 408 ? 0.178 -32.431 17.902 1.00 93.75 408 ILE A CA 1
ATOM 3287 C C . ILE A 1 408 ? -0.505 -33.676 18.466 1.00 93.75 408 ILE A C 1
ATOM 3289 O O . ILE A 1 408 ? -0.165 -34.070 19.576 1.00 93.75 408 ILE A O 1
ATOM 3293 N N . ASP A 1 409 ? -1.456 -34.261 17.729 1.00 93.06 409 ASP A N 1
ATOM 3294 C CA . ASP A 1 409 ? -2.271 -35.411 18.152 1.00 93.06 409 ASP A CA 1
ATOM 3295 C C . ASP A 1 409 ? -2.904 -35.229 19.548 1.00 93.06 409 ASP A C 1
ATOM 3297 O O . ASP A 1 409 ? -2.898 -36.115 20.399 1.00 93.06 409 ASP A O 1
ATOM 3301 N N . MET A 1 410 ? -3.417 -34.023 19.814 1.00 91.38 410 MET A N 1
ATOM 3302 C CA . MET A 1 410 ? -4.065 -33.658 21.074 1.00 91.38 410 MET A CA 1
ATOM 3303 C C . MET A 1 410 ? -5.459 -33.095 20.840 1.00 91.38 410 MET A C 1
ATOM 3305 O O . MET A 1 410 ? -5.658 -32.242 19.975 1.00 91.38 410 MET A O 1
ATOM 3309 N N . ASP A 1 411 ? -6.394 -33.505 21.689 1.00 92.69 411 ASP A N 1
ATOM 3310 C CA . ASP A 1 411 ? -7.704 -32.876 21.816 1.00 92.69 411 ASP A CA 1
ATOM 3311 C C . ASP A 1 411 ? -7.646 -31.594 22.660 1.00 92.69 411 ASP A C 1
ATOM 3313 O O . ASP A 1 411 ? -6.649 -31.301 23.331 1.00 92.69 411 ASP A O 1
ATOM 3317 N N . GLU A 1 412 ? -8.747 -30.841 22.641 1.00 91.00 412 GLU A N 1
ATOM 3318 C CA . GLU A 1 412 ? -8.956 -29.664 23.480 1.00 91.00 412 GLU A CA 1
ATOM 3319 C C . GLU A 1 412 ? -8.621 -29.956 24.950 1.00 91.00 412 GLU A C 1
ATOM 3321 O O . GLU A 1 412 ? -9.045 -30.959 25.531 1.00 91.00 412 GLU A O 1
ATOM 3326 N N . ILE A 1 413 ? -7.900 -29.028 25.581 1.00 89.88 413 ILE A N 1
ATOM 3327 C CA . ILE A 1 413 ? -7.613 -29.083 27.014 1.00 89.88 413 ILE A CA 1
ATOM 3328 C C . ILE A 1 413 ? -8.164 -27.841 27.711 1.00 89.88 413 ILE A C 1
ATOM 3330 O O . ILE A 1 413 ? -7.850 -26.702 27.369 1.00 89.88 413 ILE A O 1
ATOM 3334 N N . SER A 1 414 ? -8.975 -28.077 28.736 1.00 87.62 414 SER A N 1
ATOM 3335 C CA . SER A 1 414 ? -9.700 -27.045 29.474 1.00 87.62 414 SER A CA 1
ATOM 3336 C C . SER A 1 414 ? -9.266 -26.994 30.939 1.00 87.62 414 SER A C 1
ATOM 3338 O O . SER A 1 414 ? -8.950 -28.013 31.552 1.00 87.62 414 SER A O 1
ATOM 3340 N N . GLY A 1 415 ? -9.259 -25.795 31.524 1.00 88.81 415 GLY A N 1
ATOM 3341 C CA . GLY A 1 415 ? -8.992 -25.591 32.952 1.00 88.81 415 GLY A CA 1
ATOM 3342 C C . GLY A 1 415 ? -7.525 -25.756 33.364 1.00 88.81 415 GLY A C 1
ATOM 3343 O O . GLY A 1 415 ? -7.236 -25.883 34.553 1.00 88.81 415 GLY A O 1
ATOM 3344 N N . VAL A 1 416 ? -6.588 -25.739 32.415 1.00 91.75 416 VAL A N 1
ATOM 3345 C CA . VAL A 1 416 ? -5.151 -25.911 32.682 1.00 91.75 416 VAL A CA 1
ATOM 3346 C C . VAL A 1 416 ? -4.400 -24.582 32.606 1.00 91.75 416 VAL A C 1
ATOM 3348 O O . VAL A 1 416 ? -4.838 -23.642 31.944 1.00 91.75 416 VAL A O 1
ATOM 3351 N N . SER A 1 417 ? -3.263 -24.491 33.299 1.00 94.50 417 SER A N 1
ATOM 3352 C CA . SER A 1 417 ? -2.370 -23.335 33.177 1.00 94.50 417 SER A CA 1
ATOM 3353 C C . SER A 1 417 ? -1.574 -23.380 31.865 1.00 94.50 417 SER A C 1
ATOM 3355 O O . SER A 1 417 ? -1.358 -24.475 31.329 1.00 94.50 417 SER A O 1
ATOM 3357 N N . PRO A 1 418 ? -1.053 -22.242 31.365 1.00 93.56 418 PRO A N 1
ATOM 3358 C CA . PRO A 1 418 ? -0.238 -22.220 30.150 1.00 93.56 418 PRO A CA 1
ATOM 3359 C C . PRO A 1 418 ? 1.003 -23.111 30.258 1.00 93.56 418 PRO A C 1
ATOM 3361 O O . PRO A 1 418 ? 1.353 -23.813 29.315 1.00 93.56 418 PRO A O 1
ATOM 3364 N N . GLY A 1 419 ? 1.642 -23.155 31.432 1.00 95.12 419 GLY A N 1
ATOM 3365 C CA . GLY A 1 419 ? 2.783 -24.034 31.686 1.00 95.12 419 GLY A CA 1
ATOM 3366 C C . GLY A 1 419 ? 2.410 -25.514 31.679 1.00 95.12 419 GLY A C 1
ATOM 3367 O O . GLY A 1 419 ? 3.183 -26.342 31.196 1.00 95.12 419 GLY A O 1
ATOM 3368 N N . ARG A 1 420 ? 1.220 -25.873 32.178 1.00 94.44 420 ARG A N 1
ATOM 3369 C CA . ARG A 1 420 ? 0.735 -27.257 32.115 1.00 94.44 420 ARG A CA 1
ATOM 3370 C C . ARG A 1 420 ? 0.378 -27.653 30.685 1.00 94.44 420 ARG A C 1
ATOM 3372 O O . ARG A 1 420 ? 0.792 -28.732 30.272 1.00 94.44 420 ARG A O 1
ATOM 3379 N N . ALA A 1 421 ? -0.317 -26.787 29.948 1.00 94.62 421 ALA A N 1
ATOM 3380 C CA . ALA A 1 421 ? -0.620 -26.984 28.533 1.00 94.62 421 ALA A CA 1
ATOM 3381 C C . ALA A 1 421 ? 0.658 -27.174 27.712 1.00 94.62 421 ALA A C 1
ATOM 3383 O O . ALA A 1 421 ? 0.763 -28.137 26.962 1.00 94.62 421 ALA A O 1
ATOM 3384 N N . LEU A 1 422 ? 1.670 -26.330 27.942 1.00 96.06 422 LEU A N 1
ATOM 3385 C CA . LEU A 1 422 ? 2.951 -26.427 27.251 1.00 96.06 422 LEU A CA 1
ATOM 3386 C C . LEU A 1 422 ? 3.666 -27.749 27.535 1.00 96.06 422 LEU A C 1
ATOM 3388 O O . LEU A 1 422 ? 4.119 -28.398 26.602 1.00 96.06 422 LEU A O 1
ATOM 3392 N N . ARG A 1 423 ? 3.728 -28.198 28.795 1.00 95.62 423 ARG A N 1
ATOM 3393 C CA . ARG A 1 423 ? 4.330 -29.504 29.123 1.00 95.62 423 ARG A CA 1
ATOM 3394 C C . ARG A 1 423 ? 3.613 -30.665 28.437 1.00 95.62 423 ARG A C 1
ATOM 3396 O O . ARG A 1 423 ? 4.281 -31.565 27.938 1.00 95.62 423 ARG A O 1
ATOM 3403 N N . LEU A 1 424 ? 2.280 -30.654 28.431 1.00 94.81 424 LEU A N 1
ATOM 3404 C CA . LEU A 1 424 ? 1.485 -31.698 27.778 1.00 94.81 424 LEU A CA 1
ATOM 3405 C C . LEU A 1 424 ? 1.712 -31.694 26.264 1.00 94.81 424 LEU A C 1
ATOM 3407 O O . LEU A 1 424 ? 1.982 -32.748 25.702 1.00 94.81 424 LEU A O 1
ATOM 3411 N N . LEU A 1 425 ? 1.709 -30.511 25.648 1.00 96.12 425 LEU A N 1
ATOM 3412 C CA . LEU A 1 425 ? 1.997 -30.333 24.230 1.00 96.12 425 LEU A CA 1
ATOM 3413 C C . LEU A 1 425 ? 3.371 -30.878 23.848 1.00 96.12 425 LEU A C 1
ATOM 3415 O O . LEU A 1 425 ? 3.465 -31.711 22.955 1.00 96.12 425 LEU A O 1
ATOM 3419 N N . LEU A 1 426 ? 4.421 -30.455 24.557 1.00 95.88 426 LEU A N 1
ATOM 3420 C CA . LEU A 1 426 ? 5.781 -30.933 24.308 1.00 95.88 426 LEU A CA 1
ATOM 3421 C C . LEU A 1 426 ? 5.889 -32.447 24.485 1.00 95.88 426 LEU A C 1
ATOM 3423 O O . LEU A 1 426 ? 6.571 -33.095 23.703 1.00 95.88 426 LEU A O 1
ATOM 3427 N N . THR A 1 427 ? 5.189 -33.013 25.470 1.00 93.62 427 THR A N 1
ATOM 3428 C CA . THR A 1 427 ? 5.150 -34.466 25.676 1.00 93.62 427 THR A CA 1
ATOM 3429 C C . THR A 1 427 ? 4.467 -35.179 24.510 1.00 93.62 427 THR A C 1
ATOM 3431 O O . THR A 1 427 ? 4.955 -36.220 24.095 1.00 93.62 427 THR A O 1
ATOM 3434 N N . SER A 1 428 ? 3.379 -34.620 23.974 1.00 92.75 428 SER A N 1
ATOM 3435 C CA . SER A 1 428 ? 2.617 -35.222 22.873 1.00 92.75 428 SER A CA 1
ATOM 3436 C C . SER A 1 428 ? 3.421 -35.303 21.577 1.00 92.75 428 SER A C 1
ATOM 3438 O O . SER A 1 428 ? 3.411 -36.327 20.905 1.00 92.75 428 SER A O 1
ATOM 3440 N N . VAL A 1 429 ? 4.171 -34.243 21.253 1.00 91.25 429 VAL A N 1
ATOM 3441 C CA . VAL A 1 429 ? 4.998 -34.212 20.034 1.00 91.25 429 VAL A CA 1
ATOM 3442 C C . VAL A 1 429 ? 6.364 -34.879 20.203 1.00 91.25 429 VAL A C 1
ATOM 3444 O O . VAL A 1 429 ? 7.021 -35.155 19.206 1.00 91.25 429 VAL A O 1
ATOM 3447 N N . SER A 1 430 ? 6.813 -35.129 21.440 1.00 86.69 430 SER A N 1
ATOM 3448 C CA . SER A 1 430 ? 8.082 -35.821 21.694 1.00 86.69 430 SER A CA 1
ATOM 3449 C C . SER A 1 430 ? 7.974 -37.281 21.249 1.00 86.69 430 SER A C 1
ATOM 3451 O O . SER A 1 430 ? 7.400 -38.114 21.951 1.00 86.69 430 SER A O 1
ATOM 3453 N N . GLY A 1 431 ? 8.536 -37.595 20.082 1.00 66.94 431 GLY A N 1
ATOM 3454 C CA . GLY A 1 431 ? 8.714 -38.970 19.619 1.00 66.94 431 GLY A CA 1
ATOM 3455 C C . GLY A 1 431 ? 9.744 -39.744 20.455 1.00 66.94 431 GLY A C 1
ATOM 3456 O O . GLY A 1 431 ? 10.407 -39.201 21.335 1.00 66.94 431 GLY A O 1
ATOM 3457 N N . GLY A 1 432 ? 9.911 -41.037 20.169 1.00 58.50 432 GLY A N 1
ATOM 3458 C CA . GLY A 1 432 ? 10.794 -41.942 20.924 1.00 58.50 432 GLY A CA 1
ATOM 3459 C C . GLY A 1 432 ? 12.308 -41.700 20.797 1.00 58.50 432 GLY A C 1
ATOM 3460 O O . GLY A 1 432 ? 13.063 -42.539 21.281 1.00 58.50 432 GLY A O 1
ATOM 3461 N N . TYR A 1 433 ? 12.741 -40.616 20.145 1.00 62.34 433 TYR A N 1
ATOM 3462 C CA . TYR A 1 433 ? 14.153 -40.270 19.947 1.00 62.34 433 TYR A CA 1
ATOM 3463 C C . TYR A 1 433 ? 14.650 -39.343 21.059 1.00 62.34 433 TYR A C 1
ATOM 3465 O O . TYR A 1 433 ? 15.392 -39.804 21.919 1.00 62.34 433 TYR A O 1
ATOM 3473 N N . ASP A 1 434 ? 14.148 -38.105 21.121 1.00 79.56 434 ASP A N 1
ATOM 3474 C CA . ASP A 1 434 ? 14.523 -37.132 22.149 1.00 79.56 434 ASP A CA 1
ATOM 3475 C C . ASP A 1 434 ? 13.315 -36.422 22.755 1.00 79.56 434 ASP A C 1
ATOM 3477 O O . ASP A 1 434 ? 12.361 -36.032 22.076 1.00 79.56 434 ASP A O 1
ATOM 3481 N N . LYS A 1 435 ? 13.365 -36.230 24.077 1.00 89.81 435 LYS A N 1
ATOM 3482 C CA . LYS A 1 435 ? 12.320 -35.507 24.808 1.00 89.81 435 LYS A CA 1
ATOM 3483 C C . LYS A 1 435 ? 12.479 -34.014 24.584 1.00 89.81 435 LYS A C 1
ATOM 3485 O O . LYS A 1 435 ? 13.571 -33.469 24.742 1.00 89.81 435 LYS A O 1
ATOM 3490 N N . LEU A 1 436 ? 11.370 -33.337 24.320 1.00 93.56 436 LEU A N 1
ATOM 3491 C CA . LEU A 1 436 ? 11.319 -31.884 24.341 1.00 93.56 436 LEU A CA 1
ATOM 3492 C C . LEU A 1 436 ? 11.079 -31.363 25.754 1.00 93.56 436 LEU A C 1
ATOM 3494 O O . LEU A 1 436 ? 10.341 -31.943 26.555 1.00 93.56 436 LEU A O 1
ATOM 3498 N N . GLY A 1 437 ? 11.672 -30.213 26.041 1.00 93.12 437 GLY A N 1
ATOM 3499 C CA . GLY A 1 437 ? 11.464 -29.482 27.278 1.00 93.12 437 GLY A CA 1
ATOM 3500 C C . GLY A 1 437 ? 11.395 -27.986 27.030 1.00 93.12 437 GLY A C 1
ATOM 3501 O O . GLY A 1 437 ? 11.516 -27.502 25.903 1.00 93.12 437 GLY A O 1
ATOM 3502 N N . TYR A 1 438 ? 11.215 -27.237 28.113 1.00 95.06 438 TYR A N 1
ATOM 3503 C CA . TYR A 1 438 ? 11.454 -25.806 28.085 1.00 95.06 438 TYR A CA 1
ATOM 3504 C C . TYR A 1 438 ? 12.122 -25.337 29.369 1.00 95.06 438 TYR A C 1
ATOM 3506 O O . TYR A 1 438 ? 11.881 -25.895 30.441 1.00 95.06 438 TYR A O 1
ATOM 3514 N N . ILE A 1 439 ? 12.897 -24.261 29.265 1.00 92.94 439 ILE A N 1
ATOM 3515 C CA . ILE A 1 439 ? 13.354 -23.484 30.418 1.00 92.94 439 ILE A CA 1
ATOM 3516 C C . ILE A 1 439 ? 12.832 -22.055 30.331 1.00 92.94 439 ILE A C 1
ATOM 3518 O O . ILE A 1 439 ? 12.478 -21.570 29.256 1.00 92.94 439 ILE A O 1
ATOM 3522 N N . VAL A 1 440 ? 12.780 -21.386 31.478 1.00 90.12 440 VAL A N 1
ATOM 3523 C CA . VAL A 1 440 ? 12.622 -19.934 31.545 1.00 90.12 440 VAL A CA 1
ATOM 3524 C C . VAL A 1 440 ? 13.975 -19.355 31.920 1.00 90.12 440 VAL A C 1
ATOM 3526 O O . VAL A 1 440 ? 14.466 -19.632 33.014 1.00 90.12 440 VAL A O 1
ATOM 3529 N N . GLU A 1 441 ? 14.557 -18.577 31.020 1.00 83.88 441 GLU A N 1
ATOM 3530 C CA . GLU A 1 441 ? 15.839 -17.914 31.228 1.00 83.88 441 GLU A CA 1
ATOM 3531 C C . GLU A 1 441 ? 15.796 -16.519 30.616 1.00 83.88 441 GLU A C 1
ATOM 3533 O O . GLU A 1 441 ? 15.294 -16.321 29.506 1.00 83.88 441 GLU A O 1
ATOM 3538 N N . ASP A 1 442 ? 16.309 -15.532 31.348 1.00 81.12 442 ASP A N 1
ATOM 3539 C CA . ASP A 1 442 ? 16.392 -14.146 30.891 1.00 81.12 442 ASP A CA 1
ATOM 3540 C C . ASP A 1 442 ? 15.033 -13.539 30.472 1.00 81.12 442 ASP A C 1
ATOM 3542 O O . ASP A 1 442 ? 14.947 -12.617 29.647 1.00 81.12 442 ASP A O 1
ATOM 3546 N N . GLY A 1 443 ? 13.950 -14.046 31.069 1.00 83.38 443 GLY A N 1
ATOM 3547 C CA . GLY A 1 443 ? 12.581 -13.668 30.746 1.00 83.38 443 GLY A CA 1
ATOM 3548 C C . GLY A 1 443 ? 12.043 -14.275 29.457 1.00 83.38 443 GLY A C 1
ATOM 3549 O O . GLY A 1 443 ? 11.069 -13.741 28.926 1.00 83.38 443 GLY A O 1
ATOM 3550 N N . ILE A 1 444 ? 12.660 -15.335 28.936 1.00 86.38 444 ILE A N 1
ATOM 3551 C CA . ILE A 1 444 ? 12.289 -16.025 27.697 1.00 86.38 444 ILE A CA 1
ATOM 3552 C C . ILE A 1 444 ? 11.983 -17.487 28.019 1.00 86.38 444 ILE A C 1
ATOM 3554 O O . ILE A 1 444 ? 12.702 -18.129 28.774 1.00 86.38 444 ILE A O 1
ATOM 3558 N N . ILE A 1 445 ? 10.911 -18.017 27.434 1.00 93.81 445 ILE A N 1
ATOM 3559 C CA . ILE A 1 445 ? 10.605 -19.448 27.462 1.00 93.81 445 ILE A CA 1
ATOM 3560 C C . ILE A 1 445 ? 11.287 -20.065 26.249 1.00 93.81 445 ILE A C 1
ATOM 3562 O O . ILE A 1 445 ? 10.855 -19.833 25.119 1.00 93.81 445 ILE A O 1
ATOM 3566 N N . MET A 1 446 ? 12.349 -20.825 26.470 1.00 93.06 446 MET A N 1
ATOM 3567 C CA . MET A 1 446 ? 13.083 -21.494 25.404 1.00 93.06 446 MET A CA 1
ATOM 3568 C C . MET A 1 446 ? 12.673 -22.958 25.333 1.00 93.06 446 MET A C 1
ATOM 3570 O O . MET A 1 446 ? 12.766 -23.659 26.334 1.00 93.06 446 MET A O 1
ATOM 3574 N N . ILE A 1 447 ? 12.226 -23.396 24.158 1.00 95.56 447 ILE A N 1
ATOM 3575 C CA . ILE A 1 447 ? 11.835 -24.774 23.853 1.00 95.56 447 ILE A CA 1
ATOM 3576 C C . ILE A 1 447 ? 12.905 -25.394 22.961 1.00 95.56 447 ILE A C 1
ATOM 3578 O O . ILE A 1 447 ? 13.241 -24.828 21.916 1.00 95.56 447 ILE A O 1
ATOM 3582 N N . ALA A 1 448 ? 13.402 -26.551 23.378 1.00 92.81 448 ALA A N 1
ATOM 3583 C CA . ALA A 1 448 ? 14.438 -27.329 22.709 1.00 92.81 448 ALA A CA 1
ATOM 3584 C C . ALA A 1 448 ? 14.297 -28.810 23.113 1.00 92.81 448 ALA A C 1
ATOM 3586 O O . ALA A 1 448 ? 13.467 -29.146 23.970 1.00 92.81 448 ALA A O 1
ATOM 3587 N N . THR A 1 449 ? 15.110 -29.689 22.537 1.00 92.69 449 THR A N 1
ATOM 3588 C CA . THR A 1 449 ? 15.395 -30.995 23.142 1.00 92.69 449 THR A CA 1
ATOM 3589 C C . THR A 1 449 ? 16.003 -30.798 24.530 1.00 92.69 449 THR A C 1
ATOM 3591 O O . THR A 1 449 ? 16.689 -29.807 24.785 1.00 92.69 449 THR A O 1
ATOM 3594 N N . VAL A 1 450 ? 15.719 -31.710 25.463 1.00 91.00 450 VAL A N 1
ATOM 3595 C CA . VAL A 1 450 ? 16.172 -31.584 26.859 1.00 91.00 450 VAL A CA 1
ATOM 3596 C C . VAL A 1 450 ? 17.696 -31.459 26.955 1.00 91.00 450 VAL A C 1
ATOM 3598 O O . VAL A 1 450 ? 18.170 -30.687 27.781 1.00 91.00 450 VAL A O 1
ATOM 3601 N N . GLU A 1 451 ? 18.447 -32.147 26.093 1.00 87.81 451 GLU A N 1
ATOM 3602 C CA . GLU A 1 451 ? 19.917 -32.092 26.063 1.00 87.81 451 GLU A CA 1
ATOM 3603 C C . GLU A 1 451 ? 20.468 -30.744 25.571 1.00 87.81 451 GLU A C 1
ATOM 3605 O O . GLU A 1 451 ? 21.540 -30.318 25.994 1.00 87.81 451 GLU A O 1
ATOM 3610 N N . SER A 1 452 ? 19.724 -30.042 24.713 1.00 88.00 452 SER A N 1
ATOM 3611 C CA . SER A 1 452 ? 20.106 -28.725 24.188 1.00 88.00 452 SER A CA 1
ATOM 3612 C C . SER A 1 452 ? 19.682 -27.560 25.083 1.00 88.00 452 SER A C 1
ATOM 3614 O O . SER A 1 452 ? 20.035 -26.407 24.808 1.00 88.00 452 SER A O 1
ATOM 3616 N N . LEU A 1 453 ? 18.905 -27.817 26.139 1.00 88.31 453 LEU A N 1
ATOM 3617 C CA . LEU A 1 453 ? 18.537 -26.787 27.105 1.00 88.31 453 LEU A CA 1
ATOM 3618 C C . LEU A 1 453 ? 19.716 -26.503 28.054 1.00 88.31 453 LEU A C 1
ATOM 3620 O O . LEU A 1 453 ? 20.331 -27.437 28.561 1.00 88.31 453 LEU A O 1
ATOM 3624 N N . PRO A 1 454 ? 20.014 -25.226 28.353 1.00 79.38 454 PRO A N 1
ATOM 3625 C CA . PRO A 1 454 ? 21.005 -24.846 29.352 1.00 79.38 454 PRO A CA 1
ATOM 3626 C C . PRO A 1 454 ? 20.785 -25.555 30.691 1.00 79.38 454 PRO A C 1
ATOM 3628 O O . PRO A 1 454 ? 19.716 -25.458 31.301 1.00 79.38 454 PRO A O 1
ATOM 3631 N N . GLU A 1 455 ? 21.822 -26.235 31.176 1.00 72.50 455 GLU A N 1
ATOM 3632 C CA . GLU A 1 455 ? 21.819 -26.823 32.510 1.00 72.50 455 GLU A CA 1
ATOM 3633 C C . GLU A 1 455 ? 21.905 -25.726 33.574 1.00 72.50 455 GLU A C 1
ATOM 3635 O O . GLU A 1 455 ? 22.811 -24.886 33.585 1.00 72.50 455 GLU A O 1
ATOM 3640 N N . LYS A 1 456 ? 20.961 -25.745 34.516 1.00 56.69 456 LYS A N 1
ATOM 3641 C CA . LYS A 1 456 ? 20.972 -24.836 35.660 1.00 56.69 456 LYS A CA 1
ATOM 3642 C C . LYS A 1 456 ? 21.871 -25.421 36.748 1.00 56.69 456 LYS A C 1
ATOM 3644 O O . LYS A 1 456 ? 21.449 -26.283 37.513 1.00 56.69 456 LYS A O 1
ATOM 3649 N N . TRP A 1 457 ? 23.111 -24.949 36.827 1.00 49.44 457 TRP A N 1
ATOM 3650 C CA . TRP A 1 457 ? 24.008 -25.289 37.931 1.00 49.44 457 TRP A CA 1
ATOM 3651 C C . TRP A 1 457 ? 23.518 -24.606 39.214 1.00 49.44 457 TRP A C 1
ATOM 3653 O O . TRP A 1 457 ? 23.637 -23.392 39.374 1.00 49.44 457 TRP A O 1
ATOM 3663 N N . GLU A 1 458 ? 22.943 -25.377 40.136 1.00 46.69 458 GLU A N 1
ATOM 3664 C CA . GLU A 1 458 ? 22.673 -24.902 41.492 1.00 46.69 458 GLU A CA 1
ATOM 3665 C C . GLU A 1 458 ? 23.939 -25.029 42.339 1.00 46.69 458 GLU A C 1
ATOM 3667 O O . GLU A 1 458 ? 24.394 -26.133 42.645 1.00 46.69 458 GLU A O 1
ATOM 3672 N N . THR A 1 459 ? 24.492 -23.899 42.781 1.00 40.53 459 THR A N 1
ATOM 3673 C CA . THR A 1 459 ? 25.487 -23.903 43.856 1.00 40.53 459 THR A CA 1
ATOM 3674 C C . THR A 1 459 ? 24.801 -24.337 45.146 1.00 40.53 459 THR A C 1
ATOM 3676 O O . THR A 1 459 ? 24.157 -23.535 45.823 1.00 40.53 459 THR A O 1
ATOM 3679 N N . ARG A 1 460 ? 24.931 -25.616 45.498 1.00 48.44 460 ARG A N 1
ATOM 3680 C CA . ARG A 1 460 ? 24.550 -26.116 46.819 1.00 48.44 460 ARG A CA 1
ATOM 3681 C C . ARG A 1 460 ? 25.714 -25.899 47.775 1.00 48.44 460 ARG A C 1
ATOM 3683 O O . ARG A 1 460 ? 26.792 -26.456 47.584 1.00 48.44 460 ARG A O 1
ATOM 3690 N N . VAL A 1 461 ? 25.498 -25.065 48.787 1.00 54.28 461 VAL A N 1
ATOM 3691 C CA . VAL A 1 461 ? 26.397 -24.983 49.939 1.00 54.28 461 VAL A CA 1
ATOM 3692 C C . VAL A 1 461 ? 26.022 -26.143 50.852 1.00 54.28 461 VAL A C 1
ATOM 3694 O O . VAL A 1 461 ? 24.933 -26.143 51.419 1.00 54.28 461 VAL A O 1
ATOM 3697 N N . TYR A 1 462 ? 26.890 -27.145 50.935 1.00 56.78 462 TYR A N 1
ATOM 3698 C CA . TYR A 1 462 ? 26.783 -28.210 51.929 1.00 56.78 462 TYR A CA 1
ATOM 3699 C C . TYR A 1 462 ? 27.536 -27.774 53.182 1.00 56.78 462 TYR A C 1
ATOM 3701 O O . TYR A 1 462 ? 28.608 -27.170 53.074 1.00 56.78 462 TYR A O 1
ATOM 3709 N N . ASP A 1 463 ? 27.006 -28.094 54.359 1.00 65.38 463 ASP A N 1
ATOM 3710 C CA . ASP A 1 463 ? 27.851 -28.142 55.544 1.00 65.38 463 ASP A CA 1
ATOM 3711 C C . ASP A 1 463 ? 28.776 -29.361 55.385 1.00 65.38 463 ASP A C 1
ATOM 3713 O O . ASP A 1 463 ? 28.330 -30.439 54.992 1.00 65.38 463 ASP A O 1
ATOM 3717 N N . ILE A 1 464 ? 30.077 -29.208 55.645 1.00 62.84 464 ILE A N 1
ATOM 3718 C CA . ILE A 1 464 ? 31.044 -30.322 55.575 1.00 62.84 464 ILE A CA 1
ATOM 3719 C C . ILE A 1 464 ? 30.626 -31.466 56.519 1.00 62.84 464 ILE A C 1
ATOM 3721 O O . ILE A 1 464 ? 30.973 -32.620 56.277 1.00 62.84 464 ILE A O 1
ATOM 3725 N N . SER A 1 465 ? 29.828 -31.150 57.542 1.00 67.44 465 SER A N 1
ATOM 3726 C CA . SER A 1 465 ? 29.208 -32.099 58.470 1.00 67.44 465 SER A CA 1
ATOM 3727 C C . SER A 1 465 ? 28.225 -33.079 57.816 1.00 67.44 465 SER A C 1
ATOM 3729 O O . SER A 1 465 ? 27.993 -34.141 58.376 1.00 67.44 465 SER A O 1
ATOM 3731 N N . ASP A 1 466 ? 27.650 -32.743 56.656 1.00 60.72 466 ASP A N 1
ATOM 3732 C CA . ASP A 1 466 ? 26.692 -33.597 55.933 1.00 60.72 466 ASP A CA 1
ATOM 3733 C C . ASP A 1 466 ? 27.385 -34.588 54.973 1.00 60.72 466 ASP A C 1
ATOM 3735 O O . ASP A 1 466 ? 26.729 -35.408 54.327 1.00 60.72 466 ASP A O 1
ATOM 3739 N N . LEU A 1 467 ? 28.712 -34.484 54.831 1.00 59.50 467 LEU A N 1
ATOM 3740 C CA . LEU A 1 467 ? 29.541 -35.276 53.913 1.00 59.50 467 LEU A CA 1
ATOM 3741 C C . LEU A 1 467 ? 30.511 -36.229 54.640 1.00 59.50 467 LEU A C 1
ATOM 3743 O O . LEU A 1 467 ? 31.303 -36.908 53.979 1.00 59.50 467 LEU A O 1
ATOM 3747 N N . LEU A 1 468 ? 30.445 -36.280 55.973 1.00 48.16 468 LEU A N 1
ATOM 3748 C CA . LEU A 1 468 ? 31.184 -37.177 56.870 1.00 48.16 468 LEU A CA 1
ATOM 3749 C C . LEU A 1 468 ? 30.192 -37.968 57.724 1.00 48.16 468 LEU A C 1
ATOM 3751 O O . LEU A 1 468 ? 30.494 -39.151 58.002 1.00 48.16 468 LEU A O 1
#